Protein AF-0000000083955077 (afdb_homodimer)

Structure (mmCIF, N/CA/C/O backbone):
data_AF-0000000083955077-model_v1
#
loop_
_entity.id
_entity.type
_entity.pdbx_description
1 polymer 'Homoserine O-acetyltransferase'
#
loop_
_atom_site.group_PDB
_atom_site.id
_atom_site.type_symbol
_atom_site.label_atom_id
_atom_site.label_alt_id
_atom_site.label_comp_id
_atom_site.label_asym_id
_atom_site.label_entity_id
_atom_site.label_seq_id
_atom_site.pdbx_PDB_ins_code
_atom_site.Cartn_x
_atom_site.Cartn_y
_atom_site.Cartn_z
_atom_site.occupancy
_atom_site.B_iso_or_equiv
_atom_site.auth_seq_id
_atom_site.auth_comp_id
_atom_site.auth_asym_id
_atom_site.auth_atom_id
_atom_site.pdbx_PDB_model_num
ATOM 1 N N . MET A 1 1 ? 9.289 -41.688 -19.969 1 57.28 1 MET A N 1
ATOM 2 C CA . MET A 1 1 ? 10.328 -42.062 -19 1 57.28 1 MET A CA 1
ATOM 3 C C . MET A 1 1 ? 10.32 -41.094 -17.828 1 57.28 1 MET A C 1
ATOM 5 O O . MET A 1 1 ? 10.148 -39.875 -18 1 57.28 1 MET A O 1
ATOM 9 N N . PRO A 1 2 ? 10.297 -41.688 -16.609 1 83.75 2 PRO A N 1
ATOM 10 C CA . PRO A 1 2 ? 10.297 -40.844 -15.406 1 83.75 2 PRO A CA 1
ATOM 11 C C . PRO A 1 2 ? 11.516 -39.938 -15.328 1 83.75 2 PRO A C 1
ATOM 13 O O . PRO A 1 2 ? 12.602 -40.281 -15.797 1 83.75 2 PRO A O 1
ATOM 16 N N . TYR A 1 3 ? 11.305 -38.719 -15.133 1 94.75 3 TYR A N 1
ATOM 17 C CA . TYR A 1 3 ? 12.375 -37.75 -14.984 1 94.75 3 TYR A CA 1
ATOM 18 C C . TYR A 1 3 ? 13.266 -38.094 -13.797 1 94.75 3 TYR A C 1
ATOM 20 O O . TYR A 1 3 ? 12.828 -38.781 -12.859 1 94.75 3 TYR A O 1
ATOM 28 N N . LYS A 1 4 ? 14.477 -37.688 -13.922 1 97.12 4 LYS A N 1
ATOM 29 C CA . LYS A 1 4 ? 15.461 -37.938 -12.867 1 97.12 4 LYS A CA 1
ATOM 30 C C . LYS A 1 4 ? 15.062 -37.219 -11.578 1 97.12 4 LYS A C 1
ATOM 32 O O . LYS A 1 4 ? 14.695 -36.031 -11.602 1 97.12 4 LYS A O 1
ATOM 37 N N . ASP A 1 5 ? 15.086 -38 -10.477 1 97.75 5 ASP A N 1
ATOM 38 C CA . ASP A 1 5 ? 14.859 -37.406 -9.164 1 97.75 5 ASP A CA 1
ATOM 39 C C . ASP A 1 5 ? 16.109 -36.688 -8.664 1 97.75 5 ASP A C 1
ATOM 41 O O . ASP A 1 5 ? 17.156 -37.281 -8.484 1 97.75 5 ASP A O 1
ATOM 45 N N . VAL A 1 6 ? 15.984 -35.406 -8.398 1 98 6 VAL A N 1
ATOM 46 C CA . VAL A 1 6 ? 17.141 -34.625 -7.969 1 98 6 VAL A CA 1
ATOM 47 C C . VAL A 1 6 ? 16.828 -33.938 -6.629 1 98 6 VAL A C 1
ATOM 49 O O . VAL A 1 6 ? 17.344 -32.875 -6.336 1 98 6 VAL A O 1
ATOM 52 N N . THR A 1 7 ? 15.984 -34.438 -5.82 1 98.06 7 THR A N 1
ATOM 53 C CA . THR A 1 7 ? 15.523 -33.875 -4.555 1 98.06 7 THR A CA 1
ATOM 54 C C . THR A 1 7 ? 16.703 -33.625 -3.613 1 98.06 7 THR A C 1
ATOM 56 O O . THR A 1 7 ? 16.859 -32.531 -3.09 1 98.06 7 THR A O 1
ATOM 59 N N . GLU A 1 8 ? 17.5 -34.594 -3.4 1 97.06 8 GLU A N 1
ATOM 60 C CA . GLU A 1 8 ? 18.625 -34.5 -2.475 1 97.06 8 GLU A CA 1
ATOM 61 C C . GLU A 1 8 ? 19.625 -33.438 -2.945 1 97.06 8 GLU A C 1
ATOM 63 O O . GLU A 1 8 ? 20.141 -32.688 -2.141 1 97.06 8 GLU A O 1
ATOM 68 N N . GLU A 1 9 ? 19.844 -33.5 -4.215 1 96.12 9 GLU A N 1
ATOM 69 C CA . GLU A 1 9 ? 20.75 -32.531 -4.793 1 96.12 9 GLU A CA 1
ATOM 70 C C . GLU A 1 9 ? 20.266 -31.094 -4.535 1 96.12 9 GLU A C 1
ATOM 72 O O . GLU A 1 9 ? 21.031 -30.234 -4.129 1 96.12 9 GLU A O 1
ATOM 77 N N . GLN A 1 10 ? 18.984 -30.859 -4.777 1 96.81 10 GLN A N 1
ATOM 78 C CA . GLN A 1 10 ? 18.406 -29.531 -4.629 1 96.81 10 GLN A CA 1
ATOM 79 C C . GLN A 1 10 ? 18.344 -29.109 -3.162 1 96.81 10 GLN A C 1
ATOM 81 O O . GLN A 1 10 ? 18.5 -27.938 -2.84 1 96.81 10 GLN A O 1
ATOM 86 N N . PHE A 1 11 ? 18.125 -30.016 -2.246 1 96.69 11 PHE A N 1
ATOM 87 C CA . PHE A 1 11 ? 18.109 -29.703 -0.824 1 96.69 11 PHE A CA 1
ATOM 88 C C . PHE A 1 11 ? 19.469 -29.219 -0.351 1 96.69 11 PHE A C 1
ATOM 90 O O . PHE A 1 11 ? 19.562 -28.438 0.589 1 96.69 11 PHE A O 1
ATOM 97 N N . LYS A 1 12 ? 20.531 -29.625 -0.945 1 95.25 12 LYS A N 1
ATOM 98 C CA . LYS A 1 12 ? 21.891 -29.25 -0.563 1 95.25 12 LYS A CA 1
ATOM 99 C C . LYS A 1 12 ? 22.266 -27.875 -1.101 1 95.25 12 LYS A C 1
ATOM 101 O O . LYS A 1 12 ? 23.016 -27.141 -0.464 1 95.25 12 LYS A O 1
ATOM 106 N N . THR A 1 13 ? 21.688 -27.547 -2.244 1 94.69 13 THR A N 1
ATOM 107 C CA . THR A 1 13 ? 22.172 -26.344 -2.924 1 94.69 13 THR A CA 1
ATOM 108 C C . THR A 1 13 ? 21.188 -25.188 -2.754 1 94.69 13 THR A C 1
ATOM 110 O O . THR A 1 13 ? 21.562 -24.031 -2.908 1 94.69 13 THR A O 1
ATOM 113 N N . ASN A 1 14 ? 19.938 -25.469 -2.5 1 96 14 ASN A N 1
ATOM 114 C CA . ASN A 1 14 ? 18.875 -24.484 -2.314 1 96 14 ASN A CA 1
ATOM 115 C C . ASN A 1 14 ? 18.266 -24.578 -0.917 1 96 14 ASN A C 1
ATOM 117 O O . ASN A 1 14 ? 17.422 -25.438 -0.656 1 96 14 ASN A O 1
ATOM 121 N N . PRO A 1 15 ? 18.641 -23.688 -0.071 1 92.94 15 PRO A N 1
ATOM 122 C CA . PRO A 1 15 ? 18.188 -23.781 1.317 1 92.94 15 PRO A CA 1
ATOM 123 C C . PRO A 1 15 ? 16.672 -23.656 1.45 1 92.94 15 PRO A C 1
ATOM 125 O O . PRO A 1 15 ? 16.094 -24.109 2.443 1 92.94 15 PRO A O 1
ATOM 128 N N . TYR A 1 16 ? 15.984 -23.062 0.482 1 97.19 16 TYR A N 1
ATOM 129 C CA . TYR A 1 16 ? 14.539 -22.875 0.567 1 97.19 16 TYR A CA 1
ATOM 130 C C . TYR A 1 16 ? 13.797 -24.141 0.174 1 97.19 16 TYR A C 1
ATOM 132 O O . TYR A 1 16 ? 12.664 -24.359 0.608 1 97.19 16 TYR A O 1
ATOM 140 N N . ALA A 1 17 ? 14.391 -24.953 -0.702 1 97.12 17 ALA A N 1
ATOM 141 C CA . ALA A 1 17 ? 13.758 -26.188 -1.141 1 97.12 17 ALA A CA 1
ATOM 142 C C . ALA A 1 17 ? 13.539 -27.141 0.034 1 97.12 17 ALA A C 1
ATOM 144 O O . ALA A 1 17 ? 12.531 -27.844 0.093 1 97.12 17 ALA A O 1
ATOM 145 N N . ALA A 1 18 ? 14.438 -27.078 0.994 1 94.75 18 ALA A N 1
ATOM 146 C CA . ALA A 1 18 ? 14.398 -28 2.137 1 94.75 18 ALA A CA 1
ATOM 147 C C . ALA A 1 18 ? 13.305 -27.578 3.125 1 94.75 18 ALA A C 1
ATOM 149 O O . ALA A 1 18 ? 12.922 -28.375 3.998 1 94.75 18 ALA A O 1
ATOM 150 N N . LEU A 1 19 ? 12.828 -26.359 2.977 1 96.31 19 LEU A N 1
ATOM 151 C CA . LEU A 1 19 ? 11.773 -25.875 3.859 1 96.31 19 LEU A CA 1
ATOM 152 C C . LEU A 1 19 ? 10.453 -26.594 3.559 1 96.31 19 LEU A C 1
ATOM 154 O O . LEU A 1 19 ? 9.539 -26.594 4.387 1 96.31 19 LEU A O 1
ATOM 158 N N . VAL A 1 20 ? 10.273 -27.125 2.322 1 97.06 20 VAL A N 1
ATOM 159 C CA . VAL A 1 20 ? 9.055 -27.828 1.933 1 97.06 20 VAL A CA 1
ATOM 160 C C . VAL A 1 20 ? 9.242 -29.344 2.137 1 97.06 20 VAL A C 1
ATOM 162 O O . VAL A 1 20 ? 9.719 -30.031 1.236 1 97.06 20 VAL A O 1
ATOM 165 N N . GLU A 1 21 ? 8.758 -29.766 3.189 1 93.31 21 GLU A N 1
ATOM 166 C CA . GLU A 1 21 ? 8.969 -31.156 3.572 1 93.31 21 GLU A CA 1
ATOM 167 C C . GLU A 1 21 ? 8.148 -32.094 2.697 1 93.31 21 GLU A C 1
ATOM 169 O O . GLU A 1 21 ? 6.988 -31.812 2.391 1 93.31 21 GLU A O 1
ATOM 174 N N . GLY A 1 22 ? 8.781 -33.219 2.338 1 95.62 22 GLY A N 1
ATOM 175 C CA . GLY A 1 22 ? 8.055 -34.281 1.655 1 95.62 22 GLY A CA 1
ATOM 176 C C . GLY A 1 22 ? 7.875 -34 0.172 1 95.62 22 GLY A C 1
ATOM 177 O O . GLY A 1 22 ? 7.176 -34.75 -0.513 1 95.62 22 GLY A O 1
ATOM 178 N N . GLN A 1 23 ? 8.484 -32.969 -0.374 1 98.12 23 GLN A N 1
ATOM 179 C CA . GLN A 1 23 ? 8.336 -32.688 -1.802 1 98.12 23 GLN A CA 1
ATOM 180 C C . GLN A 1 23 ? 9.297 -33.531 -2.621 1 98.12 23 GLN A C 1
ATOM 182 O O . GLN A 1 23 ? 10.297 -34.031 -2.096 1 98.12 23 GLN A O 1
ATOM 187 N N . THR A 1 24 ? 8.953 -33.781 -3.822 1 98.44 24 THR A N 1
ATOM 188 C CA . THR A 1 24 ? 9.797 -34.438 -4.836 1 98.44 24 THR A CA 1
ATOM 189 C C . THR A 1 24 ? 10.227 -33.406 -5.891 1 98.44 24 THR A C 1
ATOM 191 O O . THR A 1 24 ? 9.43 -32.562 -6.316 1 98.44 24 THR A O 1
ATOM 194 N N . ILE A 1 25 ? 11.477 -33.469 -6.211 1 98.62 25 ILE A N 1
ATOM 195 C CA . ILE A 1 25 ? 12 -32.562 -7.234 1 98.62 25 ILE A CA 1
ATOM 196 C C . ILE A 1 25 ? 12.586 -33.375 -8.391 1 98.62 25 ILE A C 1
ATOM 198 O O . ILE A 1 25 ? 13.445 -34.25 -8.18 1 98.62 25 ILE A O 1
ATOM 202 N N . ILE A 1 26 ? 12.141 -33.094 -9.594 1 98.69 26 ILE A N 1
ATOM 203 C CA . ILE A 1 26 ? 12.625 -33.812 -10.766 1 98.69 26 ILE A CA 1
ATOM 204 C C . ILE A 1 26 ? 13.383 -32.844 -11.68 1 98.69 26 ILE A C 1
ATOM 206 O O . ILE A 1 26 ? 13.32 -31.641 -11.492 1 98.69 26 ILE A O 1
ATOM 210 N N . GLU A 1 27 ? 14.102 -33.375 -12.562 1 98.5 27 GLU A N 1
ATOM 211 C CA . GLU A 1 27 ? 14.867 -32.562 -13.523 1 98.5 27 GLU A CA 1
ATOM 212 C C . GLU A 1 27 ? 14.312 -32.719 -14.938 1 98.5 27 GLU A C 1
ATOM 214 O O . GLU A 1 27 ? 14.258 -33.844 -15.461 1 98.5 27 GLU A O 1
ATOM 219 N N . ILE A 1 28 ? 13.859 -31.688 -15.492 1 98.31 28 ILE A N 1
ATOM 220 C CA . ILE A 1 28 ? 13.414 -31.672 -16.891 1 98.31 28 ILE A CA 1
ATOM 221 C C . ILE A 1 28 ? 14.578 -31.266 -17.797 1 98.31 28 ILE A C 1
ATOM 223 O O . ILE A 1 28 ? 15.25 -30.266 -17.562 1 98.31 28 ILE A O 1
ATOM 227 N N . PRO A 1 29 ? 14.812 -31.984 -18.844 1 97.62 29 PRO A N 1
ATOM 228 C CA . PRO A 1 29 ? 16.016 -31.781 -19.656 1 97.62 29 PRO A CA 1
ATOM 229 C C . PRO A 1 29 ? 16 -30.453 -20.422 1 97.62 29 PRO A C 1
ATOM 231 O O . PRO A 1 29 ? 17.031 -29.812 -20.562 1 97.62 29 PRO A O 1
ATOM 234 N N . GLU A 1 30 ? 14.852 -30.156 -20.953 1 97.5 30 GLU A N 1
ATOM 235 C CA . GLU A 1 30 ? 14.812 -28.969 -21.812 1 97.5 30 GLU A CA 1
ATOM 236 C C . GLU A 1 30 ? 13.398 -28.422 -21.922 1 97.5 30 GLU A C 1
ATOM 238 O O . GLU A 1 30 ? 12.43 -29.188 -21.984 1 97.5 30 GLU A O 1
ATOM 243 N N . TYR A 1 31 ? 13.297 -27.094 -22 1 98.25 31 TYR A N 1
ATOM 244 C CA . TYR A 1 31 ? 12.031 -26.406 -22.281 1 98.25 31 TYR A CA 1
ATOM 245 C C . TYR A 1 31 ? 12.273 -25.031 -22.875 1 98.25 31 TYR A C 1
ATOM 247 O O . TYR A 1 31 ? 13.102 -24.266 -22.375 1 98.25 31 TYR A O 1
ATOM 255 N N . HIS A 1 32 ? 11.539 -24.719 -23.953 1 98.44 32 HIS A N 1
ATOM 256 C CA . HIS A 1 32 ? 11.641 -23.422 -24.609 1 98.44 32 HIS A CA 1
ATOM 257 C C . HIS A 1 32 ? 10.602 -22.438 -24.078 1 98.44 32 HIS A C 1
ATOM 259 O O . HIS A 1 32 ? 9.398 -22.625 -24.266 1 98.44 32 HIS A O 1
ATOM 265 N N . LEU A 1 33 ? 11.07 -21.375 -23.453 1 98 33 LEU A N 1
ATOM 266 C CA . LEU A 1 33 ? 10.211 -20.406 -22.797 1 98 33 LEU A CA 1
ATOM 267 C C . LEU A 1 33 ? 9.594 -19.438 -23.797 1 98 33 LEU A C 1
ATOM 269 O O . LEU A 1 33 ? 10.133 -19.266 -24.906 1 98 33 LEU A O 1
ATOM 273 N N . GLU A 1 34 ? 8.516 -18.734 -23.375 1 95.5 34 GLU A N 1
ATOM 274 C CA . GLU A 1 34 ? 7.855 -17.75 -24.219 1 95.5 34 GLU A CA 1
ATOM 275 C C . GLU A 1 34 ? 8.789 -16.578 -24.547 1 95.5 34 GLU A C 1
ATOM 277 O O . GLU A 1 34 ? 8.695 -15.984 -25.609 1 95.5 34 GLU A O 1
ATOM 282 N N . CYS A 1 35 ? 9.703 -16.312 -23.656 1 94.94 35 CYS A N 1
ATOM 283 C CA . CYS A 1 35 ? 10.578 -15.164 -23.844 1 94.94 35 CYS A CA 1
ATOM 284 C C . CYS A 1 35 ? 11.664 -15.461 -24.875 1 94.94 35 CYS A C 1
ATOM 286 O O . CYS A 1 35 ? 12.453 -14.586 -25.234 1 94.94 35 CYS A O 1
ATOM 288 N N . GLY A 1 36 ? 11.805 -16.656 -25.312 1 96.38 36 GLY A N 1
ATOM 289 C CA . GLY A 1 36 ? 12.758 -17.031 -26.328 1 96.38 36 GLY A CA 1
ATOM 290 C C . GLY A 1 36 ? 13.953 -17.797 -25.797 1 96.38 36 GLY A C 1
ATOM 291 O O . GLY A 1 36 ? 14.68 -18.438 -26.547 1 96.38 36 GLY A O 1
ATOM 292 N N . GLU A 1 37 ? 14.086 -17.844 -24.5 1 96.44 37 GLU A N 1
ATOM 293 C CA . GLU A 1 37 ? 15.195 -18.562 -23.891 1 96.44 37 GLU A CA 1
ATOM 294 C C . GLU A 1 37 ? 14.828 -20.031 -23.641 1 96.44 37 GLU A C 1
ATOM 296 O O . GLU A 1 37 ? 13.656 -20.391 -23.641 1 96.44 37 GLU A O 1
ATOM 301 N N . THR A 1 38 ? 15.891 -20.797 -23.5 1 97.5 38 THR A N 1
ATOM 302 C CA . THR A 1 38 ? 15.703 -22.234 -23.25 1 97.5 38 THR A CA 1
ATOM 303 C C . THR A 1 38 ? 16.297 -22.625 -21.906 1 97.5 38 THR A C 1
ATOM 305 O O . THR A 1 38 ? 17.422 -22.234 -21.578 1 97.5 38 THR A O 1
ATOM 308 N N . LEU A 1 39 ? 15.547 -23.297 -21.094 1 97.81 39 LEU A N 1
ATOM 309 C CA . LEU A 1 39 ? 16.047 -23.906 -19.859 1 97.81 39 LEU A CA 1
ATOM 310 C C . LEU A 1 39 ? 16.547 -25.312 -20.125 1 97.81 39 LEU A C 1
ATOM 312 O O . LEU A 1 39 ? 15.938 -26.062 -20.891 1 97.81 39 LEU A O 1
ATOM 316 N N . TYR A 1 40 ? 17.688 -25.609 -19.531 1 97.38 40 TYR A N 1
ATOM 317 C CA . TYR A 1 40 ? 18.25 -26.953 -19.656 1 97.38 40 TYR A CA 1
ATOM 318 C C . TYR A 1 40 ? 18.422 -27.609 -18.281 1 97.38 40 TYR A C 1
ATOM 320 O O . TYR A 1 40 ? 18.844 -26.953 -17.328 1 97.38 40 TYR A O 1
ATOM 328 N N . ASN A 1 41 ? 18.062 -28.891 -18.172 1 97.5 41 ASN A N 1
ATOM 329 C CA . ASN A 1 41 ? 18.266 -29.688 -16.969 1 97.5 41 ASN A CA 1
ATOM 330 C C . ASN A 1 41 ? 17.891 -28.906 -15.711 1 97.5 41 ASN A C 1
ATOM 332 O O . ASN A 1 41 ? 18.703 -28.766 -14.797 1 97.5 41 ASN A O 1
ATOM 336 N N . PHE A 1 42 ? 16.719 -28.5 -15.695 1 98.12 42 PHE A N 1
ATOM 337 C CA . PHE A 1 42 ? 16.266 -27.641 -14.617 1 98.12 42 PHE A CA 1
ATOM 338 C C . PHE A 1 42 ? 15.273 -28.359 -13.711 1 98.12 42 PHE A C 1
ATOM 340 O O . PHE A 1 42 ? 14.57 -29.266 -14.156 1 98.12 42 PHE A O 1
ATOM 347 N N . PRO A 1 43 ? 15.211 -28.016 -12.445 1 98.69 43 PRO A N 1
ATOM 348 C CA . PRO A 1 43 ? 14.383 -28.719 -11.469 1 98.69 43 PRO A CA 1
ATOM 349 C C . PRO A 1 43 ? 12.93 -28.266 -11.484 1 98.69 43 PRO A C 1
ATOM 351 O O . PRO A 1 43 ? 12.656 -27.078 -11.711 1 98.69 43 PRO A O 1
ATOM 354 N N . VAL A 1 44 ? 12 -29.141 -11.219 1 98.81 44 VAL A N 1
ATOM 355 C CA . VAL A 1 44 ? 10.578 -28.891 -10.969 1 98.81 44 VAL A CA 1
ATOM 356 C C . VAL A 1 44 ? 10.141 -29.656 -9.719 1 98.81 44 VAL A C 1
ATOM 358 O O . VAL A 1 44 ? 10.32 -30.875 -9.625 1 98.81 44 VAL A O 1
ATOM 361 N N . ALA A 1 45 ? 9.586 -28.906 -8.742 1 98.88 45 ALA A N 1
ATOM 362 C CA . ALA A 1 45 ? 9.25 -29.469 -7.434 1 98.88 45 ALA A CA 1
ATOM 363 C C . ALA A 1 45 ? 7.742 -29.609 -7.266 1 98.88 45 ALA A C 1
ATOM 365 O O . ALA A 1 45 ? 6.977 -28.734 -7.688 1 98.88 45 ALA A O 1
ATOM 366 N N . TYR A 1 46 ? 7.332 -30.734 -6.66 1 98.75 46 TYR A N 1
ATOM 367 C CA . TYR A 1 46 ? 5.906 -30.969 -6.457 1 98.75 46 TYR A CA 1
ATOM 368 C C . TYR A 1 46 ? 5.668 -31.875 -5.25 1 98.75 46 TYR A C 1
ATOM 370 O O . TYR A 1 46 ? 6.605 -32.5 -4.73 1 98.75 46 TYR A O 1
ATOM 378 N N . LYS A 1 47 ? 4.473 -31.828 -4.789 1 98.56 47 LYS A N 1
ATOM 379 C CA . LYS A 1 47 ? 3.986 -32.719 -3.754 1 98.56 47 LYS A CA 1
ATOM 380 C C . LYS A 1 47 ? 2.648 -33.344 -4.148 1 98.56 47 LYS A C 1
ATOM 382 O O . LYS A 1 47 ? 1.852 -32.719 -4.852 1 98.56 47 LYS A O 1
ATOM 387 N N . THR A 1 48 ? 2.436 -34.594 -3.684 1 98.5 48 THR A N 1
ATOM 388 C CA . THR A 1 48 ? 1.214 -35.281 -4.074 1 98.5 48 THR A CA 1
ATOM 389 C C . THR A 1 48 ? 0.528 -35.906 -2.859 1 98.5 48 THR A C 1
ATOM 391 O O . THR A 1 48 ? 1.164 -36.125 -1.825 1 98.5 48 THR A O 1
ATOM 394 N N . TRP A 1 49 ? -0.737 -36.062 -2.949 1 98.44 49 TRP A N 1
ATOM 395 C CA . TRP A 1 49 ? -1.592 -36.812 -2.033 1 98.44 49 TRP A CA 1
ATOM 396 C C . TRP A 1 49 ? -2.564 -37.688 -2.801 1 98.44 49 TRP A C 1
ATOM 398 O O . TRP A 1 49 ? -2.982 -37.375 -3.91 1 98.44 49 TRP A O 1
ATOM 408 N N . GLY A 1 50 ? -2.902 -38.844 -2.26 1 98.5 50 GLY A N 1
ATOM 409 C CA . GLY A 1 50 ? -3.803 -39.75 -2.941 1 98.5 50 GLY A CA 1
ATOM 410 C C . GLY A 1 50 ? -3.125 -40.531 -4.047 1 98.5 50 GLY A C 1
ATOM 411 O O . GLY A 1 50 ? -1.895 -40.594 -4.109 1 98.5 50 GLY A O 1
ATOM 412 N N . LYS A 1 51 ? -3.982 -41.25 -4.863 1 98.31 51 LYS A N 1
ATOM 413 C CA . LYS A 1 51 ? -3.461 -42.125 -5.906 1 98.31 51 LYS A CA 1
ATOM 414 C C . LYS A 1 51 ? -4.156 -41.875 -7.238 1 98.31 51 LYS A C 1
ATOM 416 O O . LYS A 1 51 ? -5.375 -41.688 -7.281 1 98.31 51 LYS A O 1
ATOM 421 N N . LEU A 1 52 ? -3.293 -41.875 -8.211 1 98.56 52 LEU A N 1
ATOM 422 C CA . LEU A 1 52 ? -3.84 -41.781 -9.562 1 98.56 52 LEU A CA 1
ATOM 423 C C . LEU A 1 52 ? -4.602 -43.062 -9.93 1 98.56 52 LEU A C 1
ATOM 425 O O . LEU A 1 52 ? -4.117 -44.156 -9.695 1 98.56 52 LEU A O 1
ATOM 429 N N . ASN A 1 53 ? -5.773 -42.906 -10.438 1 98.38 53 ASN A N 1
ATOM 430 C CA . ASN A 1 53 ? -6.52 -44.094 -10.859 1 98.38 53 ASN A CA 1
ATOM 431 C C . ASN A 1 53 ? -5.957 -44.688 -12.148 1 98.38 53 ASN A C 1
ATOM 433 O O . ASN A 1 53 ? -5.113 -44.062 -12.805 1 98.38 53 ASN A O 1
ATOM 437 N N . GLU A 1 54 ? -6.383 -45.812 -12.5 1 97.94 54 GLU A N 1
ATOM 438 C CA . GLU A 1 54 ? -5.852 -46.531 -13.648 1 97.94 54 GLU A CA 1
ATOM 439 C C . GLU A 1 54 ? -6.09 -45.781 -14.945 1 97.94 54 GLU A C 1
ATOM 441 O O . GLU A 1 54 ? -5.25 -45.781 -15.844 1 97.94 54 GLU A O 1
ATOM 446 N N . GLU A 1 55 ? -7.176 -45.094 -15.008 1 97.94 55 GLU A N 1
ATOM 447 C CA . GLU A 1 55 ? -7.551 -44.375 -16.219 1 97.94 55 GLU A CA 1
ATOM 448 C C . GLU A 1 55 ? -6.785 -43.062 -16.312 1 97.94 55 GLU A C 1
ATOM 450 O O . GLU A 1 55 ? -6.754 -42.438 -17.375 1 97.94 55 GLU A O 1
ATOM 455 N N . GLY A 1 56 ? -6.156 -42.594 -15.227 1 98.44 56 GLY A N 1
ATOM 456 C CA . GLY A 1 56 ? -5.418 -41.312 -15.219 1 98.44 56 GLY A CA 1
ATOM 457 C C . GLY A 1 56 ? -6.316 -40.094 -15.305 1 98.44 56 GLY A C 1
ATOM 458 O O . GLY A 1 56 ? -5.945 -39.094 -15.906 1 98.44 56 GLY A O 1
ATOM 459 N N . THR A 1 57 ? -7.574 -40.156 -14.633 1 98.44 57 THR A N 1
ATOM 460 C CA . THR A 1 57 ? -8.562 -39.125 -14.914 1 98.44 57 THR A CA 1
ATOM 461 C C . THR A 1 57 ? -9.016 -38.438 -13.625 1 98.44 57 THR A C 1
ATOM 463 O O . THR A 1 57 ? -9.922 -37.594 -13.633 1 98.44 57 THR A O 1
ATOM 466 N N . ASN A 1 58 ? -8.406 -38.75 -12.508 1 98.62 58 ASN A N 1
ATOM 467 C CA . ASN A 1 58 ? -8.922 -38.25 -11.234 1 98.62 58 ASN A CA 1
ATOM 468 C C . ASN A 1 58 ? -7.984 -37.25 -10.594 1 98.62 58 ASN A C 1
ATOM 470 O O . ASN A 1 58 ? -7.91 -37.125 -9.367 1 98.62 58 ASN A O 1
ATOM 474 N N . THR A 1 59 ? -7.223 -36.5 -11.367 1 98.88 59 THR A N 1
ATOM 475 C CA . THR A 1 59 ? -6.211 -35.594 -10.836 1 98.88 59 THR A CA 1
ATOM 476 C C . THR A 1 59 ? -6.836 -34.25 -10.469 1 98.88 59 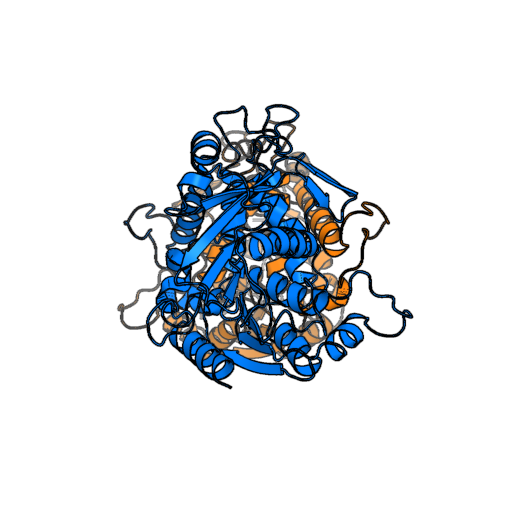THR A C 1
ATOM 478 O O . THR A 1 59 ? -7.586 -33.688 -11.258 1 98.88 59 THR A O 1
ATOM 481 N N . LEU A 1 60 ? -6.609 -33.781 -9.25 1 98.88 60 LEU A N 1
ATOM 482 C CA . LEU A 1 60 ? -6.805 -32.375 -8.852 1 98.88 60 LEU A CA 1
ATOM 483 C C . LEU A 1 60 ? -5.477 -31.625 -8.828 1 98.88 60 LEU A C 1
ATOM 485 O O . LEU A 1 60 ? -4.586 -31.953 -8.039 1 98.88 60 LEU A O 1
ATOM 489 N N . LEU A 1 61 ? -5.324 -30.672 -9.672 1 98.94 61 LEU A N 1
ATOM 490 C CA . LEU A 1 61 ? -4.156 -29.812 -9.648 1 98.94 61 LEU A CA 1
ATOM 491 C C . LEU A 1 61 ? -4.43 -28.547 -8.828 1 98.94 61 LEU A C 1
ATOM 493 O O . LEU A 1 61 ? -5.25 -27.719 -9.211 1 98.94 61 LEU A O 1
ATOM 497 N N . ILE A 1 62 ? -3.785 -28.453 -7.676 1 98.81 62 ILE A N 1
ATOM 498 C CA . ILE A 1 62 ? -3.928 -27.297 -6.797 1 98.81 62 ILE A CA 1
ATOM 499 C C . ILE A 1 62 ? -2.775 -26.312 -7.039 1 98.81 62 ILE A C 1
ATOM 501 O O . ILE A 1 62 ? -1.607 -26.719 -7.035 1 98.81 62 ILE A O 1
ATOM 505 N N . THR A 1 63 ? -3.084 -25.062 -7.254 1 98.5 63 THR A N 1
ATOM 506 C CA . THR A 1 63 ? -2.057 -24.078 -7.547 1 98.5 63 THR A CA 1
ATOM 507 C C . THR A 1 63 ? -1.95 -23.062 -6.418 1 98.5 63 THR A C 1
ATOM 509 O O . THR A 1 63 ? -2.961 -22.516 -5.965 1 98.5 63 THR A O 1
ATOM 512 N N . HIS A 1 64 ? -0.781 -22.844 -5.961 1 98.06 64 HIS A N 1
ATOM 513 C CA . HIS A 1 64 ? -0.578 -22 -4.793 1 98.06 64 HIS A CA 1
ATOM 514 C C . HIS A 1 64 ? -0.487 -20.531 -5.191 1 98.06 64 HIS A C 1
ATOM 516 O O . HIS A 1 64 ? -0.354 -20.203 -6.375 1 98.06 64 HIS A O 1
ATOM 522 N N . ALA A 1 65 ? -0.621 -19.672 -4.211 1 97.12 65 ALA A N 1
ATOM 523 C CA . ALA A 1 65 ? -0.494 -18.234 -4.406 1 97.12 65 ALA A CA 1
ATOM 524 C C . ALA A 1 65 ? 0.968 -17.797 -4.352 1 97.12 65 ALA A C 1
ATOM 526 O O . ALA A 1 65 ? 1.872 -18.641 -4.367 1 97.12 65 ALA A O 1
ATOM 527 N N . LEU A 1 66 ? 1.248 -16.516 -4.402 1 95.88 66 LEU A N 1
ATOM 528 C CA . LEU A 1 66 ? 2.555 -15.906 -4.613 1 95.88 66 LEU A CA 1
ATOM 529 C C . LEU A 1 66 ? 3.584 -16.469 -3.643 1 95.88 66 LEU A C 1
ATOM 531 O O . LEU A 1 66 ? 4.668 -16.891 -4.055 1 95.88 66 LEU A O 1
ATOM 535 N N . SER A 1 67 ? 3.262 -16.5 -2.348 1 94.12 67 SER A N 1
ATOM 536 C CA . SER A 1 67 ? 4.254 -16.891 -1.347 1 94.12 67 SER A CA 1
ATOM 537 C C . SER A 1 67 ? 4.031 -18.312 -0.866 1 94.12 67 SER A C 1
ATOM 539 O O . SER A 1 67 ? 4.609 -18.734 0.139 1 94.12 67 SER A O 1
ATOM 541 N N . GLY A 1 68 ? 3.123 -19.047 -1.542 1 96.38 68 GLY A N 1
ATOM 542 C CA . GLY A 1 68 ? 2.854 -20.422 -1.162 1 96.38 68 GLY A CA 1
ATOM 543 C C . GLY A 1 68 ? 3.859 -21.406 -1.733 1 96.38 68 GLY A C 1
ATOM 544 O O . GLY A 1 68 ? 4.844 -21.016 -2.359 1 96.38 68 GLY A O 1
ATOM 545 N N . SER A 1 69 ? 3.648 -22.641 -1.404 1 98 69 SER A N 1
ATOM 546 C CA . SER A 1 69 ? 4.48 -23.75 -1.873 1 98 69 SER A CA 1
ATOM 547 C C . SER A 1 69 ? 3.639 -24.969 -2.203 1 98 69 SER A C 1
ATOM 549 O O . SER A 1 69 ? 2.412 -24.938 -2.076 1 98 69 SER A O 1
ATOM 551 N N . ALA A 1 70 ? 4.32 -25.984 -2.648 1 98.5 70 ALA A N 1
ATOM 552 C CA . ALA A 1 70 ? 3.643 -27.219 -2.99 1 98.5 70 ALA A CA 1
ATOM 553 C C . ALA A 1 70 ? 3.018 -27.875 -1.755 1 98.5 70 ALA A C 1
ATOM 555 O O . ALA A 1 70 ? 2.207 -28.797 -1.87 1 98.5 70 ALA A O 1
ATOM 556 N N . ALA A 1 71 ? 3.322 -27.328 -0.586 1 98 71 ALA A N 1
ATOM 557 C CA . ALA A 1 71 ? 2.812 -27.891 0.659 1 98 71 ALA A CA 1
ATOM 558 C C . ALA A 1 71 ? 1.409 -27.375 0.965 1 98 71 ALA A C 1
ATOM 560 O O . ALA A 1 71 ? 1.217 -26.609 1.91 1 98 71 ALA A O 1
ATOM 561 N N . ILE A 1 72 ? 0.454 -27.984 0.336 1 97.19 72 ILE A N 1
ATOM 562 C CA . ILE A 1 72 ? -0.943 -27.594 0.494 1 97.19 72 ILE A CA 1
ATOM 563 C C . ILE A 1 72 ? -1.337 -27.688 1.968 1 97.19 72 ILE A C 1
ATOM 565 O O . ILE A 1 72 ? -2.096 -26.844 2.459 1 97.19 72 ILE A O 1
ATOM 569 N N . ASP A 1 73 ? -0.817 -28.609 2.662 1 96.19 73 ASP A N 1
ATOM 570 C CA . ASP A 1 73 ? -1.158 -28.875 4.055 1 96.19 73 ASP A CA 1
ATOM 571 C C . ASP A 1 73 ? -0.746 -27.719 4.957 1 96.19 73 ASP A C 1
ATOM 573 O O . ASP A 1 73 ? -1.25 -27.578 6.07 1 96.19 73 ASP A O 1
ATOM 577 N N . SER A 1 74 ? 0.1 -26.891 4.465 1 94.81 74 SER A N 1
ATOM 578 C CA . SER A 1 74 ? 0.602 -25.781 5.277 1 94.81 74 SER A CA 1
ATOM 579 C C . SER A 1 74 ? -0.262 -24.547 5.109 1 94.81 74 SER A C 1
ATOM 581 O O . SER A 1 74 ? -0.305 -23.688 5.996 1 94.81 74 SER A O 1
ATOM 583 N N . TRP A 1 75 ? -0.963 -24.422 4.004 1 94.75 75 TRP A N 1
ATOM 584 C CA . TRP A 1 75 ? -1.649 -23.156 3.779 1 94.75 75 TRP A CA 1
ATOM 585 C C . TRP A 1 75 ? -3.107 -23.391 3.4 1 94.75 75 TRP A C 1
ATOM 587 O O . TRP A 1 75 ? -3.928 -22.469 3.477 1 94.75 75 TRP A O 1
ATOM 597 N N . TRP A 1 76 ? -3.51 -24.531 2.965 1 96.38 76 TRP A N 1
ATOM 598 C CA . TRP A 1 76 ? -4.887 -24.906 2.684 1 96.38 76 TRP A CA 1
ATOM 599 C C . TRP A 1 76 ? -5.203 -26.281 3.279 1 96.38 76 TRP A C 1
ATOM 601 O O . TRP A 1 76 ? -6.008 -27.031 2.727 1 96.38 76 TRP A O 1
ATOM 611 N N . GLY A 1 77 ? -4.594 -26.562 4.375 1 96.31 77 GLY A N 1
ATOM 612 C CA . GLY A 1 77 ? -4.746 -27.844 5.031 1 96.31 77 GLY A CA 1
ATOM 613 C C . GLY A 1 77 ? -6.18 -28.156 5.422 1 96.31 77 GLY A C 1
ATOM 614 O O . GLY A 1 77 ? -6.582 -29.312 5.461 1 96.31 77 GLY A O 1
ATOM 615 N N . GLU A 1 78 ? -6.957 -27.203 5.641 1 96.69 78 GLU A N 1
ATOM 616 C CA . GLU A 1 78 ? -8.344 -27.359 6.078 1 96.69 78 GLU A CA 1
ATOM 617 C C . GLU A 1 78 ? -9.211 -27.922 4.961 1 96.69 78 GLU A C 1
ATOM 619 O O . GLU A 1 78 ? -10.312 -28.422 5.219 1 96.69 78 GLU A O 1
ATOM 624 N N . LEU A 1 79 ? -8.727 -27.859 3.723 1 98 79 LEU A N 1
ATOM 625 C CA . LEU A 1 79 ? -9.484 -28.375 2.586 1 98 79 LEU A CA 1
ATOM 626 C C . LEU A 1 79 ? -9.008 -29.781 2.215 1 98 79 LEU A C 1
ATOM 628 O O . LEU A 1 79 ? -9.586 -30.422 1.33 1 98 79 LEU A O 1
ATOM 632 N N . LEU A 1 80 ? -7.961 -30.25 2.838 1 98.06 80 LEU A N 1
ATOM 633 C CA . LEU A 1 80 ? -7.359 -31.547 2.555 1 98.06 80 LEU A CA 1
ATOM 634 C C . LEU A 1 80 ? -7.844 -32.594 3.547 1 98.06 80 LEU A C 1
ATOM 636 O O . LEU A 1 80 ? -7.66 -32.438 4.758 1 98.06 80 LEU A O 1
ATOM 640 N N . GLY A 1 81 ? -8.547 -33.594 3.105 1 97.56 81 GLY A N 1
ATOM 641 C CA . GLY A 1 81 ? -9.039 -34.656 3.963 1 97.56 81 GLY A CA 1
ATOM 642 C C . GLY A 1 81 ? -10.25 -35.344 3.4 1 97.56 81 GLY A C 1
ATOM 643 O O . GLY A 1 81 ? -10.789 -34.938 2.367 1 97.56 81 GLY A O 1
ATOM 644 N N . LYS A 1 82 ? -10.672 -36.375 4.098 1 96.62 82 LYS A N 1
ATOM 645 C CA . LYS A 1 82 ? -11.844 -37.156 3.682 1 96.62 82 LYS A CA 1
ATOM 646 C C . LYS A 1 82 ? -13.094 -36.281 3.664 1 96.62 82 LYS A C 1
ATOM 648 O O . LYS A 1 82 ? -13.328 -35.5 4.594 1 96.62 82 LYS A O 1
ATOM 653 N N . ASP A 1 83 ? -13.805 -36.344 2.586 1 95.31 83 ASP A N 1
ATOM 654 C CA . ASP A 1 83 ? -15.078 -35.656 2.375 1 95.31 83 ASP A CA 1
ATOM 655 C C . ASP A 1 83 ? -14.867 -34.156 2.27 1 95.31 83 ASP A C 1
ATOM 657 O O . ASP A 1 83 ? -15.812 -33.375 2.447 1 95.31 83 ASP A O 1
ATOM 661 N N . LYS A 1 84 ? -13.625 -33.781 2.07 1 98.12 84 LYS A N 1
ATOM 662 C CA . LYS A 1 84 ? -13.305 -32.375 1.829 1 98.12 84 LYS A CA 1
ATOM 663 C C . LYS A 1 84 ? -13.039 -32.094 0.349 1 98.12 84 LYS A C 1
ATOM 665 O O . LYS A 1 84 ? -13.109 -33.031 -0.469 1 98.12 84 LYS A O 1
ATOM 670 N N . ALA A 1 85 ? -12.828 -30.844 0.017 1 98.25 85 ALA A N 1
ATOM 671 C CA . ALA A 1 85 ? -12.609 -30.469 -1.375 1 98.25 85 ALA A CA 1
ATOM 672 C C . ALA A 1 85 ? -11.438 -31.234 -1.976 1 98.25 85 ALA A C 1
ATOM 674 O O . ALA A 1 85 ? -11.508 -31.688 -3.119 1 98.25 85 ALA A O 1
ATOM 675 N N . PHE A 1 86 ? -10.375 -31.359 -1.13 1 98.56 86 PHE A N 1
ATOM 676 C CA . PHE A 1 86 ? -9.203 -32.125 -1.539 1 98.56 86 PHE A CA 1
ATOM 677 C C . PHE A 1 86 ? -9.172 -33.469 -0.85 1 98.56 86 PHE A C 1
ATOM 679 O O . PHE A 1 86 ? -8.398 -33.688 0.086 1 98.56 86 PHE A O 1
ATOM 686 N N . ASP A 1 87 ? -9.914 -34.406 -1.315 1 98.56 87 ASP A N 1
ATOM 687 C CA . ASP A 1 87 ? -10.078 -35.75 -0.715 1 98.56 87 ASP A CA 1
ATOM 688 C C . ASP A 1 87 ? -9.133 -36.75 -1.354 1 98.56 87 ASP A C 1
ATOM 690 O O . ASP A 1 87 ? -9.383 -37.219 -2.465 1 98.56 87 ASP A O 1
ATOM 694 N N . PRO A 1 88 ? -8.109 -37.125 -0.662 1 98.31 88 PRO A N 1
ATOM 695 C CA . PRO A 1 88 ? -7.117 -38 -1.26 1 98.31 88 PRO A CA 1
ATOM 696 C C . PRO A 1 88 ? -7.66 -39.438 -1.478 1 98.31 88 PRO A C 1
ATOM 698 O O . PRO A 1 88 ? -7.023 -40.25 -2.148 1 98.31 88 PRO A O 1
ATOM 701 N N . SER A 1 89 ? -8.781 -39.75 -0.928 1 98.25 89 SER A N 1
ATOM 702 C CA . SER A 1 89 ? -9.391 -41.062 -1.176 1 98.25 89 SER A CA 1
ATOM 703 C C . SER A 1 89 ? -10.07 -41.094 -2.539 1 98.25 89 SER A C 1
ATOM 705 O O . SER A 1 89 ? -10.336 -42.188 -3.076 1 98.25 89 SER A O 1
ATOM 707 N N . LYS A 1 90 ? -10.328 -39.969 -3.076 1 97.88 90 LYS A N 1
ATOM 708 C CA . LYS A 1 90 ? -11.055 -39.844 -4.34 1 97.88 90 LYS A CA 1
ATOM 709 C C . LYS A 1 90 ? -10.141 -39.375 -5.461 1 97.88 90 LYS A C 1
ATOM 711 O O . LYS A 1 90 ? -10.328 -39.75 -6.625 1 97.88 90 LYS A O 1
ATOM 716 N N . TYR A 1 91 ? -9.227 -38.562 -5.098 1 98.69 91 TYR A N 1
ATOM 717 C CA . TYR A 1 91 ? -8.453 -37.844 -6.121 1 98.69 91 TYR A CA 1
ATOM 718 C C . TYR A 1 91 ? -6.961 -38.094 -5.926 1 98.69 91 TYR A C 1
ATOM 720 O O . TYR A 1 91 ? -6.508 -38.344 -4.809 1 98.69 91 TYR A O 1
ATOM 728 N N . PHE A 1 92 ? -6.254 -38.094 -7.031 1 98.81 92 PHE A N 1
ATOM 729 C CA . PHE A 1 92 ? -4.82 -37.812 -7.035 1 98.81 92 PHE A CA 1
ATOM 730 C C . PHE A 1 92 ? -4.562 -36.312 -6.992 1 98.81 92 PHE A C 1
ATOM 732 O O . PHE A 1 92 ? -4.812 -35.625 -7.969 1 98.81 92 PHE A O 1
ATOM 739 N N . ILE A 1 93 ? -4.098 -35.844 -5.863 1 98.88 93 ILE A N 1
ATOM 740 C CA . ILE A 1 93 ? -3.926 -34.406 -5.633 1 98.88 93 ILE A CA 1
ATOM 741 C C . ILE A 1 93 ? -2.459 -34.031 -5.824 1 98.88 93 ILE A C 1
ATOM 743 O O . ILE A 1 93 ? -1.565 -34.688 -5.273 1 98.88 93 ILE A O 1
ATOM 747 N N . ILE A 1 94 ? -2.234 -33 -6.609 1 98.88 94 ILE A N 1
ATOM 748 C CA . ILE A 1 94 ? -0.855 -32.594 -6.859 1 98.88 94 ILE A CA 1
ATOM 749 C C . ILE A 1 94 ? -0.749 -31.078 -6.828 1 98.88 94 ILE A C 1
ATOM 751 O O . ILE A 1 94 ? -1.646 -30.391 -7.301 1 98.88 94 ILE A O 1
ATOM 755 N N . CYS A 1 95 ? 0.236 -30.547 -6.184 1 98.88 95 CYS A N 1
ATOM 756 C CA . CYS A 1 95 ? 0.635 -29.141 -6.215 1 98.88 95 CYS A CA 1
ATOM 757 C C . CYS A 1 95 ? 2.082 -28.984 -6.668 1 98.88 95 CYS A C 1
ATOM 759 O O . CYS A 1 95 ? 2.967 -29.688 -6.172 1 98.88 95 CYS A O 1
ATOM 761 N N . ILE A 1 96 ? 2.33 -28.141 -7.613 1 98.88 96 ILE A N 1
ATOM 762 C CA . ILE A 1 96 ? 3.637 -27.953 -8.234 1 98.88 96 ILE A CA 1
ATOM 763 C C . ILE A 1 96 ? 4.129 -26.531 -7.984 1 98.88 96 ILE A C 1
ATOM 765 O O . ILE A 1 96 ? 3.396 -25.562 -8.211 1 98.88 96 ILE A O 1
ATOM 769 N N . ASN A 1 97 ? 5.305 -26.375 -7.504 1 98.81 97 ASN A N 1
ATOM 770 C CA . ASN A 1 97 ? 5.836 -25.047 -7.27 1 98.81 97 ASN A CA 1
ATOM 771 C C . ASN A 1 97 ? 6.047 -24.281 -8.578 1 98.81 97 ASN A C 1
ATOM 773 O O . ASN A 1 97 ? 6.516 -24.859 -9.562 1 98.81 97 ASN A O 1
ATOM 777 N N . PHE A 1 98 ? 5.73 -23.016 -8.578 1 97.88 98 PHE A N 1
ATOM 778 C CA . PHE A 1 98 ? 5.871 -22.156 -9.75 1 97.88 98 PHE A CA 1
ATOM 779 C C . PHE A 1 98 ? 7.34 -22 -10.141 1 97.88 98 PHE A C 1
ATOM 781 O O . PHE A 1 98 ? 8.219 -22.016 -9.273 1 97.88 98 PHE A O 1
ATOM 788 N N . LEU A 1 99 ? 7.566 -21.859 -11.477 1 98.25 99 LEU A N 1
ATOM 789 C CA . LEU A 1 99 ? 8.867 -21.297 -11.859 1 98.25 99 LEU A CA 1
ATOM 790 C C . LEU A 1 99 ? 9.094 -19.953 -11.188 1 98.25 99 LEU A C 1
ATOM 792 O O . LEU A 1 99 ? 8.172 -19.141 -11.102 1 98.25 99 LEU A O 1
ATOM 796 N N . GLY A 1 100 ? 10.227 -19.75 -10.695 1 98.19 100 GLY A N 1
ATOM 797 C CA . GLY A 1 100 ? 10.547 -18.5 -10.031 1 98.19 100 GLY A CA 1
ATOM 798 C C . GLY A 1 100 ? 10.414 -18.578 -8.516 1 98.19 100 GLY A C 1
ATOM 799 O O . GLY A 1 100 ? 10.945 -17.734 -7.801 1 98.19 100 GLY A O 1
ATOM 800 N N . SER A 1 101 ? 9.617 -19.578 -8.039 1 97.88 101 SER A N 1
ATOM 801 C CA . SER A 1 101 ? 9.477 -19.781 -6.605 1 97.88 101 SER A CA 1
ATOM 802 C C . SER A 1 101 ? 10.758 -20.328 -5.988 1 97.88 101 SER A C 1
ATOM 804 O O . SER A 1 101 ? 11.438 -21.156 -6.59 1 97.88 101 SER A O 1
ATOM 806 N N . PRO A 1 102 ? 11.117 -19.891 -4.805 1 98.44 102 PRO A N 1
ATOM 807 C CA . PRO A 1 102 ? 12.367 -20.375 -4.215 1 98.44 102 PRO A CA 1
ATOM 808 C C . PRO A 1 102 ? 12.266 -21.797 -3.701 1 98.44 102 PRO A C 1
ATOM 810 O O . PRO A 1 102 ? 13.273 -22.391 -3.285 1 98.44 102 PRO A O 1
ATOM 813 N N . TYR A 1 103 ? 11.164 -22.406 -3.822 1 98.5 103 TYR A N 1
ATOM 814 C CA . TYR A 1 103 ? 10.891 -23.609 -3.039 1 98.5 103 TYR A CA 1
ATOM 815 C C . TYR A 1 103 ? 11.203 -24.875 -3.842 1 98.5 103 TYR A C 1
ATOM 817 O O . TYR A 1 103 ? 10.648 -25.938 -3.574 1 98.5 103 TYR A O 1
ATOM 825 N N . GLY A 1 104 ? 12.055 -24.75 -4.871 1 98.31 104 GLY A N 1
ATOM 826 C CA . GLY A 1 104 ? 12.562 -25.984 -5.445 1 98.31 104 GLY A CA 1
ATOM 827 C C . GLY A 1 104 ? 12.453 -26.031 -6.957 1 98.31 104 GLY A C 1
ATOM 828 O O . GLY A 1 104 ? 13.305 -26.609 -7.633 1 98.31 104 GLY A O 1
ATOM 829 N N . SER A 1 105 ? 11.336 -25.484 -7.543 1 98.69 105 SER A N 1
ATOM 830 C CA . SER A 1 105 ? 11.305 -25.328 -8.992 1 98.69 105 SER A CA 1
ATOM 831 C C . SER A 1 105 ? 12.328 -24.297 -9.461 1 98.69 105 SER A C 1
ATOM 833 O O . SER A 1 105 ? 12.797 -23.469 -8.672 1 98.69 105 SER A O 1
ATOM 835 N N . CYS A 1 106 ? 12.68 -24.391 -10.75 1 98.69 106 CYS A N 1
ATOM 836 C CA . CYS A 1 106 ? 13.711 -23.531 -11.312 1 98.69 106 CYS A CA 1
ATOM 837 C C . CYS A 1 106 ? 13.422 -22.062 -11 1 98.69 106 CYS A C 1
ATOM 839 O O . CYS A 1 106 ? 12.305 -21.594 -11.203 1 98.69 106 CYS A O 1
ATOM 841 N N . SER A 1 107 ? 14.414 -21.328 -10.492 1 98.62 107 SER A N 1
ATOM 842 C CA . SER A 1 107 ? 14.273 -19.953 -9.984 1 98.62 107 SER A CA 1
ATOM 843 C C . SER A 1 107 ? 15.625 -19.266 -9.891 1 98.62 107 SER A C 1
ATOM 845 O O . SER A 1 107 ? 16.656 -19.844 -10.227 1 98.62 107 SER A O 1
ATOM 847 N N . PRO A 1 108 ? 15.617 -17.969 -9.422 1 98.31 108 PRO A N 1
ATOM 848 C CA . PRO A 1 108 ? 16.875 -17.25 -9.258 1 98.31 108 PRO A CA 1
ATOM 849 C C . PRO A 1 108 ? 17.844 -17.969 -8.312 1 98.31 108 PRO A C 1
ATOM 851 O O . PRO A 1 108 ? 19.062 -17.812 -8.445 1 98.31 108 PRO A O 1
ATOM 854 N N . VAL A 1 109 ? 17.359 -18.812 -7.414 1 98 109 VAL A N 1
ATOM 855 C CA . VAL A 1 109 ? 18.234 -19.438 -6.426 1 98 109 VAL A CA 1
ATOM 856 C C . VAL A 1 109 ? 18.719 -20.797 -6.941 1 98 109 VAL A C 1
ATOM 858 O O . VAL A 1 109 ? 19.484 -21.484 -6.266 1 98 109 VAL A O 1
ATOM 861 N N . THR A 1 110 ? 18.281 -21.219 -8.086 1 97.94 110 THR A N 1
ATOM 862 C CA . THR A 1 110 ? 18.719 -22.453 -8.711 1 97.94 110 THR A CA 1
ATOM 863 C C . THR A 1 110 ? 20.094 -22.281 -9.352 1 97.94 110 THR A C 1
ATOM 865 O O . THR A 1 110 ? 20.391 -21.234 -9.945 1 97.94 110 THR A O 1
ATOM 868 N N . ILE A 1 111 ? 20.953 -23.312 -9.25 1 97 111 ILE A N 1
ATOM 869 C CA . ILE A 1 111 ? 22.25 -23.297 -9.914 1 97 111 ILE A CA 1
ATOM 870 C C . ILE A 1 111 ? 22.062 -23.594 -11.406 1 97 111 ILE A C 1
ATOM 872 O O . ILE A 1 111 ? 21.516 -24.625 -11.781 1 97 111 ILE A O 1
ATOM 876 N N . ASP A 1 112 ? 22.469 -22.656 -12.188 1 95.12 112 ASP A N 1
ATOM 877 C CA . ASP A 1 112 ? 22.578 -22.891 -13.625 1 95.12 112 ASP A CA 1
ATOM 878 C C . ASP A 1 112 ? 23.734 -23.844 -13.93 1 95.12 112 ASP A C 1
ATOM 880 O O . ASP A 1 112 ? 24.906 -23.469 -13.789 1 95.12 112 ASP A O 1
ATOM 884 N N . LYS A 1 113 ? 23.375 -24.953 -14.375 1 92.81 113 LYS A N 1
ATOM 885 C CA . LYS A 1 113 ? 24.391 -25.984 -14.57 1 92.81 113 LYS A CA 1
ATOM 886 C C . LYS A 1 113 ? 25.406 -25.578 -15.633 1 92.81 113 LYS A C 1
ATOM 888 O O . LYS A 1 113 ? 26.547 -26.078 -15.625 1 92.81 113 LYS A O 1
ATOM 893 N N . SER A 1 114 ? 25.031 -24.75 -16.516 1 93.25 114 SER A N 1
ATOM 894 C CA . SER A 1 114 ? 25.953 -24.297 -17.562 1 93.25 114 SER A CA 1
ATOM 895 C C . SER A 1 114 ? 27.047 -23.391 -16.984 1 93.25 114 SER A C 1
ATOM 897 O O . SER A 1 114 ? 28.156 -23.359 -17.5 1 93.25 114 SER A O 1
ATOM 899 N N . THR A 1 115 ? 26.844 -22.688 -15.93 1 93.38 115 THR A N 1
ATOM 900 C CA . THR A 1 115 ? 27.781 -21.734 -15.375 1 93.38 115 THR A CA 1
ATOM 901 C C . THR A 1 115 ? 28.266 -22.188 -14 1 93.38 115 THR A C 1
ATOM 903 O O . THR A 1 115 ? 29.297 -21.703 -13.516 1 93.38 115 THR A O 1
ATOM 906 N N . GLY A 1 116 ? 27.469 -22.984 -13.359 1 94 116 GLY A N 1
ATOM 907 C CA . GLY A 1 116 ? 27.797 -23.406 -12.008 1 94 116 GLY A CA 1
ATOM 908 C C . GLY A 1 116 ? 27.438 -22.391 -10.953 1 94 116 GLY A C 1
ATOM 909 O O . GLY A 1 116 ? 27.75 -22.562 -9.773 1 94 116 GLY A O 1
ATOM 910 N N . LYS A 1 117 ? 26.797 -21.328 -11.398 1 94.94 117 LYS A N 1
ATOM 911 C CA . LYS A 1 117 ? 26.375 -20.266 -10.5 1 94.94 117 LYS A CA 1
ATOM 912 C C . LYS A 1 117 ? 24.844 -20.156 -10.445 1 94.94 117 LYS A C 1
ATOM 914 O O . LYS A 1 117 ? 24.156 -20.656 -11.328 1 94.94 117 LYS A O 1
ATOM 919 N N . ARG A 1 118 ? 24.406 -19.594 -9.383 1 96.56 118 ARG A N 1
ATOM 920 C CA . ARG A 1 118 ? 22.969 -19.328 -9.312 1 96.56 118 ARG A CA 1
ATOM 921 C C . ARG A 1 118 ? 22.531 -18.375 -10.43 1 96.56 118 ARG A C 1
ATOM 923 O O . ARG A 1 118 ? 23.281 -17.484 -10.82 1 96.56 118 ARG A O 1
ATOM 930 N N . TYR A 1 119 ? 21.328 -18.547 -10.906 1 97.31 119 TYR A N 1
ATOM 931 C CA . TYR A 1 119 ? 20.812 -17.656 -11.938 1 97.31 119 TYR A CA 1
ATOM 932 C C . TYR A 1 119 ? 20.828 -16.203 -11.469 1 97.31 119 TYR A C 1
ATOM 934 O O . TYR A 1 119 ? 21.344 -15.32 -12.156 1 97.31 119 TYR A O 1
ATOM 942 N N . GLY A 1 120 ? 20.25 -16.031 -10.195 1 97 120 GLY A N 1
ATOM 943 C CA . GLY A 1 120 ? 20.125 -14.672 -9.695 1 97 120 GLY A CA 1
ATOM 944 C C . GLY A 1 120 ? 19.328 -13.766 -10.617 1 97 120 GLY A C 1
ATOM 945 O O . GLY A 1 120 ? 18.234 -14.125 -11.047 1 97 120 GLY A O 1
ATOM 946 N N . PRO A 1 121 ? 19.828 -12.562 -10.859 1 96.31 121 PRO A N 1
ATOM 947 C CA . PRO A 1 121 ? 19.094 -11.609 -11.688 1 96.31 121 PRO A CA 1
ATOM 948 C C . PRO A 1 121 ? 19.078 -12 -13.164 1 96.31 121 PRO A C 1
ATOM 950 O O . PRO A 1 121 ? 18.344 -11.398 -13.953 1 96.31 121 PRO A O 1
ATOM 953 N N . THR A 1 122 ? 19.797 -12.992 -13.531 1 96 122 THR A N 1
ATOM 954 C CA . THR A 1 122 ? 19.844 -13.398 -14.93 1 96 122 THR A CA 1
ATOM 955 C C . THR A 1 122 ? 18.766 -14.438 -15.219 1 96 122 THR A C 1
ATOM 957 O O . THR A 1 122 ? 18.609 -14.883 -16.359 1 96 122 THR A O 1
ATOM 960 N N . PHE A 1 123 ? 18.062 -14.859 -14.195 1 97.88 123 PHE A N 1
ATOM 961 C CA . PHE A 1 123 ? 16.953 -15.766 -14.43 1 97.88 123 PHE A CA 1
ATOM 962 C C . PHE A 1 123 ? 15.984 -15.18 -15.453 1 97.88 123 PHE A C 1
ATOM 964 O O . PHE A 1 123 ? 15.641 -14 -15.383 1 97.88 123 PHE A O 1
ATOM 971 N N . PRO A 1 124 ? 15.531 -15.977 -16.359 1 96.94 124 PRO A N 1
ATOM 972 C CA . PRO A 1 124 ? 14.703 -15.422 -17.438 1 96.94 124 PRO A CA 1
ATOM 973 C C . PRO A 1 124 ? 13.312 -15.016 -16.953 1 96.94 124 PRO A C 1
ATOM 975 O O . PRO A 1 124 ? 12.859 -15.461 -15.898 1 96.94 124 PRO A O 1
ATOM 978 N N . LEU A 1 125 ? 12.727 -14.156 -17.766 1 95.62 125 LEU A N 1
ATOM 979 C CA . LEU A 1 125 ? 11.32 -13.859 -17.531 1 95.62 125 LEU A CA 1
ATOM 980 C C . LEU A 1 125 ? 10.453 -15.078 -17.812 1 95.62 125 LEU A C 1
ATOM 982 O O . LEU A 1 125 ? 10.531 -15.664 -18.906 1 95.62 125 LEU A O 1
ATOM 986 N N . VAL A 1 126 ? 9.688 -15.492 -16.906 1 97.5 126 VAL A N 1
ATOM 987 C CA . VAL A 1 126 ? 8.812 -16.641 -17.062 1 97.5 126 VAL A CA 1
ATOM 988 C C . VAL A 1 126 ? 7.355 -16.219 -16.922 1 97.5 126 VAL A C 1
ATOM 990 O O . VAL A 1 126 ? 7.047 -15.258 -16.203 1 97.5 126 VAL A O 1
ATOM 993 N N . THR A 1 127 ? 6.465 -16.875 -17.609 1 97.5 127 THR A N 1
ATOM 994 C CA . THR A 1 127 ? 5.039 -16.578 -17.609 1 97.5 127 THR A CA 1
ATOM 995 C C . THR A 1 127 ? 4.227 -17.75 -17.094 1 97.5 127 THR A C 1
ATOM 997 O O . THR A 1 127 ? 4.766 -18.844 -16.891 1 97.5 127 THR A O 1
ATOM 1000 N N . PHE A 1 128 ? 2.949 -17.531 -16.906 1 98.06 128 PHE A N 1
ATOM 1001 C CA . PHE A 1 128 ? 2.064 -18.625 -16.5 1 98.06 128 PHE A CA 1
ATOM 1002 C C . PHE A 1 128 ? 1.924 -19.641 -17.625 1 98.06 128 PHE A C 1
ATOM 1004 O O . PHE A 1 128 ? 1.761 -20.844 -17.375 1 98.06 128 PHE A O 1
ATOM 1011 N N . LYS A 1 129 ? 2.039 -19.219 -18.844 1 97.25 129 LYS A N 1
ATOM 1012 C CA . LYS A 1 129 ? 2.023 -20.156 -19.953 1 97.25 129 LYS A CA 1
ATOM 1013 C C . LYS A 1 129 ? 3.217 -21.109 -19.891 1 97.25 129 LYS A C 1
ATOM 1015 O O . LYS A 1 129 ? 3.094 -22.297 -20.219 1 97.25 129 LYS A O 1
ATOM 1020 N N . ASP A 1 130 ? 4.352 -20.531 -19.547 1 98.38 130 ASP A N 1
ATOM 1021 C CA . ASP A 1 130 ? 5.52 -21.391 -19.344 1 98.38 130 ASP A CA 1
ATOM 1022 C C . ASP A 1 130 ? 5.258 -22.406 -18.234 1 98.38 130 ASP A C 1
ATOM 1024 O O . ASP A 1 130 ? 5.605 -23.578 -18.391 1 98.38 130 ASP A O 1
ATOM 1028 N N . ASP A 1 131 ? 4.656 -21.984 -17.141 1 98.62 131 ASP A N 1
ATOM 1029 C CA . ASP A 1 131 ? 4.309 -22.906 -16.062 1 98.62 131 ASP A CA 1
ATOM 1030 C C . ASP A 1 131 ? 3.396 -24.016 -16.562 1 98.62 131 ASP A C 1
ATOM 1032 O O . ASP A 1 131 ? 3.602 -25.188 -16.25 1 98.62 131 ASP A O 1
ATOM 1036 N N . VAL A 1 132 ? 2.357 -23.625 -17.344 1 98.56 132 VAL A N 1
ATOM 1037 C CA . VAL A 1 132 ? 1.407 -24.609 -17.859 1 98.56 132 VAL A CA 1
ATOM 1038 C C . VAL A 1 132 ? 2.15 -25.672 -18.672 1 98.56 132 VAL A C 1
ATOM 1040 O O . VAL A 1 132 ? 1.938 -26.875 -18.469 1 98.56 132 VAL A O 1
ATOM 1043 N N . GLY A 1 133 ? 3.027 -25.219 -19.578 1 98.44 133 GLY A N 1
ATOM 1044 C CA . GLY A 1 133 ? 3.768 -26.141 -20.406 1 98.44 133 GLY A CA 1
ATOM 1045 C C . GLY A 1 133 ? 4.652 -27.094 -19.609 1 98.44 133 GLY A C 1
ATOM 1046 O O . GLY A 1 133 ? 4.656 -28.297 -19.859 1 98.44 133 GLY A O 1
ATOM 1047 N N . ILE A 1 134 ? 5.348 -26.578 -18.688 1 98.38 134 ILE A N 1
ATOM 1048 C CA . ILE A 1 134 ? 6.285 -27.359 -17.891 1 98.38 134 ILE A CA 1
ATOM 1049 C C . ILE A 1 134 ? 5.52 -28.312 -16.984 1 98.38 134 ILE A C 1
ATOM 1051 O O . ILE A 1 134 ? 5.898 -29.469 -16.828 1 98.38 134 ILE A O 1
ATOM 1055 N N . GLN A 1 135 ? 4.438 -27.828 -16.375 1 98.56 135 GLN A N 1
ATOM 1056 C CA . GLN A 1 135 ? 3.615 -28.688 -15.523 1 98.56 135 GLN A CA 1
ATOM 1057 C C . GLN A 1 135 ? 3.01 -29.844 -16.312 1 98.56 135 GLN A C 1
ATOM 1059 O O . GLN A 1 135 ? 2.885 -30.953 -15.812 1 98.56 135 GLN A O 1
ATOM 1064 N N . ARG A 1 136 ? 2.662 -29.562 -17.547 1 98.12 136 ARG A N 1
ATOM 1065 C CA . ARG A 1 136 ? 2.119 -30.594 -18.406 1 98.12 136 ARG A CA 1
ATOM 1066 C C . ARG A 1 136 ? 3.133 -31.719 -18.609 1 98.12 136 ARG A C 1
ATOM 1068 O O . ARG A 1 136 ? 2.775 -32.906 -18.594 1 98.12 136 ARG A O 1
ATOM 1075 N N . LEU A 1 137 ? 4.395 -31.344 -18.844 1 98.19 137 LEU A N 1
ATOM 1076 C CA . LEU A 1 137 ? 5.445 -32.344 -19 1 98.19 137 LEU A CA 1
ATOM 1077 C C . LEU A 1 137 ? 5.523 -33.25 -17.781 1 98.19 137 LEU A C 1
ATOM 1079 O O . LEU A 1 137 ? 5.598 -34.469 -17.922 1 98.19 137 LEU A O 1
ATOM 1083 N N . LEU A 1 138 ? 5.484 -32.625 -16.641 1 98.25 138 LEU A N 1
ATOM 1084 C CA . LEU A 1 138 ? 5.52 -33.406 -15.398 1 98.25 138 LEU A CA 1
ATOM 1085 C C . LEU A 1 138 ? 4.289 -34.281 -15.266 1 98.25 138 LEU A C 1
ATOM 1087 O O . LEU A 1 138 ? 4.41 -35.469 -14.961 1 98.25 138 LEU A O 1
ATOM 1091 N N . LEU A 1 139 ? 3.102 -33.75 -15.477 1 98.62 139 LEU A N 1
ATOM 1092 C CA . LEU A 1 139 ? 1.851 -34.469 -15.328 1 98.62 139 LEU A CA 1
ATOM 1093 C C . LEU A 1 139 ? 1.8 -35.656 -16.281 1 98.62 139 LEU A C 1
ATOM 1095 O O . LEU A 1 139 ? 1.379 -36.75 -15.906 1 98.62 139 LEU A O 1
ATOM 1099 N N . ASP A 1 140 ? 2.26 -35.438 -17.516 1 97.94 140 ASP A N 1
ATOM 1100 C CA . ASP A 1 140 ? 2.338 -36.531 -18.484 1 97.94 140 ASP A CA 1
ATOM 1101 C C . ASP A 1 140 ? 3.246 -37.625 -17.984 1 97.94 140 ASP A C 1
ATOM 1103 O O . ASP A 1 140 ? 2.914 -38.812 -18.109 1 97.94 140 ASP A O 1
ATOM 1107 N N . SER A 1 141 ? 4.34 -37.25 -17.453 1 97.44 141 SER A N 1
ATOM 1108 C CA . SER A 1 141 ? 5.312 -38.25 -16.984 1 97.44 141 SER A CA 1
ATOM 1109 C C . SER A 1 141 ? 4.75 -39.062 -15.82 1 97.44 141 SER A C 1
ATOM 1111 O O . SER A 1 141 ? 5.199 -40.188 -15.578 1 97.44 141 SER A O 1
ATOM 1113 N N . LEU A 1 142 ? 3.752 -38.531 -15.109 1 97.81 142 LEU A N 1
ATOM 1114 C CA . LEU A 1 142 ? 3.146 -39.219 -13.969 1 97.81 142 LEU A CA 1
ATOM 1115 C C . LEU A 1 142 ? 1.949 -40.062 -14.406 1 97.81 142 LEU A C 1
ATOM 1117 O O . LEU A 1 142 ? 1.355 -40.781 -13.602 1 97.81 142 LEU A O 1
ATOM 1121 N N . GLY A 1 143 ? 1.561 -39.906 -15.664 1 97.81 143 GLY A N 1
ATOM 1122 C CA . GLY A 1 143 ? 0.48 -40.719 -16.203 1 97.81 143 GLY A CA 1
ATOM 1123 C C . GLY A 1 143 ? -0.868 -40.031 -16.156 1 97.81 143 GLY A C 1
ATOM 1124 O O . GLY A 1 143 ? -1.906 -40.656 -16.359 1 97.81 143 GLY A O 1
ATOM 1125 N N . VAL A 1 144 ? -0.897 -38.781 -15.898 1 98.5 144 VAL A N 1
ATOM 1126 C CA . VAL A 1 144 ? -2.145 -38.031 -15.852 1 98.5 144 VAL A CA 1
ATOM 1127 C C . VAL A 1 144 ? -2.674 -37.812 -17.266 1 98.5 144 VAL A C 1
ATOM 1129 O O . VAL A 1 144 ? -1.963 -37.312 -18.125 1 98.5 144 VAL A O 1
ATOM 1132 N N . LYS A 1 145 ? -3.914 -38.156 -17.484 1 98.44 145 LYS A N 1
ATOM 1133 C CA . LYS A 1 145 ? -4.496 -38.031 -18.812 1 98.44 145 LYS A CA 1
ATOM 1134 C C . LYS A 1 145 ? -5.414 -36.812 -18.906 1 98.44 145 LYS A C 1
ATOM 1136 O O . LYS A 1 145 ? -5.559 -36.219 -19.969 1 98.44 145 LYS A O 1
ATOM 1141 N N . LEU A 1 146 ? -6.043 -36.594 -17.875 1 97.81 146 LEU A N 1
ATOM 1142 C CA . LEU A 1 146 ? -6.84 -35.375 -17.797 1 97.81 146 LEU A CA 1
ATOM 1143 C C . LEU A 1 146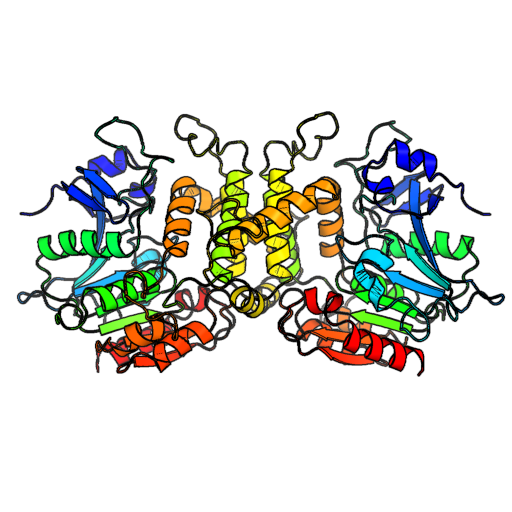 ? -6.945 -34.875 -16.359 1 97.81 146 LEU A C 1
ATOM 1145 O O . LEU A 1 146 ? -6.719 -35.625 -15.422 1 97.81 146 LEU A O 1
ATOM 1149 N N . LEU A 1 147 ? -7.215 -33.625 -16.188 1 98.75 147 LEU A N 1
ATOM 1150 C CA . LEU A 1 147 ? -7.457 -33.031 -14.883 1 98.75 147 LEU A CA 1
ATOM 1151 C C . LEU A 1 147 ? -8.945 -33.031 -14.547 1 98.75 147 LEU A C 1
ATOM 1153 O O . LEU A 1 147 ? -9.75 -32.438 -15.273 1 98.75 147 LEU A O 1
ATOM 1157 N N . ALA A 1 148 ? -9.234 -33.719 -13.43 1 98.69 148 ALA A N 1
ATOM 1158 C CA . ALA A 1 148 ? -10.609 -33.594 -12.953 1 98.69 148 ALA A CA 1
ATOM 1159 C C . ALA A 1 148 ? -10.953 -32.156 -12.656 1 98.69 148 ALA A C 1
ATOM 1161 O O . ALA A 1 148 ? -12.062 -31.688 -12.938 1 98.69 148 ALA A O 1
ATOM 1162 N N . ALA A 1 149 ? -10.016 -31.5 -12.047 1 98.81 149 ALA A N 1
ATOM 1163 C CA . ALA A 1 149 ? -10.156 -30.062 -11.82 1 98.81 149 ALA A CA 1
ATOM 1164 C C . ALA A 1 149 ? -8.797 -29.406 -11.562 1 98.81 149 ALA A C 1
ATOM 1166 O O . ALA A 1 149 ? -7.855 -30.078 -11.133 1 98.81 149 ALA A O 1
ATOM 1167 N N . ILE A 1 150 ? -8.695 -28.172 -11.883 1 98.88 150 ILE A N 1
ATOM 1168 C CA . ILE A 1 150 ? -7.609 -27.312 -11.422 1 98.88 150 ILE A CA 1
ATOM 1169 C C . ILE A 1 150 ? -8.172 -26.219 -10.539 1 98.88 150 ILE A C 1
ATOM 1171 O O . ILE A 1 150 ? -9.188 -25.594 -10.867 1 98.88 150 ILE A O 1
ATOM 1175 N N . ILE A 1 151 ? -7.543 -25.984 -9.352 1 98.75 151 ILE A N 1
ATOM 1176 C CA . ILE A 1 151 ? -8.078 -25.109 -8.32 1 98.75 151 ILE A CA 1
ATOM 1177 C C . ILE A 1 151 ? -6.988 -24.156 -7.84 1 98.75 151 ILE A C 1
ATOM 1179 O O . ILE A 1 151 ? -5.91 -24.594 -7.434 1 98.75 151 ILE A O 1
ATOM 1183 N N . GLY A 1 152 ? -7.219 -22.906 -7.879 1 98.06 152 GLY A N 1
ATOM 1184 C CA . GLY A 1 152 ? -6.234 -21.938 -7.418 1 98.06 152 GLY A CA 1
ATOM 1185 C C . GLY A 1 152 ? -6.852 -20.609 -7.004 1 98.06 152 GLY A C 1
ATOM 1186 O O . GLY A 1 152 ? -7.914 -20.234 -7.504 1 98.06 152 GLY A O 1
ATOM 1187 N N . GLY A 1 153 ? -6.273 -19.969 -6.078 1 97.75 153 GLY A N 1
ATOM 1188 C CA . GLY A 1 153 ? -6.648 -18.625 -5.648 1 97.75 153 GLY A CA 1
ATOM 1189 C C . GLY A 1 153 ? -5.555 -17.609 -5.875 1 97.75 153 GLY A C 1
ATOM 1190 O O . GLY A 1 153 ? -4.375 -17.953 -5.953 1 97.75 153 GLY A O 1
ATOM 1191 N N . SER A 1 154 ? -5.977 -16.297 -6.031 1 97.94 154 SER A N 1
ATOM 1192 C CA . SER A 1 154 ? -5.012 -15.211 -6.223 1 97.94 154 SER A CA 1
ATOM 1193 C C . SER A 1 154 ? -4.109 -15.492 -7.422 1 97.94 154 SER A C 1
ATOM 1195 O O . SER A 1 154 ? -4.594 -15.727 -8.531 1 97.94 154 SER A O 1
ATOM 1197 N N . MET A 1 155 ? -2.836 -15.586 -7.23 1 97.94 155 MET A N 1
ATOM 1198 C CA . MET A 1 155 ? -1.893 -15.898 -8.297 1 97.94 155 MET A CA 1
ATOM 1199 C C . MET A 1 155 ? -2.131 -17.297 -8.852 1 97.94 155 MET A C 1
ATOM 1201 O O . MET A 1 155 ? -2.014 -17.531 -10.055 1 97.94 155 MET A O 1
ATOM 1205 N N . GLY A 1 156 ? -2.434 -18.219 -7.973 1 98.38 156 GLY A N 1
ATOM 1206 C CA . GLY A 1 156 ? -2.762 -19.562 -8.414 1 98.38 156 GLY A CA 1
ATOM 1207 C C . GLY A 1 156 ? -3.988 -19.625 -9.305 1 98.38 156 GLY A C 1
ATOM 1208 O O . GLY A 1 156 ? -4.086 -20.484 -10.188 1 98.38 156 GLY A O 1
ATOM 1209 N N . GLY A 1 157 ? -4.922 -18.719 -9.023 1 98.56 157 GLY A N 1
ATOM 1210 C CA . GLY A 1 157 ? -6.086 -18.625 -9.891 1 98.56 157 GLY A CA 1
ATOM 1211 C C . GLY A 1 157 ? -5.742 -18.172 -11.297 1 98.56 157 GLY A C 1
ATOM 1212 O O . GLY A 1 157 ? -6.402 -18.562 -12.258 1 98.56 157 GLY A O 1
ATOM 1213 N N . MET A 1 158 ? -4.727 -17.359 -11.43 1 98.44 158 MET A N 1
ATOM 1214 C CA . MET A 1 158 ? -4.254 -16.906 -12.734 1 98.44 158 MET A CA 1
ATOM 1215 C C . MET A 1 158 ? -3.736 -18.094 -13.555 1 98.44 158 MET A C 1
ATOM 1217 O O . MET A 1 158 ? -4.039 -18.219 -14.742 1 98.44 158 MET A O 1
ATOM 1221 N N . LEU A 1 159 ? -3.002 -18.906 -12.875 1 98.56 159 LEU A N 1
ATOM 1222 C CA . LEU A 1 159 ? -2.504 -20.109 -13.539 1 98.56 159 LEU A CA 1
ATOM 1223 C C . LEU A 1 159 ? -3.654 -21.031 -13.938 1 98.56 159 LEU A C 1
ATOM 1225 O O . LEU A 1 159 ? -3.664 -21.578 -15.047 1 98.56 159 LEU A O 1
ATOM 1229 N N . ALA A 1 160 ? -4.598 -21.203 -13.055 1 98.69 160 ALA A N 1
ATOM 1230 C CA . ALA A 1 160 ? -5.762 -22.031 -13.352 1 98.69 160 ALA A CA 1
ATOM 1231 C C . ALA A 1 160 ? -6.488 -21.531 -14.602 1 98.69 160 ALA A C 1
ATOM 1233 O O . ALA A 1 160 ? -6.871 -22.312 -15.461 1 98.69 160 ALA A O 1
ATOM 1234 N N . LEU A 1 161 ? -6.605 -20.266 -14.695 1 98.56 161 LEU A N 1
ATOM 1235 C CA . LEU A 1 161 ? -7.281 -19.672 -15.844 1 98.56 161 LEU A CA 1
ATOM 1236 C C . LEU A 1 161 ? -6.445 -19.828 -17.109 1 98.56 161 LEU A C 1
ATOM 1238 O O . LEU A 1 161 ? -6.992 -19.984 -18.203 1 98.56 161 LEU A O 1
ATOM 1242 N N . GLU A 1 162 ? -5.184 -19.797 -16.969 1 98 162 GLU A N 1
ATOM 1243 C CA . GLU A 1 162 ? -4.316 -20.031 -18.125 1 98 162 GLU A CA 1
ATOM 1244 C C . GLU A 1 162 ? -4.48 -21.438 -18.656 1 98 162 GLU A C 1
ATOM 1246 O O . GLU A 1 162 ? -4.402 -21.672 -19.875 1 98 162 GLU A O 1
ATOM 1251 N N . TYR A 1 163 ? -4.637 -22.406 -17.766 1 98.25 163 TYR A N 1
ATOM 1252 C CA . TYR A 1 163 ? -4.941 -23.766 -18.188 1 98.25 163 TYR A CA 1
ATOM 1253 C C . TYR A 1 163 ? -6.215 -23.812 -19.016 1 98.25 163 TYR A C 1
ATOM 1255 O O . TYR A 1 163 ? -6.281 -24.531 -20.016 1 98.25 163 TYR A O 1
ATOM 1263 N N . LEU A 1 164 ? -7.188 -23.078 -18.531 1 96.69 164 LEU A N 1
ATOM 1264 C CA . LEU A 1 164 ? -8.477 -23 -19.203 1 96.69 164 LEU A CA 1
ATOM 1265 C C . LEU A 1 164 ? -8.305 -22.547 -20.656 1 96.69 164 LEU A C 1
ATOM 1267 O O . LEU A 1 164 ? -8.883 -23.141 -21.562 1 96.69 164 LEU A O 1
ATOM 1271 N N . VAL A 1 165 ? -7.492 -21.562 -20.859 1 96.38 165 VAL A N 1
ATOM 1272 C CA . VAL A 1 165 ? -7.277 -21 -22.188 1 96.38 165 VAL A CA 1
ATOM 1273 C C . VAL A 1 165 ? -6.422 -21.953 -23.016 1 96.38 165 VAL A C 1
ATOM 1275 O O . VAL A 1 165 ? -6.746 -22.234 -24.172 1 96.38 165 VAL A O 1
ATOM 1278 N N . THR A 1 166 ? -5.402 -22.469 -22.469 1 96.31 166 THR A N 1
ATOM 1279 C CA . THR A 1 166 ? -4.418 -23.281 -23.172 1 96.31 166 THR A CA 1
ATOM 1280 C C . THR A 1 166 ? -5.039 -24.594 -23.656 1 96.31 166 THR A C 1
ATOM 1282 O O . THR A 1 166 ? -4.727 -25.062 -24.75 1 96.31 166 THR A O 1
ATOM 1285 N N . TYR A 1 167 ? -5.941 -25.109 -22.891 1 97.19 167 TYR A N 1
ATOM 1286 C CA . TYR A 1 167 ? -6.457 -26.438 -23.219 1 97.19 167 TYR A CA 1
ATOM 1287 C C . TYR A 1 167 ? -7.934 -26.375 -23.578 1 97.19 167 TYR A C 1
ATOM 1289 O O . TYR A 1 167 ? -8.656 -27.359 -23.438 1 97.19 167 TYR A O 1
ATOM 1297 N N . ASN A 1 168 ? -8.281 -25.219 -23.953 1 94.75 168 ASN A N 1
ATOM 1298 C CA . ASN A 1 168 ? -9.664 -25.047 -24.391 1 94.75 168 ASN A CA 1
ATOM 1299 C C . ASN A 1 168 ? -10.047 -26.078 -25.453 1 94.75 168 ASN A C 1
ATOM 1301 O O . ASN A 1 168 ? -9.289 -26.312 -26.391 1 94.75 168 ASN A O 1
ATOM 1305 N N . ASN A 1 169 ? -11.203 -26.781 -25.281 1 93.69 169 ASN A N 1
ATOM 1306 C CA . ASN A 1 169 ? -11.82 -27.703 -26.219 1 93.69 169 ASN A CA 1
ATOM 1307 C C . ASN A 1 169 ? -10.961 -28.953 -26.438 1 93.69 169 ASN A C 1
ATOM 1309 O O . ASN A 1 169 ? -11.086 -29.625 -27.453 1 93.69 169 ASN A O 1
ATOM 1313 N N . THR A 1 170 ? -10.039 -29.266 -25.562 1 96.19 170 THR A N 1
ATOM 1314 C CA . THR A 1 170 ? -9.219 -30.469 -25.688 1 96.19 170 THR A CA 1
ATOM 1315 C C . THR A 1 170 ? -9.75 -31.578 -24.797 1 96.19 170 THR A C 1
ATOM 1317 O O . THR A 1 170 ? -9.375 -32.75 -24.953 1 96.19 170 THR A O 1
ATOM 1320 N N . GLY A 1 171 ? -10.508 -31.172 -23.812 1 96.12 171 GLY A N 1
ATOM 1321 C CA . GLY A 1 171 ? -11.023 -32.156 -22.859 1 96.12 171 GLY A CA 1
ATOM 1322 C C . GLY A 1 171 ? -10.039 -32.469 -21.75 1 96.12 171 GLY A C 1
ATOM 1323 O O . GLY A 1 171 ? -10.352 -33.219 -20.844 1 96.12 171 GLY A O 1
ATOM 1324 N N . TYR A 1 172 ? -8.93 -31.844 -21.781 1 98.06 172 TYR A N 1
ATOM 1325 C CA . TYR A 1 172 ? -7.879 -32.156 -20.812 1 98.06 172 TYR A CA 1
ATOM 1326 C C . TYR A 1 172 ? -8.25 -31.625 -19.422 1 98.06 172 TYR A C 1
ATOM 1328 O O . TYR A 1 172 ? -7.891 -32.219 -18.406 1 98.06 172 TYR A O 1
ATOM 1336 N N . VAL A 1 173 ? -8.906 -30.516 -19.344 1 98.5 173 VAL A N 1
ATOM 1337 C CA . VAL A 1 173 ? -9.352 -29.922 -18.078 1 98.5 173 VAL A CA 1
ATOM 1338 C C . VAL A 1 173 ? -10.875 -30.016 -17.969 1 98.5 173 VAL A C 1
ATOM 1340 O O . VAL A 1 173 ? -11.594 -29.422 -18.797 1 98.5 173 VAL A O 1
ATOM 1343 N N . LYS A 1 174 ? -11.328 -30.641 -16.938 1 98.31 174 LYS A N 1
ATOM 1344 C CA . LYS A 1 174 ? -12.773 -30.859 -16.844 1 98.31 174 LYS A CA 1
ATOM 1345 C C . LYS A 1 174 ? -13.453 -29.719 -16.094 1 98.31 174 LYS A C 1
ATOM 1347 O O . LYS A 1 174 ? -14.562 -29.328 -16.438 1 98.31 174 LYS A O 1
ATOM 1352 N N . LYS A 1 175 ? -12.82 -29.25 -15.031 1 98.62 175 LYS A N 1
ATOM 1353 C CA . LYS A 1 175 ? -13.375 -28.172 -14.227 1 98.62 175 LYS A CA 1
ATOM 1354 C C . LYS A 1 175 ? -12.281 -27.219 -13.766 1 98.62 175 LYS A C 1
ATOM 1356 O O . LYS A 1 175 ? -11.133 -27.625 -13.578 1 98.62 175 LYS A O 1
ATOM 1361 N N . VAL A 1 176 ? -12.641 -25.953 -13.594 1 98.69 176 VAL A N 1
ATOM 1362 C CA . VAL A 1 176 ? -11.719 -24.938 -13.109 1 98.69 176 VAL A CA 1
ATOM 1363 C C . VAL A 1 176 ? -12.344 -24.203 -11.93 1 98.69 176 VAL A C 1
ATOM 1365 O O . VAL A 1 176 ? -13.531 -23.875 -11.945 1 98.69 176 VAL A O 1
ATOM 1368 N N . VAL A 1 177 ? -11.594 -24.031 -10.883 1 98.81 177 VAL A N 1
ATOM 1369 C CA . VAL A 1 177 ? -11.977 -23.188 -9.758 1 98.81 177 VAL A CA 1
ATOM 1370 C C . VAL A 1 177 ? -10.992 -22.031 -9.609 1 98.81 177 VAL A C 1
ATOM 1372 O O . VAL A 1 177 ? -9.797 -22.25 -9.391 1 98.81 177 VAL A O 1
ATOM 1375 N N . ALA A 1 178 ? -11.453 -20.859 -9.773 1 98.62 178 ALA A N 1
ATOM 1376 C CA . ALA A 1 178 ? -10.648 -19.641 -9.672 1 98.62 178 ALA A CA 1
ATOM 1377 C C . ALA A 1 178 ? -11.172 -18.734 -8.562 1 98.62 178 ALA A C 1
ATOM 1379 O O . ALA A 1 178 ? -12.281 -18.219 -8.656 1 98.62 178 ALA A O 1
ATOM 1380 N N . LEU A 1 179 ? -10.336 -18.531 -7.535 1 98.12 179 LEU A N 1
ATOM 1381 C CA . LEU A 1 179 ? -10.75 -17.766 -6.367 1 98.12 179 LEU A CA 1
ATOM 1382 C C . LEU A 1 179 ? -9.938 -16.469 -6.258 1 98.12 179 LEU A C 1
ATOM 1384 O O . LEU A 1 179 ? -8.711 -16.5 -6.352 1 98.12 179 LEU A O 1
ATOM 1388 N N . ALA A 1 180 ? -10.656 -15.32 -6.016 1 98 180 ALA A N 1
ATOM 1389 C CA . ALA A 1 180 ? -9.992 -14.055 -5.707 1 98 180 ALA A CA 1
ATOM 1390 C C . ALA A 1 180 ? -8.867 -13.773 -6.703 1 98 180 ALA A C 1
ATOM 1392 O O . ALA A 1 180 ? -7.727 -13.523 -6.305 1 98 180 ALA A O 1
ATOM 1393 N N . THR A 1 181 ? -9.148 -13.82 -7.949 1 98.44 181 THR A N 1
ATOM 1394 C CA . THR A 1 181 ? -8.164 -13.703 -9.023 1 98.44 181 THR A CA 1
ATOM 1395 C C . THR A 1 181 ? -8.719 -12.875 -10.18 1 98.44 181 THR A C 1
ATOM 1397 O O . THR A 1 181 ? -9.711 -12.156 -10.016 1 98.44 181 THR A O 1
ATOM 1400 N N . ALA A 1 182 ? -7.977 -12.844 -11.328 1 97.88 182 ALA A N 1
ATOM 1401 C CA . ALA A 1 182 ? -8.375 -12.008 -12.461 1 97.88 182 ALA A CA 1
ATOM 1402 C C . ALA A 1 182 ? -7.906 -12.609 -13.781 1 97.88 182 ALA A C 1
ATOM 1404 O O . ALA A 1 182 ? -6.934 -13.367 -13.812 1 97.88 182 ALA A O 1
ATOM 1405 N N . ALA A 1 183 ? -8.633 -12.227 -14.828 1 98 183 ALA A N 1
ATOM 1406 C CA . ALA A 1 183 ? -8.297 -12.688 -16.172 1 98 183 ALA A CA 1
ATOM 1407 C C . ALA A 1 183 ? -7.035 -12 -16.688 1 98 183 ALA A C 1
ATOM 1409 O O . ALA A 1 183 ? -6.355 -12.516 -17.562 1 98 183 ALA A O 1
ATOM 1410 N N . ARG A 1 184 ? -6.824 -10.898 -16.219 1 97.06 184 ARG A N 1
ATOM 1411 C CA . ARG A 1 184 ? -5.625 -10.117 -16.516 1 97.06 184 ARG A CA 1
ATOM 1412 C C . ARG A 1 184 ? -5.254 -9.219 -15.328 1 97.06 184 ARG A C 1
ATOM 1414 O O . ARG A 1 184 ? -6.125 -8.758 -14.594 1 97.06 184 ARG A O 1
ATOM 1421 N N . THR A 1 185 ? -3.947 -9.031 -15.156 1 96.5 185 THR A N 1
ATOM 1422 C CA . THR A 1 185 ? -3.498 -8.195 -14.047 1 96.5 185 THR A CA 1
ATOM 1423 C C . THR A 1 185 ? -3.842 -6.73 -14.297 1 96.5 185 THR A C 1
ATOM 1425 O O . THR A 1 185 ? -3.539 -6.195 -15.367 1 96.5 185 THR A O 1
ATOM 1428 N N . SER A 1 186 ? -4.484 -6.102 -13.359 1 95.88 186 SER A N 1
ATOM 1429 C CA . SER A 1 186 ? -4.93 -4.715 -13.484 1 95.88 186 SER A CA 1
ATOM 1430 C C . SER A 1 186 ? -3.77 -3.744 -13.289 1 95.88 186 SER A C 1
ATOM 1432 O O . SER A 1 186 ? -2.707 -4.129 -12.797 1 95.88 186 SER A O 1
ATOM 1434 N N . ALA A 1 187 ? -3.98 -2.523 -13.719 1 95.25 187 ALA A N 1
ATOM 1435 C CA . ALA A 1 187 ? -3.012 -1.466 -13.445 1 95.25 187 ALA A CA 1
ATOM 1436 C C . ALA A 1 187 ? -2.785 -1.302 -11.945 1 95.25 187 ALA A C 1
ATOM 1438 O O . ALA A 1 187 ? -1.675 -0.992 -11.508 1 95.25 187 ALA A O 1
ATOM 1439 N N . TRP A 1 188 ? -3.812 -1.492 -11.203 1 95.06 188 TRP A N 1
ATOM 1440 C CA . TRP A 1 188 ? -3.77 -1.386 -9.75 1 95.06 188 TRP A CA 1
ATOM 1441 C C . TRP A 1 188 ? -2.801 -2.404 -9.156 1 95.06 188 TRP A C 1
ATOM 1443 O O . TRP A 1 188 ? -1.905 -2.047 -8.391 1 95.06 188 TRP A O 1
ATOM 1453 N N . CYS A 1 189 ? -2.945 -3.611 -9.539 1 96.25 189 CYS A N 1
ATOM 1454 C CA . CYS A 1 189 ? -2.072 -4.68 -9.062 1 96.25 189 CYS A CA 1
ATOM 1455 C C . CYS A 1 189 ? -0.643 -4.469 -9.547 1 96.25 189 CYS A C 1
ATOM 1457 O O . CYS A 1 189 ? 0.308 -4.652 -8.781 1 96.25 189 CYS A O 1
ATOM 1459 N N . ILE A 1 190 ? -0.497 -4.086 -10.797 1 97 190 ILE A N 1
ATOM 1460 C CA . ILE A 1 190 ? 0.819 -3.809 -11.359 1 97 190 ILE A CA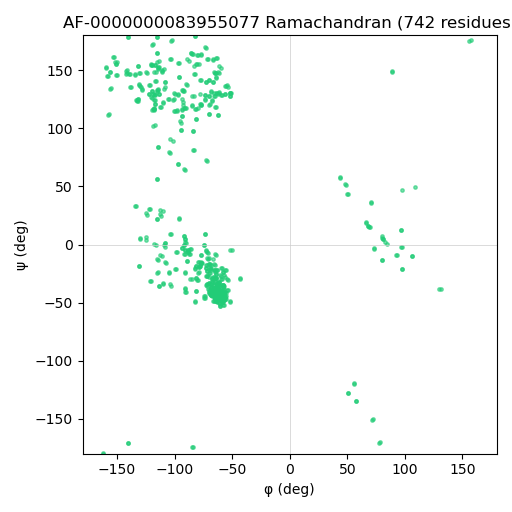 1
ATOM 1461 C C . ILE A 1 190 ? 1.504 -2.707 -10.555 1 97 190 ILE A C 1
ATOM 1463 O O . ILE A 1 190 ? 2.701 -2.789 -10.273 1 97 190 ILE A O 1
ATOM 1467 N N . SER A 1 191 ? 0.744 -1.727 -10.188 1 96.75 191 SER A N 1
ATOM 1468 C CA . SER A 1 191 ? 1.279 -0.598 -9.43 1 96.75 191 SER A CA 1
ATOM 1469 C C . SER A 1 191 ? 1.762 -1.033 -8.055 1 96.75 191 SER A C 1
ATOM 1471 O O . SER A 1 191 ? 2.838 -0.625 -7.609 1 96.75 191 SER A O 1
ATOM 1473 N N . TRP A 1 192 ? 0.979 -1.823 -7.402 1 97.44 192 TRP A N 1
ATOM 1474 C CA . TRP A 1 192 ? 1.387 -2.312 -6.09 1 97.44 192 TRP A CA 1
ATOM 1475 C C . TRP A 1 192 ? 2.631 -3.188 -6.195 1 97.44 192 TRP A C 1
ATOM 1477 O O . TRP A 1 192 ? 3.531 -3.102 -5.355 1 97.44 192 TRP A O 1
ATOM 1487 N N . ASN A 1 193 ? 2.654 -4.027 -7.203 1 97.62 193 ASN A N 1
ATOM 1488 C CA . ASN A 1 193 ? 3.852 -4.828 -7.426 1 97.62 193 ASN A CA 1
ATOM 1489 C C . ASN A 1 193 ? 5.082 -3.953 -7.633 1 97.62 193 ASN A C 1
ATOM 1491 O O . ASN A 1 193 ? 6.152 -4.234 -7.09 1 97.62 193 ASN A O 1
ATOM 1495 N N . GLU A 1 194 ? 4.891 -2.936 -8.414 1 96.88 194 GLU A N 1
ATOM 1496 C CA . GLU A 1 194 ? 5.992 -2.018 -8.68 1 96.88 194 GLU A CA 1
ATOM 1497 C C . GLU A 1 194 ? 6.469 -1.341 -7.398 1 96.88 194 GLU A C 1
ATOM 1499 O O . GLU A 1 194 ? 7.676 -1.239 -7.156 1 96.88 194 GLU A O 1
ATOM 1504 N N . ALA A 1 195 ? 5.543 -0.864 -6.641 1 97.12 195 ALA A N 1
ATOM 1505 C CA . ALA A 1 195 ? 5.91 -0.226 -5.379 1 97.12 195 ALA A CA 1
ATOM 1506 C C . ALA A 1 195 ? 6.711 -1.178 -4.496 1 97.12 195 ALA A C 1
ATOM 1508 O O . ALA A 1 195 ? 7.699 -0.776 -3.879 1 97.12 195 ALA A O 1
ATOM 1509 N N . GLN A 1 196 ? 6.301 -2.387 -4.402 1 97.88 196 GLN A N 1
ATOM 1510 C CA . GLN A 1 196 ? 7.004 -3.395 -3.613 1 97.88 196 GLN A CA 1
ATOM 1511 C C . GLN A 1 196 ? 8.406 -3.637 -4.156 1 97.88 196 GLN A C 1
ATOM 1513 O O . GLN A 1 196 ? 9.375 -3.701 -3.391 1 97.88 196 GLN A O 1
ATOM 1518 N N . ARG A 1 197 ? 8.539 -3.74 -5.469 1 97.75 197 ARG A N 1
ATOM 1519 C CA . ARG A 1 197 ? 9.859 -3.947 -6.062 1 97.75 197 ARG A CA 1
ATOM 1520 C C . ARG A 1 197 ? 10.781 -2.768 -5.777 1 97.75 197 ARG A C 1
ATOM 1522 O O . ARG A 1 197 ? 11.977 -2.947 -5.559 1 97.75 197 ARG A O 1
ATOM 1529 N N . GLN A 1 198 ? 10.211 -1.597 -5.742 1 96.62 198 GLN A N 1
ATOM 1530 C CA . GLN A 1 198 ? 11.023 -0.418 -5.465 1 96.62 198 GLN A CA 1
ATOM 1531 C C . GLN A 1 198 ? 11.547 -0.435 -4.035 1 96.62 198 GLN A C 1
ATOM 1533 O O . GLN A 1 198 ? 12.648 0.052 -3.764 1 96.62 198 GLN A O 1
ATOM 1538 N N . CYS A 1 199 ? 10.805 -1.004 -3.096 1 96.75 199 CYS A N 1
ATOM 1539 C CA . CYS A 1 199 ? 11.336 -1.223 -1.754 1 96.75 199 CYS A CA 1
ATOM 1540 C C . CYS A 1 199 ? 12.586 -2.088 -1.797 1 96.75 199 CYS A C 1
ATOM 1542 O O . CYS A 1 199 ? 13.594 -1.763 -1.163 1 96.75 199 CYS A O 1
ATOM 1544 N N . ILE A 1 200 ? 12.492 -3.117 -2.553 1 97.56 200 ILE A N 1
ATOM 1545 C CA . ILE A 1 200 ? 13.586 -4.07 -2.672 1 97.56 200 ILE A CA 1
ATOM 1546 C C . ILE A 1 200 ? 14.789 -3.387 -3.318 1 97.56 200 ILE A C 1
ATOM 1548 O O . ILE A 1 200 ? 15.914 -3.496 -2.82 1 97.56 200 ILE A O 1
ATOM 1552 N N . PHE A 1 201 ? 14.547 -2.666 -4.383 1 96.19 201 PHE A N 1
ATOM 1553 C CA . PHE A 1 201 ? 15.625 -2.059 -5.16 1 96.19 201 PHE A CA 1
ATOM 1554 C C . PHE A 1 201 ? 16.297 -0.945 -4.371 1 96.19 201 PHE A C 1
ATOM 1556 O O . PHE A 1 201 ? 17.438 -0.576 -4.656 1 96.19 201 PHE A O 1
ATOM 1563 N N . SER A 1 202 ? 15.602 -0.424 -3.379 1 93.94 202 SER A N 1
ATOM 1564 C CA . SER A 1 202 ? 16.156 0.659 -2.572 1 93.94 202 SER A CA 1
ATOM 1565 C C . SER A 1 202 ? 17.141 0.126 -1.533 1 93.94 202 SER A C 1
ATOM 1567 O O . SER A 1 202 ? 17.906 0.893 -0.94 1 93.94 202 SER A O 1
ATOM 1569 N N . ASP A 1 203 ? 17.062 -1.16 -1.244 1 95.25 203 ASP A N 1
ATOM 1570 C CA . ASP A 1 203 ? 18 -1.796 -0.326 1 95.25 203 ASP A CA 1
ATOM 1571 C C . ASP A 1 203 ? 19.422 -1.769 -0.887 1 95.25 203 ASP A C 1
ATOM 1573 O O . ASP A 1 203 ? 19.688 -2.348 -1.942 1 95.25 203 ASP A O 1
ATOM 1577 N N . GLY A 1 204 ? 20.297 -1.111 -0.178 1 91.06 204 GLY A N 1
ATOM 1578 C CA . GLY A 1 204 ? 21.656 -0.976 -0.646 1 91.06 204 GLY A CA 1
ATOM 1579 C C . GLY A 1 204 ? 22.359 -2.309 -0.848 1 91.06 204 GLY A C 1
ATOM 1580 O O . GLY A 1 204 ? 23.297 -2.412 -1.643 1 91.06 204 GLY A O 1
ATOM 1581 N N . LYS A 1 205 ? 21.891 -3.328 -0.254 1 94.94 205 LYS A N 1
ATOM 1582 C CA . LYS A 1 205 ? 22.5 -4.652 -0.339 1 94.94 205 LYS A CA 1
ATOM 1583 C C . LYS A 1 205 ? 21.953 -5.43 -1.537 1 94.94 205 LYS A C 1
ATOM 1585 O O . LYS A 1 205 ? 22.453 -6.512 -1.856 1 94.94 205 LYS A O 1
ATOM 1590 N N . TYR A 1 206 ? 20.984 -4.957 -2.252 1 96.19 206 TYR A N 1
ATOM 1591 C CA . TYR A 1 206 ? 20.391 -5.652 -3.389 1 96.19 206 TYR A CA 1
ATOM 1592 C C . TYR A 1 206 ? 21.391 -5.797 -4.527 1 96.19 206 TYR A C 1
ATOM 1594 O O . TYR A 1 206 ? 21.406 -6.805 -5.234 1 96.19 206 TYR A O 1
ATOM 1602 N N . ASN A 1 207 ? 22.219 -4.762 -4.738 1 93.81 207 ASN A N 1
ATOM 1603 C CA . ASN A 1 207 ? 23.328 -4.781 -5.688 1 93.81 207 ASN A CA 1
ATOM 1604 C C . ASN A 1 207 ? 22.875 -5.285 -7.059 1 93.81 207 ASN A C 1
ATOM 1606 O O . ASN A 1 207 ? 23.484 -6.199 -7.613 1 93.81 207 ASN A O 1
ATOM 1610 N N . GLY A 1 208 ? 21.75 -4.832 -7.523 1 94.31 208 GLY A N 1
ATOM 1611 C CA . GLY A 1 208 ? 21.25 -5.238 -8.828 1 94.31 208 GLY A CA 1
ATOM 1612 C C . GLY A 1 208 ? 20.844 -6.695 -8.883 1 94.31 208 GLY A C 1
ATOM 1613 O O . GLY A 1 208 ? 20.75 -7.281 -9.961 1 94.31 208 GLY A O 1
ATOM 1614 N N . GLY A 1 209 ? 20.672 -7.332 -7.797 1 96.62 209 GLY A N 1
ATOM 1615 C CA . GLY A 1 209 ? 20.281 -8.734 -7.723 1 96.62 209 GLY A CA 1
ATOM 1616 C C . GLY A 1 209 ? 21.469 -9.664 -7.527 1 96.62 209 GLY A C 1
ATOM 1617 O O . GLY A 1 209 ? 21.281 -10.883 -7.426 1 96.62 209 GLY A O 1
ATOM 1618 N N . TYR A 1 210 ? 22.703 -9.102 -7.496 1 95.69 210 TYR A N 1
ATOM 1619 C CA . TYR A 1 210 ? 23.906 -9.898 -7.336 1 95.69 210 TYR A CA 1
ATOM 1620 C C . TYR A 1 210 ? 24.359 -9.914 -5.879 1 95.69 210 TYR A C 1
ATOM 1622 O O . TYR A 1 210 ? 25.453 -9.445 -5.555 1 95.69 210 TYR A O 1
ATOM 1630 N N . TYR A 1 211 ? 23.578 -10.578 -5.012 1 96 211 TYR A N 1
ATOM 1631 C CA . TYR A 1 211 ? 23.875 -10.539 -3.584 1 96 211 TYR A CA 1
ATOM 1632 C C . TYR A 1 211 ? 24.234 -11.93 -3.064 1 96 211 TYR A C 1
ATOM 1634 O O . TYR A 1 211 ? 24.578 -12.086 -1.893 1 96 211 TYR A O 1
ATOM 1642 N N . TYR A 1 212 ? 24.25 -12.977 -3.861 1 92.88 212 TYR A N 1
ATOM 1643 C CA . TYR A 1 212 ? 24.328 -14.352 -3.373 1 92.88 212 TYR A CA 1
ATOM 1644 C C . TYR A 1 212 ? 25.734 -14.656 -2.85 1 92.88 212 TYR A C 1
ATOM 1646 O O . TYR A 1 212 ? 25.922 -15.609 -2.09 1 92.88 212 TYR A O 1
ATOM 1654 N N . ASP A 1 213 ? 26.688 -13.891 -3.197 1 88.62 213 ASP A N 1
ATOM 1655 C CA . ASP A 1 213 ? 28.062 -14.141 -2.789 1 88.62 213 ASP A CA 1
ATOM 1656 C C . ASP A 1 213 ? 28.391 -13.43 -1.477 1 88.62 213 ASP A C 1
ATOM 1658 O O . ASP A 1 213 ? 29.484 -13.57 -0.947 1 88.62 213 ASP A O 1
ATOM 1662 N N . PHE A 1 214 ? 27.406 -12.797 -0.979 1 85.19 214 PHE A N 1
ATOM 1663 C CA . PHE A 1 214 ? 27.641 -12.031 0.241 1 85.19 214 PHE A CA 1
ATOM 1664 C C . PHE A 1 214 ? 26.875 -12.625 1.411 1 85.19 214 PHE A C 1
ATOM 1666 O O . PHE A 1 214 ? 25.797 -13.219 1.222 1 85.19 214 PHE A O 1
ATOM 1673 N N . ASP A 1 215 ? 27.359 -12.438 2.619 1 85.38 215 ASP A N 1
ATOM 1674 C CA . ASP A 1 215 ? 26.703 -12.93 3.828 1 85.38 215 ASP A CA 1
ATOM 1675 C C . ASP A 1 215 ? 25.547 -12.023 4.238 1 85.38 215 ASP A C 1
ATOM 1677 O O . ASP A 1 215 ? 24.625 -12.453 4.93 1 85.38 215 ASP A O 1
ATOM 1681 N N . ASP A 1 216 ? 25.656 -10.836 3.803 1 88.38 216 ASP A N 1
ATOM 1682 C CA . ASP A 1 216 ? 24.672 -9.836 4.199 1 88.38 216 ASP A CA 1
ATOM 1683 C C . ASP A 1 216 ? 23.688 -9.547 3.062 1 88.38 216 ASP A C 1
ATOM 1685 O O . ASP A 1 216 ? 23.891 -8.617 2.281 1 88.38 216 ASP A O 1
ATOM 1689 N N . LYS A 1 217 ? 22.5 -10.297 2.973 1 92.38 217 LYS A N 1
ATOM 1690 C CA . LYS A 1 217 ? 21.5 -10.25 1.909 1 92.38 217 LYS A CA 1
ATOM 1691 C C . LYS A 1 217 ? 20.562 -9.055 2.08 1 92.38 217 LYS A C 1
ATOM 1693 O O . LYS A 1 217 ? 20.5 -8.461 3.158 1 92.38 217 LYS A O 1
ATOM 1698 N N . PRO A 1 218 ? 19.969 -8.602 0.985 1 94.38 218 PRO A N 1
ATOM 1699 C CA . PRO A 1 218 ? 19.047 -7.461 1.048 1 94.38 218 PRO A CA 1
ATOM 1700 C C . PRO A 1 218 ? 17.719 -7.809 1.706 1 94.38 218 PRO A C 1
ATOM 1702 O O . PRO A 1 218 ? 16.672 -7.777 1.051 1 94.38 218 PRO A O 1
ATOM 1705 N N . LEU A 1 219 ? 17.703 -8.023 3.031 1 95.88 219 LEU A N 1
ATOM 1706 C CA . LEU A 1 219 ? 16.531 -8.523 3.75 1 95.88 219 LEU A CA 1
ATOM 1707 C C . LEU A 1 219 ? 15.602 -7.383 4.125 1 95.88 219 LEU A C 1
ATOM 1709 O O . LEU A 1 219 ? 14.383 -7.57 4.195 1 95.88 219 LEU A O 1
ATOM 1713 N N . ALA A 1 220 ? 16.156 -6.176 4.336 1 96.06 220 ALA A N 1
ATOM 1714 C CA . ALA A 1 220 ? 15.336 -5.047 4.773 1 96.06 220 ALA A CA 1
ATOM 1715 C C . ALA A 1 220 ? 14.359 -4.621 3.68 1 96.06 220 ALA A C 1
ATOM 1717 O O . ALA A 1 220 ? 13.195 -4.344 3.957 1 96.06 220 ALA A O 1
ATOM 1718 N N . GLY A 1 221 ? 14.867 -4.551 2.426 1 97.31 221 GLY A N 1
ATOM 1719 C CA . GLY A 1 221 ? 14 -4.207 1.311 1 97.31 221 GLY A CA 1
ATOM 1720 C C . GLY A 1 221 ? 12.875 -5.203 1.106 1 97.31 221 GLY A C 1
ATOM 1721 O O . GLY A 1 221 ? 11.727 -4.816 0.866 1 97.31 221 GLY A O 1
ATOM 1722 N N . LEU A 1 222 ? 13.195 -6.484 1.215 1 98.19 222 LEU A N 1
ATOM 1723 C CA . LEU A 1 222 ? 12.18 -7.52 1.062 1 98.19 222 LEU A CA 1
ATOM 1724 C C . LEU A 1 222 ? 11.164 -7.457 2.197 1 98.19 222 LEU A C 1
ATOM 1726 O O . LEU A 1 222 ? 9.969 -7.645 1.975 1 98.19 222 LEU A O 1
ATOM 1730 N N . ALA A 1 223 ? 11.68 -7.219 3.383 1 98 223 ALA A N 1
ATOM 1731 C CA . ALA A 1 223 ? 10.781 -7.086 4.527 1 98 223 ALA A CA 1
ATOM 1732 C C . ALA A 1 223 ? 9.797 -5.938 4.316 1 98 223 ALA A C 1
ATOM 1734 O O . ALA A 1 223 ? 8.594 -6.09 4.562 1 98 223 ALA A O 1
ATOM 1735 N N . ALA A 1 224 ? 10.289 -4.809 3.869 1 97.56 224 ALA A N 1
ATOM 1736 C CA . ALA A 1 224 ? 9.438 -3.658 3.598 1 97.56 224 ALA A CA 1
ATOM 1737 C C . ALA A 1 224 ? 8.414 -3.979 2.51 1 97.56 224 ALA A C 1
ATOM 1739 O O . ALA A 1 224 ? 7.242 -3.623 2.627 1 97.56 224 ALA A O 1
ATOM 1740 N N . ALA A 1 225 ? 8.883 -4.641 1.457 1 98.12 225 ALA A N 1
ATOM 1741 C CA . ALA A 1 225 ? 7.984 -5.066 0.387 1 98.12 225 ALA A CA 1
ATOM 1742 C C . ALA A 1 225 ? 6.871 -5.961 0.929 1 98.12 225 ALA A C 1
ATOM 1744 O O . ALA A 1 225 ? 5.703 -5.785 0.579 1 98.12 225 ALA A O 1
ATOM 1745 N N . ARG A 1 226 ? 7.234 -6.844 1.803 1 97.94 226 ARG A N 1
ATOM 1746 C CA . ARG A 1 226 ? 6.27 -7.773 2.379 1 97.94 226 ARG A CA 1
ATOM 1747 C C . ARG A 1 226 ? 5.254 -7.043 3.252 1 97.94 226 ARG A C 1
ATOM 1749 O O . ARG A 1 226 ? 4.07 -7.383 3.26 1 97.94 226 ARG A O 1
ATOM 1756 N N . MET A 1 227 ? 5.707 -6.074 4.027 1 97.19 227 MET A N 1
ATOM 1757 C CA . MET A 1 227 ? 4.793 -5.281 4.844 1 97.19 227 MET A CA 1
ATOM 1758 C C . MET A 1 227 ? 3.754 -4.582 3.973 1 97.19 227 MET A C 1
ATOM 1760 O O . MET A 1 227 ? 2.561 -4.617 4.277 1 97.19 227 MET A O 1
ATOM 1764 N N . ALA A 1 228 ? 4.227 -3.992 2.904 1 96.62 228 ALA A N 1
ATOM 1765 C CA . ALA A 1 228 ? 3.309 -3.338 1.976 1 96.62 228 ALA A CA 1
ATOM 1766 C C . ALA A 1 228 ? 2.342 -4.344 1.358 1 96.62 228 ALA A C 1
ATOM 1768 O O . ALA A 1 228 ? 1.14 -4.086 1.272 1 96.62 228 ALA A O 1
ATOM 1769 N N . ALA A 1 229 ? 2.865 -5.445 0.957 1 97.25 229 ALA A N 1
ATOM 1770 C CA . ALA A 1 229 ? 2.035 -6.484 0.356 1 97.25 229 ALA A CA 1
ATOM 1771 C C . ALA A 1 229 ? 0.94 -6.938 1.317 1 97.25 229 ALA A C 1
ATOM 1773 O O . ALA A 1 229 ? -0.221 -7.074 0.926 1 97.25 229 ALA A O 1
ATOM 1774 N N . LEU A 1 230 ? 1.348 -7.207 2.518 1 95.94 230 LEU A N 1
ATOM 1775 C CA . LEU A 1 230 ? 0.412 -7.676 3.533 1 95.94 230 LEU A CA 1
ATOM 1776 C C . LEU A 1 230 ? -0.768 -6.719 3.67 1 95.94 230 LEU A C 1
ATOM 1778 O O . LEU A 1 230 ? -1.91 -7.156 3.826 1 95.94 230 LEU A O 1
ATOM 1782 N N . LEU A 1 231 ? -0.518 -5.488 3.598 1 95.88 231 LEU A N 1
ATOM 1783 C CA . LEU A 1 231 ? -1.565 -4.488 3.773 1 95.88 231 LEU A CA 1
ATOM 1784 C C . LEU A 1 231 ? -2.488 -4.449 2.561 1 95.88 231 LEU A C 1
ATOM 1786 O O . LEU A 1 231 ? -3.611 -3.947 2.646 1 95.88 231 LEU A O 1
ATOM 1790 N N . THR A 1 232 ? -2.027 -4.957 1.407 1 95.19 232 THR A N 1
ATOM 1791 C CA . THR A 1 232 ? -2.922 -5.074 0.26 1 95.19 232 THR A CA 1
ATOM 1792 C C . THR A 1 232 ? -3.787 -6.324 0.374 1 95.19 232 THR A C 1
ATOM 1794 O O . THR A 1 232 ? -4.805 -6.445 -0.311 1 95.19 232 THR A O 1
ATOM 1797 N N . TYR A 1 233 ? -3.371 -7.27 1.208 1 94.69 233 TYR A N 1
ATOM 1798 C CA . TYR A 1 233 ? -4.078 -8.539 1.331 1 94.69 233 TYR A CA 1
ATOM 1799 C C . TYR A 1 233 ? -5.164 -8.461 2.395 1 94.69 233 TYR A C 1
ATOM 1801 O O . TYR A 1 233 ? -6.043 -9.32 2.459 1 94.69 233 TYR A O 1
ATOM 1809 N N . ARG A 1 234 ? -5.062 -7.445 3.137 1 91.56 234 ARG A N 1
ATOM 1810 C CA . ARG A 1 234 ? -5.98 -7.289 4.258 1 91.56 234 ARG A CA 1
ATOM 1811 C C . ARG A 1 234 ? -6.879 -6.07 4.066 1 91.56 234 ARG A C 1
ATOM 1813 O O . ARG A 1 234 ? -6.855 -5.434 3.01 1 91.56 234 ARG A O 1
ATOM 1820 N N . SER A 1 235 ? -7.762 -5.879 5.047 1 87.88 235 SER A N 1
ATOM 1821 C CA . SER A 1 235 ? -8.648 -4.723 5.008 1 87.88 235 SER A CA 1
ATOM 1822 C C . SER A 1 235 ? -8.461 -3.84 6.238 1 87.88 235 SER A C 1
ATOM 1824 O O . SER A 1 235 ? -8.031 -4.316 7.289 1 87.88 235 SER A O 1
ATOM 1826 N N . GLY A 1 236 ? -8.797 -2.582 6.059 1 87.44 236 GLY A N 1
ATOM 1827 C CA . GLY A 1 236 ? -8.727 -1.651 7.172 1 87.44 236 GLY A CA 1
ATOM 1828 C C . GLY A 1 236 ? -9.602 -2.051 8.344 1 87.44 236 GLY A C 1
ATOM 1829 O O . GLY A 1 236 ? -9.172 -1.984 9.5 1 87.44 236 GLY A O 1
ATOM 1830 N N . SER A 1 237 ? -10.766 -2.486 8.016 1 86.44 237 SER A N 1
ATOM 1831 C CA . SER A 1 237 ? -11.703 -2.885 9.062 1 86.44 237 SER A CA 1
ATOM 1832 C C . SER A 1 237 ? -11.148 -4.027 9.898 1 86.44 237 SER A C 1
ATOM 1834 O O . SER A 1 237 ? -11.281 -4.027 11.125 1 86.44 237 SER A O 1
ATOM 1836 N N . SER A 1 238 ? -10.5 -4.961 9.266 1 86.62 238 SER A N 1
ATOM 1837 C CA . SER A 1 238 ? -9.914 -6.09 9.977 1 86.62 238 SER A CA 1
ATOM 1838 C C . SER A 1 238 ? -8.773 -5.637 10.891 1 86.62 238 SER A C 1
ATOM 1840 O O . SER A 1 238 ? -8.688 -6.066 12.039 1 86.62 238 SER A O 1
ATOM 1842 N N . PHE A 1 239 ? -7.949 -4.73 10.5 1 88.5 239 PHE A N 1
ATOM 1843 C CA . PHE A 1 239 ? -6.832 -4.219 11.281 1 88.5 239 PHE A CA 1
ATOM 1844 C C . PHE A 1 239 ? -7.332 -3.418 12.477 1 88.5 239 PHE A C 1
ATOM 1846 O O . PHE A 1 239 ? -6.812 -3.557 13.586 1 88.5 239 PHE A O 1
ATOM 1853 N N . ASP A 1 240 ? -8.297 -2.629 12.211 1 89.81 240 ASP A N 1
ATOM 1854 C CA . ASP A 1 240 ? -8.812 -1.784 13.281 1 89.81 240 ASP A CA 1
ATOM 1855 C C . ASP A 1 240 ? -9.484 -2.623 14.367 1 89.81 240 ASP A C 1
ATOM 1857 O O . ASP A 1 240 ? -9.32 -2.348 15.555 1 89.81 240 ASP A O 1
ATOM 1861 N N . THR A 1 241 ? -10.188 -3.629 13.914 1 87.75 241 THR A N 1
ATOM 1862 C CA . THR A 1 241 ? -10.836 -4.523 14.867 1 87.75 241 THR A CA 1
ATOM 1863 C C . THR A 1 241 ? -9.797 -5.297 15.672 1 87.75 241 THR A C 1
ATOM 1865 O O . THR A 1 241 ? -9.93 -5.441 16.891 1 87.75 241 THR A O 1
ATOM 1868 N N . ARG A 1 242 ? -8.766 -5.691 15.086 1 87.62 242 ARG A N 1
ATOM 1869 C CA . ARG A 1 242 ? -7.77 -6.559 15.711 1 87.62 242 ARG A CA 1
ATOM 1870 C C . ARG A 1 242 ? -6.812 -5.754 16.594 1 87.62 242 ARG A C 1
ATOM 1872 O O . ARG A 1 242 ? -6.426 -6.199 17.672 1 87.62 242 ARG A O 1
ATOM 1879 N N . PHE A 1 243 ? -6.406 -4.57 16.141 1 89.88 243 PHE A N 1
ATOM 1880 C CA . PHE A 1 243 ? -5.289 -3.902 16.797 1 89.88 243 PHE A CA 1
ATOM 1881 C C . PHE A 1 243 ? -5.75 -2.625 17.484 1 89.88 243 PHE A C 1
ATOM 1883 O O . PHE A 1 243 ? -5.23 -2.266 18.547 1 89.88 243 PHE A O 1
ATOM 1890 N N . GLY A 1 244 ? -6.723 -1.949 16.828 1 87 244 GLY A N 1
ATOM 1891 C CA . GLY A 1 244 ? -7.02 -0.623 17.344 1 87 244 GLY A CA 1
ATOM 1892 C C . GLY A 1 244 ? -5.781 0.241 17.516 1 87 244 GLY A C 1
ATOM 1893 O O . GLY A 1 244 ? -4.984 0.383 16.578 1 87 244 GLY A O 1
ATOM 1894 N N . ARG A 1 245 ? -5.586 0.829 18.75 1 86.88 245 ARG A N 1
ATOM 1895 C CA . ARG A 1 245 ? -4.41 1.639 19.031 1 86.88 245 ARG A CA 1
ATOM 1896 C C . ARG A 1 245 ? -3.637 1.071 20.219 1 86.88 245 ARG A C 1
ATOM 1898 O O . ARG A 1 245 ? -3.023 1.819 20.984 1 86.88 245 ARG A O 1
ATOM 1905 N N . LYS A 1 246 ? -3.732 -0.17 20.328 1 85.75 246 LYS A N 1
ATOM 1906 C CA . LYS A 1 246 ? -3.002 -0.859 21.391 1 85.75 246 LYS A CA 1
ATOM 1907 C C . LYS A 1 246 ? -1.494 -0.72 21.203 1 85.75 246 LYS A C 1
ATOM 1909 O O . LYS A 1 246 ? -1.01 -0.66 20.062 1 85.75 246 LYS A O 1
ATOM 1914 N N . MET A 1 247 ? -0.814 -0.583 22.391 1 85.12 247 MET A N 1
ATOM 1915 C CA . MET A 1 247 ? 0.643 -0.495 22.375 1 85.12 247 MET A CA 1
ATOM 1916 C C . MET A 1 247 ? 1.276 -1.854 22.641 1 85.12 247 MET A C 1
ATOM 1918 O O . MET A 1 247 ? 0.662 -2.711 23.281 1 85.12 247 MET A O 1
ATOM 1922 N N . GLY A 1 248 ? 2.484 -2.057 22.203 1 76.69 248 GLY A N 1
ATOM 1923 C CA . GLY A 1 248 ? 3.277 -3.234 22.516 1 76.69 248 GLY A CA 1
ATOM 1924 C C . GLY A 1 248 ? 3.07 -4.371 21.531 1 76.69 248 GLY A C 1
ATOM 1925 O O . GLY A 1 248 ? 2.082 -4.391 20.797 1 76.69 248 GLY A O 1
ATOM 1926 N N . GLY A 1 249 ? 4.129 -5.219 21.312 1 63.25 249 GLY A N 1
ATOM 1927 C CA . GLY A 1 249 ? 4.074 -6.391 20.453 1 63.25 249 GLY A CA 1
ATOM 1928 C C . GLY A 1 249 ? 3.527 -7.621 21.156 1 63.25 249 GLY A C 1
ATOM 1929 O O . GLY A 1 249 ? 3.227 -7.582 22.344 1 63.25 249 GLY A O 1
ATOM 1930 N N . PRO A 1 250 ? 3.107 -8.68 20.406 1 54.44 250 PRO A N 1
ATOM 1931 C CA . PRO A 1 250 ? 2.561 -9.883 21.031 1 54.44 250 PRO A CA 1
ATOM 1932 C C . PRO A 1 250 ? 3.367 -10.336 22.25 1 54.44 250 PRO A C 1
ATOM 1934 O O . PRO A 1 250 ? 2.797 -10.852 23.219 1 54.44 250 PRO A O 1
ATOM 1937 N N . ASN A 1 251 ? 4.602 -10.078 22.312 1 52.66 251 ASN A N 1
ATOM 1938 C CA . ASN A 1 251 ? 5.379 -10.594 23.438 1 52.66 251 ASN A CA 1
ATOM 1939 C C . ASN A 1 251 ? 5.859 -9.469 24.344 1 52.66 251 ASN A C 1
ATOM 1941 O O . ASN A 1 251 ? 6.836 -9.633 25.078 1 52.66 251 ASN A O 1
ATOM 1945 N N . GLY A 1 252 ? 5.16 -8.43 24.328 1 54.34 252 GLY A N 1
ATOM 1946 C CA . GLY A 1 252 ? 5.512 -7.332 25.234 1 54.34 252 GLY A CA 1
ATOM 1947 C C . GLY A 1 252 ? 6.766 -6.594 24.797 1 54.34 252 GLY A C 1
ATOM 1948 O O . GLY A 1 252 ? 7.246 -5.707 25.5 1 54.34 252 GLY A O 1
ATOM 1949 N N . LYS A 1 253 ? 7.371 -7.109 23.734 1 53.56 253 LYS A N 1
ATOM 1950 C CA . LYS A 1 253 ? 8.555 -6.422 23.219 1 53.56 253 LYS A CA 1
ATOM 1951 C C . LYS A 1 253 ? 8.164 -5.195 22.406 1 53.56 253 LYS A C 1
ATOM 1953 O O . LYS A 1 253 ? 7.051 -5.117 21.891 1 53.56 253 LYS A O 1
ATOM 1958 N N . ASP A 1 254 ? 8.781 -3.867 22.656 1 67.38 254 ASP A N 1
ATOM 1959 C CA . ASP A 1 254 ? 8.719 -2.631 21.875 1 67.38 254 ASP A CA 1
ATOM 1960 C C . ASP A 1 254 ? 7.648 -1.691 22.438 1 67.38 254 ASP A C 1
ATOM 1962 O O . ASP A 1 254 ? 6.758 -1.255 21.703 1 67.38 254 ASP A O 1
ATOM 1966 N N . GLU A 1 255 ? 7.664 -1.539 23.641 1 65.88 255 GLU A N 1
ATOM 1967 C CA . GLU A 1 255 ? 6.652 -0.798 24.391 1 65.88 255 GLU A CA 1
ATOM 1968 C C . GLU A 1 255 ? 6.402 0.574 23.766 1 65.88 255 GLU A C 1
ATOM 1970 O O . GLU A 1 255 ? 5.348 1.177 23.984 1 65.88 255 GLU A O 1
ATOM 1975 N N . GLU A 1 256 ? 7.137 0.891 22.797 1 78.62 256 GLU A N 1
ATOM 1976 C CA . GLU A 1 256 ? 7.008 2.244 22.266 1 78.62 256 GLU A CA 1
ATOM 1977 C C . GLU A 1 256 ? 6.332 2.234 20.891 1 78.62 256 GLU A C 1
ATOM 1979 O O . GLU A 1 256 ? 6.09 3.293 20.297 1 78.62 256 GLU A O 1
ATOM 1984 N N . LEU A 1 257 ? 5.988 0.96 20.5 1 86 257 LEU A N 1
ATOM 1985 C CA . LEU A 1 257 ? 5.359 0.84 19.203 1 86 257 LEU A CA 1
ATOM 1986 C C . LEU A 1 257 ? 3.891 0.445 19.328 1 86 257 LEU A C 1
ATOM 1988 O O . LEU A 1 257 ? 3.521 -0.27 20.266 1 86 257 LEU A O 1
ATOM 1992 N N . PHE A 1 258 ? 3.137 0.904 18.422 1 91.06 258 PHE A N 1
ATOM 1993 C CA . PHE A 1 258 ? 1.783 0.375 18.297 1 91.06 258 PHE A CA 1
ATOM 1994 C C . PHE A 1 258 ? 1.811 -1.101 17.922 1 91.06 258 PHE A C 1
ATOM 1996 O O . PHE A 1 258 ? 2.695 -1.542 17.188 1 91.06 258 PHE A O 1
ATOM 2003 N N . SER A 1 259 ? 0.823 -1.868 18.391 1 90.38 259 SER A N 1
ATOM 2004 C CA . SER A 1 259 ? 0.734 -3.295 18.094 1 90.38 259 SER A CA 1
ATOM 2005 C C . SER A 1 259 ? 0.691 -3.549 16.594 1 90.38 259 SER A C 1
ATOM 2007 O O . SER A 1 259 ? 1.258 -4.531 16.109 1 90.38 259 SER A O 1
ATOM 2009 N N . ALA A 1 260 ? 0.008 -2.717 15.859 1 91.12 260 ALA A N 1
ATOM 2010 C CA . ALA A 1 260 ? -0.062 -2.844 14.406 1 91.12 260 ALA A CA 1
ATOM 2011 C C . ALA A 1 260 ? 1.325 -2.748 13.781 1 91.12 260 ALA A C 1
ATOM 2013 O O . ALA A 1 260 ? 1.643 -3.484 12.844 1 91.12 260 ALA A O 1
ATOM 2014 N N . GLN A 1 261 ? 2.137 -1.871 14.273 1 92.75 261 GLN A N 1
ATOM 2015 C CA . GLN A 1 261 ? 3.504 -1.725 13.781 1 92.75 261 GLN A CA 1
ATOM 2016 C C . GLN A 1 261 ? 4.324 -2.979 14.062 1 92.75 261 GLN A C 1
ATOM 2018 O O . GLN A 1 261 ? 5.023 -3.482 13.18 1 92.75 261 GLN A O 1
ATOM 2023 N N . SER A 1 262 ? 4.23 -3.426 15.305 1 91.25 262 SER A N 1
ATOM 2024 C CA . SER A 1 262 ? 4.945 -4.629 15.719 1 91.25 262 SER A CA 1
ATOM 2025 C C . SER A 1 262 ? 4.551 -5.828 14.867 1 91.25 262 SER A C 1
ATOM 2027 O O . SER A 1 262 ? 5.406 -6.625 14.477 1 91.25 262 SER A O 1
ATOM 2029 N N . TYR A 1 263 ? 3.307 -5.93 14.656 1 91.94 263 TYR A N 1
ATOM 2030 C CA . TYR A 1 263 ? 2.783 -7.016 13.836 1 91.94 263 TYR A CA 1
ATOM 2031 C C . TYR A 1 263 ? 3.387 -6.98 12.438 1 91.94 263 TYR A C 1
ATOM 2033 O O . TYR A 1 263 ? 3.801 -8.016 11.906 1 91.94 263 TYR A O 1
ATOM 2041 N N . LEU A 1 264 ? 3.453 -5.832 11.805 1 93.38 264 LEU A N 1
ATOM 2042 C CA . LEU A 1 264 ? 4.016 -5.691 10.469 1 93.38 264 LEU A CA 1
ATOM 2043 C C . LEU A 1 264 ? 5.5 -6.043 10.461 1 93.38 264 LEU A C 1
ATOM 2045 O O . LEU A 1 264 ? 5.969 -6.762 9.57 1 93.38 264 LEU A O 1
ATOM 2049 N N . ARG A 1 265 ? 6.195 -5.516 11.414 1 91.94 265 ARG A N 1
ATOM 2050 C CA . ARG A 1 265 ? 7.625 -5.805 11.508 1 91.94 265 ARG A CA 1
ATOM 2051 C C . ARG A 1 265 ? 7.871 -7.301 11.68 1 91.94 265 ARG A C 1
ATOM 2053 O O . ARG A 1 265 ? 8.773 -7.863 11.055 1 91.94 265 ARG A O 1
ATOM 2060 N N . TYR A 1 266 ? 7.051 -7.867 12.5 1 92.12 266 TYR A N 1
ATOM 2061 C CA . TYR A 1 266 ? 7.152 -9.305 12.734 1 92.12 266 TYR A CA 1
ATOM 2062 C C . TYR A 1 266 ? 6.922 -10.086 11.453 1 92.12 266 TYR A C 1
ATOM 2064 O O . TYR A 1 266 ? 7.684 -11 11.125 1 92.12 266 TYR A O 1
ATOM 2072 N N . ASN A 1 267 ? 5.949 -9.734 10.766 1 92.19 267 ASN A N 1
ATOM 2073 C CA . ASN A 1 267 ? 5.633 -10.43 9.516 1 92.19 267 ASN A CA 1
ATOM 2074 C C . ASN A 1 267 ? 6.73 -10.234 8.477 1 92.19 267 ASN A C 1
ATOM 2076 O O . ASN A 1 267 ? 7.074 -11.172 7.75 1 92.19 267 ASN A O 1
ATOM 2080 N N . GLY A 1 268 ? 7.234 -9.039 8.406 1 92.88 268 GLY A N 1
ATOM 2081 C CA . GLY A 1 268 ? 8.367 -8.82 7.527 1 92.88 268 GLY A CA 1
ATOM 2082 C C . GLY A 1 268 ? 9.562 -9.688 7.867 1 92.88 268 GLY A C 1
ATOM 2083 O O . GLY A 1 268 ? 10.164 -10.305 6.98 1 92.88 268 GLY A O 1
ATOM 2084 N N . SER A 1 269 ? 9.852 -9.789 9.133 1 92.62 269 SER A N 1
ATOM 2085 C CA . SER A 1 269 ? 11.016 -10.539 9.602 1 92.62 269 SER A CA 1
ATOM 2086 C C . SER A 1 269 ? 10.844 -12.031 9.375 1 92.62 269 SER A C 1
ATOM 2088 O O . SER A 1 269 ? 11.797 -12.727 9.016 1 92.62 269 SER A O 1
ATOM 2090 N N . LYS A 1 270 ? 9.695 -12.492 9.523 1 93.88 270 LYS A N 1
ATOM 2091 C CA . LYS A 1 270 ? 9.43 -13.906 9.32 1 93.88 270 LYS A CA 1
ATOM 2092 C C . LYS A 1 270 ? 9.484 -14.266 7.832 1 93.88 270 LYS A C 1
ATOM 2094 O O . LYS A 1 270 ? 9.961 -15.344 7.465 1 93.88 270 LYS A O 1
ATOM 2099 N N . PHE A 1 271 ? 9.094 -13.422 7.078 1 96.5 271 PHE A N 1
ATOM 2100 C CA . PHE A 1 271 ? 9.008 -13.688 5.648 1 96.5 271 PHE A CA 1
ATOM 2101 C C . PHE A 1 271 ? 10.398 -13.828 5.039 1 96.5 271 PHE A C 1
ATOM 2103 O O . PHE A 1 271 ? 10.633 -14.711 4.207 1 96.5 271 PHE A O 1
ATOM 2110 N N . VAL A 1 272 ? 11.305 -12.992 5.465 1 95.31 272 VAL A N 1
ATOM 2111 C CA . VAL A 1 272 ? 12.625 -12.961 4.844 1 95.31 272 VAL A CA 1
ATOM 2112 C C . VAL A 1 272 ? 13.383 -14.242 5.18 1 95.31 272 VAL A C 1
ATOM 2114 O O . VAL A 1 272 ? 14.344 -14.602 4.488 1 95.31 272 VAL A O 1
ATOM 2117 N N . ASP A 1 273 ? 12.93 -14.938 6.176 1 94.5 273 ASP A N 1
ATOM 2118 C CA . ASP A 1 273 ? 13.578 -16.188 6.559 1 94.5 273 ASP A CA 1
ATOM 2119 C C . ASP A 1 273 ? 13.188 -17.312 5.605 1 94.5 273 ASP A C 1
ATOM 2121 O O . ASP A 1 273 ? 13.891 -18.328 5.512 1 94.5 273 ASP A O 1
ATOM 2125 N N . ARG A 1 274 ? 12.133 -17.094 4.84 1 96.56 274 ARG A N 1
ATOM 2126 C CA . ARG A 1 274 ? 11.656 -18.234 4.086 1 96.56 274 ARG A CA 1
ATOM 2127 C C . ARG A 1 274 ? 11.469 -17.891 2.611 1 96.56 274 ARG A C 1
ATOM 2129 O O . ARG A 1 274 ? 10.93 -18.688 1.841 1 96.56 274 ARG A O 1
ATOM 2136 N N . PHE A 1 275 ? 11.82 -16.766 2.186 1 97.94 275 PHE A N 1
ATOM 2137 C CA . PHE A 1 275 ? 11.609 -16.375 0.793 1 97.94 275 PHE A CA 1
ATOM 2138 C C . PHE A 1 275 ? 12.812 -15.609 0.258 1 97.94 275 PHE A C 1
ATOM 2140 O O . PHE A 1 275 ? 13.453 -14.859 0.997 1 97.94 275 PHE A O 1
ATOM 2147 N N . ASP A 1 276 ? 13.094 -15.773 -0.986 1 98.12 276 ASP A N 1
ATOM 2148 C CA . ASP A 1 276 ? 14.242 -15.117 -1.6 1 98.12 276 ASP A CA 1
ATOM 2149 C C . ASP A 1 276 ? 13.828 -13.828 -2.303 1 98.12 276 ASP A C 1
ATOM 2151 O O . ASP A 1 276 ? 12.773 -13.773 -2.938 1 98.12 276 ASP A O 1
ATOM 2155 N N . THR A 1 277 ? 14.727 -12.805 -2.242 1 98.12 277 THR A N 1
ATOM 2156 C CA . THR A 1 277 ? 14.438 -11.469 -2.742 1 98.12 277 THR A CA 1
ATOM 2157 C C . THR A 1 277 ? 14.281 -11.477 -4.262 1 98.12 277 THR A C 1
ATOM 2159 O O . THR A 1 277 ? 13.289 -10.977 -4.793 1 98.12 277 THR A O 1
ATOM 2162 N N . ASN A 1 278 ? 15.211 -12.086 -4.988 1 98.5 278 ASN A N 1
ATOM 2163 C CA . ASN A 1 278 ? 15.109 -12.148 -6.441 1 98.5 278 ASN A CA 1
ATOM 2164 C C . ASN A 1 278 ? 13.883 -12.953 -6.883 1 98.5 278 ASN A C 1
ATOM 2166 O O . ASN A 1 278 ? 13.266 -12.641 -7.902 1 98.5 278 ASN A O 1
ATOM 2170 N N . CYS A 1 279 ? 13.578 -14 -6.156 1 98.62 279 CYS A N 1
ATOM 2171 C CA . CYS A 1 279 ? 12.398 -14.789 -6.48 1 98.62 279 CYS A CA 1
ATOM 2172 C C . CYS A 1 279 ? 11.133 -13.938 -6.371 1 98.62 279 CYS A C 1
ATOM 2174 O O . CYS A 1 279 ? 10.234 -14.047 -7.207 1 98.62 279 CYS A O 1
ATOM 2176 N N . TYR A 1 280 ? 11.07 -13.133 -5.32 1 98.62 280 TYR A N 1
ATOM 2177 C CA . TYR A 1 280 ? 9.938 -12.227 -5.164 1 98.62 280 TYR A CA 1
ATOM 2178 C C . TYR A 1 280 ? 9.805 -11.305 -6.375 1 98.62 280 TYR A C 1
ATOM 2180 O O . TYR A 1 280 ? 8.695 -11.102 -6.887 1 98.62 280 TYR A O 1
ATOM 2188 N N . VAL A 1 281 ? 10.906 -10.805 -6.863 1 98.25 281 VAL A N 1
ATOM 2189 C CA . VAL A 1 281 ? 10.922 -9.898 -8.008 1 98.25 281 VAL A CA 1
ATOM 2190 C C . VAL A 1 281 ? 10.43 -10.633 -9.25 1 98.25 281 VAL A C 1
ATOM 2192 O O . VAL A 1 281 ? 9.547 -10.141 -9.961 1 98.25 281 VAL A O 1
ATOM 2195 N N . VAL A 1 282 ? 10.875 -11.82 -9.461 1 98.06 282 VAL A N 1
ATOM 2196 C CA . VAL A 1 282 ? 10.57 -12.594 -10.664 1 98.06 282 VAL A CA 1
ATOM 2197 C C . VAL A 1 282 ? 9.086 -12.969 -10.664 1 98.06 282 VAL A C 1
ATOM 2199 O O . VAL A 1 282 ? 8.414 -12.852 -11.695 1 98.06 282 VAL A O 1
ATOM 2202 N N . ILE A 1 283 ? 8.586 -13.375 -9.578 1 98 283 ILE A N 1
ATOM 2203 C CA . ILE A 1 283 ? 7.199 -13.812 -9.484 1 98 283 ILE A CA 1
ATOM 2204 C C . ILE A 1 283 ? 6.27 -12.617 -9.656 1 98 283 ILE A C 1
ATOM 2206 O O . ILE A 1 283 ? 5.223 -12.719 -10.289 1 98 283 ILE A O 1
ATOM 2210 N N . SER A 1 284 ? 6.652 -11.477 -9.062 1 97.69 284 SER A N 1
ATOM 2211 C CA . SER A 1 284 ? 5.828 -10.289 -9.219 1 97.69 284 SER A CA 1
ATOM 2212 C C . SER A 1 284 ? 5.785 -9.836 -10.68 1 97.69 284 SER A C 1
ATOM 2214 O O . SER A 1 284 ? 4.75 -9.367 -11.156 1 97.69 284 SER A O 1
ATOM 2216 N N . ARG A 1 285 ? 6.906 -9.984 -11.391 1 96.94 285 ARG A N 1
ATOM 2217 C CA . ARG A 1 285 ? 6.938 -9.648 -12.805 1 96.94 285 ARG A CA 1
ATOM 2218 C C . ARG A 1 285 ? 6.09 -10.625 -13.617 1 96.94 285 ARG A C 1
ATOM 2220 O O . ARG A 1 285 ? 5.438 -10.234 -14.586 1 96.94 285 ARG A O 1
ATOM 2227 N N . LYS A 1 286 ? 6.133 -11.836 -13.234 1 97.38 286 LYS A N 1
ATOM 2228 C CA . LYS A 1 286 ? 5.277 -12.836 -13.867 1 97.38 286 LYS A CA 1
ATOM 2229 C C . LYS A 1 286 ? 3.803 -12.461 -13.734 1 97.38 286 LYS A C 1
ATOM 2231 O O . LYS A 1 286 ? 3.047 -12.555 -14.703 1 97.38 286 LYS A O 1
ATOM 2236 N N . MET A 1 287 ? 3.4 -12.047 -12.586 1 97.5 287 MET A N 1
ATOM 2237 C CA . MET A 1 287 ? 2.025 -11.617 -12.359 1 97.5 287 MET A CA 1
ATOM 2238 C C . MET A 1 287 ? 1.671 -10.43 -13.242 1 97.5 287 MET A C 1
ATOM 2240 O O . MET A 1 287 ? 0.581 -10.383 -13.82 1 97.5 287 MET A O 1
ATOM 2244 N N . ASP A 1 288 ? 2.613 -9.508 -13.391 1 96.12 288 ASP A N 1
ATOM 2245 C CA . ASP A 1 288 ? 2.369 -8.32 -14.203 1 96.12 288 ASP A CA 1
ATOM 2246 C C . ASP A 1 288 ? 2.043 -8.695 -15.641 1 96.12 288 ASP A C 1
ATOM 2248 O O . ASP A 1 288 ? 1.265 -8.016 -16.312 1 96.12 288 ASP A O 1
ATOM 2252 N N . CYS A 1 289 ? 2.574 -9.789 -16.078 1 94.06 289 CYS A N 1
ATOM 2253 C CA . CYS A 1 289 ? 2.4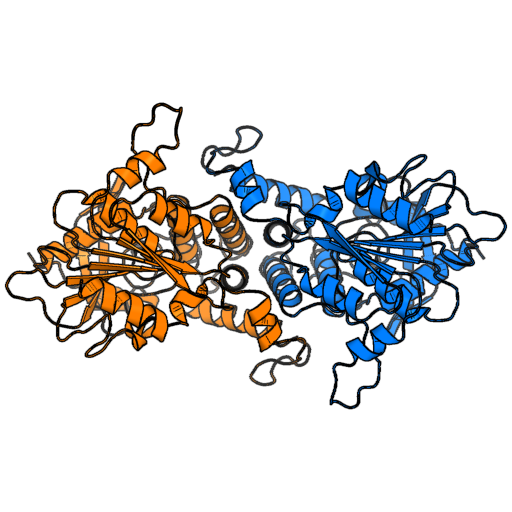86 -10.164 -17.484 1 94.06 289 CYS A CA 1
ATOM 2254 C C . CYS A 1 289 ? 1.202 -10.938 -17.766 1 94.06 289 CYS A C 1
ATOM 2256 O O . CYS A 1 289 ? 0.851 -11.172 -18.922 1 94.06 289 CYS A O 1
ATOM 2258 N N . HIS A 1 290 ? 0.491 -11.281 -16.781 1 96.94 290 HIS A N 1
ATOM 2259 C CA . HIS A 1 290 ? -0.668 -12.148 -16.969 1 96.94 290 HIS A CA 1
ATOM 2260 C C . HIS A 1 290 ? -1.786 -11.422 -17.703 1 96.94 290 HIS A C 1
ATOM 2262 O O . HIS A 1 290 ? -2.258 -10.375 -17.266 1 96.94 290 HIS A O 1
ATOM 2268 N N . ASP A 1 291 ? -2.18 -11.852 -18.75 1 96.5 291 ASP A N 1
ATOM 2269 C CA . ASP A 1 291 ? -3.285 -11.43 -19.609 1 96.5 291 ASP A CA 1
ATOM 2270 C C . ASP A 1 291 ? -3.748 -12.57 -20.5 1 96.5 291 ASP A C 1
ATOM 2272 O O . ASP A 1 291 ? -3.049 -12.945 -21.453 1 96.5 291 ASP A O 1
ATOM 2276 N N . LEU A 1 292 ? -4.949 -13.07 -20.266 1 96.94 292 LEU A N 1
ATOM 2277 C CA . LEU A 1 292 ? -5.438 -14.25 -20.969 1 96.94 292 LEU A CA 1
ATOM 2278 C C . LEU A 1 292 ? -5.602 -13.961 -22.453 1 96.94 292 LEU A C 1
ATOM 2280 O O . LEU A 1 292 ? -5.684 -14.891 -23.266 1 96.94 292 LEU A O 1
ATOM 2284 N N . SER A 1 293 ? -5.73 -12.711 -22.781 1 94.12 293 SER A N 1
ATOM 2285 C CA . SER A 1 293 ? -5.965 -12.367 -24.172 1 94.12 293 SER A CA 1
ATOM 2286 C C . SER A 1 293 ? -4.648 -12.195 -24.938 1 94.12 293 SER A C 1
ATOM 2288 O O . SER A 1 293 ? -4.648 -11.961 -26.141 1 94.12 293 SER A O 1
ATOM 2290 N N . ARG A 1 294 ? -3.58 -12.281 -24.203 1 89.06 294 ARG A N 1
ATOM 2291 C CA . ARG A 1 294 ? -2.283 -12.125 -24.844 1 89.06 294 ARG A CA 1
ATOM 2292 C C . ARG A 1 294 ? -2.111 -13.133 -25.984 1 89.06 294 ARG A C 1
ATOM 2294 O O . ARG A 1 294 ? -2.354 -14.32 -25.797 1 89.06 294 ARG A O 1
ATOM 2301 N N . GLY A 1 295 ? -1.724 -12.625 -27.156 1 83.25 295 GLY A N 1
ATOM 2302 C CA . GLY A 1 295 ? -1.486 -13.492 -28.297 1 83.25 295 GLY A CA 1
ATOM 2303 C C . GLY A 1 295 ? -2.705 -13.656 -29.188 1 83.25 295 GLY A C 1
ATOM 2304 O O . GLY A 1 295 ? -2.623 -14.266 -30.266 1 83.25 295 GLY A O 1
ATOM 2305 N N . PHE A 1 296 ? -3.781 -13.156 -28.672 1 85.5 296 PHE A N 1
ATOM 2306 C CA . PHE A 1 296 ? -4.984 -13.258 -29.5 1 85.5 296 PHE A CA 1
ATOM 2307 C C . PHE A 1 296 ? -5.176 -11.992 -30.328 1 85.5 296 PHE A C 1
ATOM 2309 O O . PHE A 1 296 ? -4.895 -10.891 -29.875 1 85.5 296 PHE A O 1
ATOM 2316 N N . GLU A 1 297 ? -5.453 -12.203 -31.594 1 75.12 297 GLU A N 1
ATOM 2317 C CA . GLU A 1 297 ? -5.637 -11.109 -32.531 1 75.12 297 GLU A CA 1
ATOM 2318 C C . GLU A 1 297 ? -6.871 -10.273 -32.188 1 75.12 297 GLU A C 1
ATOM 2320 O O . GLU A 1 297 ? -7.855 -10.805 -31.672 1 75.12 297 GLU A O 1
ATOM 2325 N N . HIS A 1 298 ? -6.66 -9 -32.094 1 73 298 HIS A N 1
ATOM 2326 C CA . HIS A 1 298 ? -7.844 -8.18 -31.844 1 73 298 HIS A CA 1
ATOM 2327 C C . HIS A 1 298 ? -7.93 -7.031 -32.844 1 73 298 HIS A C 1
ATOM 2329 O O . HIS A 1 298 ? -6.906 -6.574 -33.375 1 73 298 HIS A O 1
ATOM 2335 N N . ASP A 1 299 ? -9.141 -6.809 -33.375 1 67.06 299 ASP A N 1
ATOM 2336 C CA . ASP A 1 299 ? -9.43 -5.82 -34.406 1 67.06 299 ASP A CA 1
ATOM 2337 C C . ASP A 1 299 ? -9.398 -4.402 -33.844 1 67.06 299 ASP A C 1
ATOM 2339 O O . ASP A 1 299 ? -9.602 -3.43 -34.562 1 67.06 299 ASP A O 1
ATOM 2343 N N . GLY A 1 300 ? -8.969 -4.23 -32.656 1 67 300 GLY A N 1
ATOM 2344 C CA . GLY A 1 300 ? -8.789 -2.91 -32.062 1 67 300 GLY A CA 1
ATOM 2345 C C . GLY A 1 300 ? -10.086 -2.314 -31.547 1 67 300 GLY A C 1
ATOM 2346 O O . GLY A 1 300 ? -10.07 -1.3 -30.859 1 67 300 GLY A O 1
ATOM 2347 N N . THR A 1 301 ? -11.25 -2.803 -31.844 1 66.94 301 THR A N 1
ATOM 2348 C CA . THR A 1 301 ? -12.523 -2.166 -31.516 1 66.94 301 THR A CA 1
ATOM 2349 C C . THR A 1 301 ? -13.031 -2.645 -30.156 1 66.94 301 THR A C 1
ATOM 2351 O O . THR A 1 301 ? -13.617 -1.87 -29.391 1 66.94 301 THR A O 1
ATOM 2354 N N . ASN A 1 302 ? -12.852 -3.895 -29.828 1 79.75 302 ASN A N 1
ATOM 2355 C CA . ASN A 1 302 ? -13.328 -4.469 -28.578 1 79.75 302 ASN A CA 1
ATOM 2356 C C . ASN A 1 302 ? -12.18 -5.043 -27.75 1 79.75 302 ASN A C 1
ATOM 2358 O O . ASN A 1 302 ? -11.094 -5.297 -28.266 1 79.75 302 ASN A O 1
ATOM 2362 N N . ASP A 1 303 ? -12.375 -5.109 -26.484 1 86.12 303 ASP A N 1
ATOM 2363 C CA . ASP A 1 303 ? -11.406 -5.785 -25.609 1 86.12 303 ASP A CA 1
ATOM 2364 C C . ASP A 1 303 ? -11.289 -7.262 -25.969 1 86.12 303 ASP A C 1
ATOM 2366 O O . ASP A 1 303 ? -12.258 -8.016 -25.859 1 86.12 303 ASP A O 1
ATOM 2370 N N . PRO A 1 304 ? -10.195 -7.625 -26.484 1 91.94 304 PRO A N 1
ATOM 2371 C CA . PRO A 1 304 ? -10.023 -9.016 -26.891 1 91.94 304 PRO A CA 1
ATOM 2372 C C . PRO A 1 304 ? -10.281 -10.008 -25.75 1 91.94 304 PRO A C 1
ATOM 2374 O O . PRO A 1 304 ? -10.602 -11.172 -26 1 91.94 304 PRO A O 1
ATOM 2377 N N . LEU A 1 305 ? -10.172 -9.562 -24.547 1 94.31 305 LEU A N 1
ATOM 2378 C CA . LEU A 1 305 ? -10.367 -10.445 -23.406 1 94.31 305 LEU A CA 1
ATOM 2379 C C . LEU A 1 305 ? -11.781 -11.016 -23.391 1 94.31 305 LEU A C 1
ATOM 2381 O O . LEU A 1 305 ? -11.977 -12.195 -23.078 1 94.31 305 LEU A O 1
ATOM 2385 N N . VAL A 1 306 ? -12.695 -10.219 -23.75 1 94.19 306 VAL A N 1
ATOM 2386 C CA . VAL A 1 306 ? -14.094 -10.641 -23.734 1 94.19 306 VAL A CA 1
ATOM 2387 C C . VAL A 1 306 ? -14.305 -11.766 -24.75 1 94.19 306 VAL A C 1
ATOM 2389 O O . VAL A 1 306 ? -14.938 -12.773 -24.438 1 94.19 306 VAL A O 1
ATOM 2392 N N . THR A 1 307 ? -13.758 -11.57 -25.922 1 93.56 307 THR A N 1
ATOM 2393 C CA . THR A 1 307 ? -13.875 -12.586 -26.969 1 93.56 307 THR A CA 1
ATOM 2394 C C . THR A 1 307 ? -13.219 -13.891 -26.531 1 93.56 307 THR A C 1
ATOM 2396 O O . THR A 1 307 ? -13.781 -14.969 -26.75 1 93.56 307 THR A O 1
ATOM 2399 N N . VAL A 1 308 ? -12.109 -13.742 -25.938 1 95.88 308 VAL A N 1
ATOM 2400 C CA . VAL A 1 308 ? -11.383 -14.93 -25.484 1 95.88 308 VAL A CA 1
ATOM 2401 C C . VAL A 1 308 ? -12.211 -15.664 -24.438 1 95.88 308 VAL A C 1
ATOM 2403 O O . VAL A 1 308 ? -12.414 -16.875 -24.531 1 95.88 308 VAL A O 1
ATOM 2406 N N . LEU A 1 309 ? -12.727 -15.008 -23.484 1 97.25 309 LEU A N 1
ATOM 2407 C CA . LEU A 1 309 ? -13.484 -15.609 -22.391 1 97.25 309 LEU A CA 1
ATOM 2408 C C . LEU A 1 309 ? -14.75 -16.281 -22.906 1 97.25 309 LEU A C 1
ATOM 2410 O O . LEU A 1 309 ? -15.094 -17.391 -22.484 1 97.25 309 LEU A O 1
ATOM 2414 N N . GLN A 1 310 ? -15.367 -15.703 -23.812 1 96.25 310 GLN A N 1
ATOM 2415 C CA . GLN A 1 310 ? -16.641 -16.219 -24.344 1 96.25 310 GLN A CA 1
ATOM 2416 C C . GLN A 1 310 ? -16.422 -17.516 -25.109 1 96.25 310 GLN A C 1
ATOM 2418 O O . GLN A 1 310 ? -17.359 -18.297 -25.281 1 96.25 310 GLN A O 1
ATOM 2423 N N . GLY A 1 311 ? -15.219 -17.688 -25.531 1 95.44 311 GLY A N 1
ATOM 2424 C CA . GLY A 1 311 ? -14.906 -18.906 -26.266 1 95.44 311 GLY A CA 1
ATOM 2425 C C . GLY A 1 311 ? -14.555 -20.078 -25.375 1 95.44 311 GLY A C 1
ATOM 2426 O O . GLY A 1 311 ? -14.398 -21.203 -25.859 1 95.44 311 GLY A O 1
ATOM 2427 N N . LEU A 1 312 ? -14.492 -19.875 -24.094 1 96.44 312 LEU A N 1
ATOM 2428 C CA . LEU A 1 312 ? -14.086 -20.906 -23.156 1 96.44 312 LEU A CA 1
ATOM 2429 C C . LEU A 1 312 ? -15.297 -21.656 -22.609 1 96.44 312 LEU A C 1
ATOM 2431 O O . LEU A 1 312 ? -16.188 -21.047 -22 1 96.44 312 LEU A O 1
ATOM 2435 N N . THR A 1 313 ? -15.328 -22.984 -22.734 1 93.25 313 THR A N 1
ATOM 2436 C CA . THR A 1 313 ? -16.562 -23.703 -22.469 1 93.25 313 THR A CA 1
ATOM 2437 C C . THR A 1 313 ? -16.422 -24.578 -21.219 1 93.25 313 THR A C 1
ATOM 2439 O O . THR A 1 313 ? -17.406 -25.109 -20.719 1 93.25 313 THR A O 1
ATOM 2442 N N . THR A 1 314 ? -15.242 -24.719 -20.672 1 97 314 THR A N 1
ATOM 2443 C CA . THR A 1 314 ? -15.031 -25.562 -19.5 1 97 314 THR A CA 1
ATOM 2444 C C . THR A 1 314 ? -15.789 -25.016 -18.297 1 97 314 THR A C 1
ATOM 2446 O O . THR A 1 314 ? -15.727 -23.812 -18.016 1 97 314 THR A O 1
ATOM 2449 N N . PRO A 1 315 ? -16.594 -25.906 -17.578 1 98.12 315 PRO A N 1
ATOM 2450 C CA . PRO A 1 315 ? -17.25 -25.438 -16.344 1 98.12 315 PRO A CA 1
ATOM 2451 C C . PRO A 1 315 ? -16.281 -24.797 -15.367 1 98.12 315 PRO A C 1
ATOM 2453 O O . PRO A 1 315 ? -15.242 -25.375 -15.055 1 98.12 315 PRO A O 1
ATOM 2456 N N . THR A 1 316 ? -16.625 -23.562 -14.914 1 98.69 316 THR A N 1
ATOM 2457 C CA . THR A 1 316 ? -15.711 -22.781 -14.086 1 98.69 316 THR A CA 1
ATOM 2458 C C . THR A 1 316 ? -16.438 -22.203 -12.883 1 98.69 316 THR A C 1
ATOM 2460 O O . THR A 1 316 ? -17.469 -21.547 -13.031 1 98.69 316 THR A O 1
ATOM 2463 N N . LEU A 1 317 ? -15.953 -22.484 -11.688 1 98.88 317 LEU A N 1
ATOM 2464 C CA . LEU A 1 317 ? -16.391 -21.812 -10.477 1 98.88 317 LEU A CA 1
ATOM 2465 C C . LEU A 1 317 ? -15.539 -20.578 -10.195 1 98.88 317 LEU A C 1
ATOM 2467 O O . LEU A 1 317 ? -14.32 -20.703 -10.031 1 98.88 317 LEU A O 1
ATOM 2471 N N . VAL A 1 318 ? -16.156 -19.438 -10.203 1 98.81 318 VAL A N 1
ATOM 2472 C CA . VAL A 1 318 ? -15.5 -18.188 -9.859 1 98.81 318 VAL A CA 1
ATOM 2473 C C . VAL A 1 318 ? -15.945 -17.734 -8.477 1 98.81 318 VAL A C 1
ATOM 2475 O O . VAL A 1 318 ? -17.141 -17.641 -8.203 1 98.81 318 VAL A O 1
ATOM 2478 N N . VAL A 1 319 ? -14.977 -17.5 -7.586 1 98.69 319 VAL A N 1
ATOM 2479 C CA . VAL A 1 319 ? -15.312 -17.016 -6.25 1 98.69 319 VAL A CA 1
ATOM 2480 C C . VAL A 1 319 ? -14.695 -15.641 -6.023 1 98.69 319 VAL A C 1
ATOM 2482 O O . VAL A 1 319 ? -13.469 -15.484 -6.086 1 98.69 319 VAL A O 1
ATOM 2485 N N . GLY A 1 320 ? -15.477 -14.641 -5.816 1 98.25 320 GLY A N 1
ATOM 2486 C CA . GLY A 1 320 ? -15.023 -13.297 -5.484 1 98.25 320 GLY A CA 1
ATOM 2487 C C . GLY A 1 320 ? -15.203 -12.953 -4.016 1 98.25 320 GLY A C 1
ATOM 2488 O O . GLY A 1 320 ? -15.914 -13.648 -3.293 1 98.25 320 GLY A O 1
ATOM 2489 N N . ILE A 1 321 ? -14.477 -11.977 -3.555 1 97.44 321 ILE A N 1
ATOM 2490 C CA . ILE A 1 321 ? -14.555 -11.508 -2.176 1 97.44 321 ILE A CA 1
ATOM 2491 C C . ILE A 1 321 ? -14.961 -10.039 -2.152 1 97.44 321 ILE A C 1
ATOM 2493 O O . ILE A 1 321 ? -14.312 -9.195 -2.787 1 97.44 321 ILE A O 1
ATOM 2497 N N . GLU A 1 322 ? -15.867 -9.727 -1.376 1 94.44 322 GLU A N 1
ATOM 2498 C CA . GLU A 1 322 ? -16.438 -8.391 -1.379 1 94.44 322 GLU A CA 1
ATOM 2499 C C . GLU A 1 322 ? -15.43 -7.352 -0.9 1 94.44 322 GLU A C 1
ATOM 2501 O O . GLU A 1 322 ? -15.359 -6.254 -1.453 1 94.44 322 GLU A O 1
ATOM 2506 N N . SER A 1 323 ? -14.68 -7.656 0.075 1 92.69 323 SER A N 1
ATOM 2507 C CA . SER A 1 323 ? -13.789 -6.688 0.708 1 92.69 323 SER A CA 1
ATOM 2508 C C . SER A 1 323 ? -12.406 -6.703 0.063 1 92.69 323 SER A C 1
ATOM 2510 O O . SER A 1 323 ? -11.492 -6.016 0.524 1 92.69 323 SER A O 1
ATOM 2512 N N . ASP A 1 324 ? -12.242 -7.504 -1.017 1 95.38 324 ASP A N 1
ATOM 2513 C CA . ASP A 1 324 ? -10.945 -7.609 -1.688 1 95.38 324 ASP A CA 1
ATOM 2514 C C . ASP A 1 324 ? -10.648 -6.348 -2.496 1 95.38 324 ASP A C 1
ATOM 2516 O O . ASP A 1 324 ? -11.391 -6.004 -3.42 1 95.38 324 ASP A O 1
ATOM 2520 N N . GLN A 1 325 ? -9.516 -5.766 -2.203 1 91.62 325 GLN A N 1
ATOM 2521 C CA . GLN A 1 325 ? -9.172 -4.531 -2.906 1 91.62 325 GLN A CA 1
ATOM 2522 C C . GLN A 1 325 ? -8.055 -4.77 -3.912 1 91.62 325 GLN A C 1
ATOM 2524 O O . GLN A 1 325 ? -7.785 -3.916 -4.762 1 91.62 325 GLN A O 1
ATOM 2529 N N . LEU A 1 326 ? -7.379 -5.855 -3.801 1 94.88 326 LEU A N 1
ATOM 2530 C CA . LEU A 1 326 ? -6.316 -6.191 -4.742 1 94.88 326 LEU A CA 1
ATOM 2531 C C . LEU A 1 326 ? -6.891 -6.812 -6.012 1 94.88 326 LEU A C 1
ATOM 2533 O O . LEU A 1 326 ? -6.5 -6.445 -7.121 1 94.88 326 LEU A O 1
ATOM 2537 N N . PHE A 1 327 ? -7.727 -7.746 -5.816 1 96.62 327 PHE A N 1
ATOM 2538 C CA . PHE A 1 327 ? -8.578 -8.328 -6.844 1 96.62 327 PHE A CA 1
ATOM 2539 C C . PHE A 1 327 ? -10.047 -8.039 -6.555 1 96.62 327 PHE A C 1
ATOM 2541 O O . PHE A 1 327 ? -10.773 -8.906 -6.059 1 96.62 327 PHE A O 1
ATOM 2548 N N . PRO A 1 328 ? -10.469 -6.883 -6.969 1 94.88 328 PRO A N 1
ATOM 2549 C CA . PRO A 1 328 ? -11.82 -6.477 -6.594 1 94.88 328 PRO A CA 1
ATOM 2550 C C . PRO A 1 328 ? -12.898 -7.391 -7.184 1 94.88 328 PRO A C 1
ATOM 2552 O O . PRO A 1 328 ? -12.648 -8.078 -8.18 1 94.88 328 PRO A O 1
ATOM 2555 N N . LEU A 1 329 ? -14.078 -7.348 -6.586 1 96.12 329 LEU A N 1
ATOM 2556 C CA . LEU A 1 329 ? -15.203 -8.172 -7.004 1 96.12 329 LEU A CA 1
ATOM 2557 C C . LEU A 1 329 ? -15.5 -7.977 -8.484 1 96.12 329 LEU A C 1
ATOM 2559 O O . LEU A 1 329 ? -15.922 -8.914 -9.172 1 96.12 329 LEU A O 1
ATOM 2563 N N . ALA A 1 330 ? -15.227 -6.836 -8.992 1 95.38 330 ALA A N 1
ATOM 2564 C CA . ALA A 1 330 ? -15.445 -6.531 -10.398 1 95.38 330 ALA A CA 1
ATOM 2565 C C . ALA A 1 330 ? -14.672 -7.484 -11.297 1 95.38 330 ALA A C 1
ATOM 2567 O O . ALA A 1 330 ? -15.133 -7.84 -12.391 1 95.38 330 ALA A O 1
ATOM 2568 N N . ASP A 1 331 ? -13.5 -7.902 -10.906 1 96.69 331 ASP A N 1
ATOM 2569 C CA . ASP A 1 331 ? -12.703 -8.852 -11.68 1 96.69 331 ASP A CA 1
ATOM 2570 C C . ASP A 1 331 ? -13.398 -10.211 -11.773 1 96.69 331 ASP A C 1
ATOM 2572 O O . ASP A 1 331 ? -13.445 -10.82 -12.844 1 96.69 331 ASP A O 1
ATOM 2576 N N . SER A 1 332 ? -13.898 -10.68 -10.609 1 98.12 332 SER A N 1
ATOM 2577 C CA . SER A 1 332 ? -14.641 -11.938 -10.586 1 98.12 332 SER A CA 1
ATOM 2578 C C . SER A 1 332 ? -15.906 -11.844 -11.438 1 98.12 332 SER A C 1
ATOM 2580 O O . SER A 1 332 ? -16.25 -12.789 -12.141 1 98.12 332 SER A O 1
ATOM 2582 N N . LYS A 1 333 ? -16.578 -10.719 -11.375 1 98.12 333 LYS A N 1
ATOM 2583 C CA . LYS A 1 333 ? -17.781 -10.516 -12.164 1 98.12 333 LYS A CA 1
ATOM 2584 C C . LYS A 1 333 ? -17.469 -10.5 -13.656 1 98.12 333 LYS A C 1
ATOM 2586 O O . LYS A 1 333 ? -18.25 -11.023 -14.469 1 98.12 333 LYS A O 1
ATOM 2591 N N . LEU A 1 334 ? -16.391 -9.867 -14.008 1 97.06 334 LEU A N 1
ATOM 2592 C CA . LEU A 1 334 ? -15.977 -9.867 -15.406 1 97.06 334 LEU A CA 1
ATOM 2593 C C . LEU A 1 334 ? -15.805 -11.289 -15.922 1 97.06 334 LEU A C 1
ATOM 2595 O O . LEU A 1 334 ? -16.25 -11.609 -17.031 1 97.06 334 LEU A O 1
ATOM 2599 N N . LEU A 1 335 ? -15.164 -12.133 -15.148 1 98.12 335 LEU A N 1
ATOM 2600 C CA . LEU A 1 335 ? -15.008 -13.539 -15.516 1 98.12 335 LEU A CA 1
ATOM 2601 C C . LEU A 1 335 ? -16.359 -14.219 -15.664 1 98.12 335 LEU A C 1
ATOM 2603 O O . LEU A 1 335 ? -16.672 -14.781 -16.719 1 98.12 335 LEU A O 1
ATOM 2607 N N . ALA A 1 336 ? -17.172 -14.094 -14.648 1 98 336 ALA A N 1
ATOM 2608 C CA . ALA A 1 336 ? -18.453 -14.805 -14.586 1 98 336 ALA A CA 1
ATOM 2609 C C . ALA A 1 336 ? -19.375 -14.344 -15.703 1 98 336 ALA A C 1
ATOM 2611 O O . ALA A 1 336 ? -20.125 -15.141 -16.281 1 98 336 ALA A O 1
ATOM 2612 N N . ASP A 1 337 ? -19.328 -13.094 -15.992 1 97.5 337 ASP A N 1
ATOM 2613 C CA . ASP A 1 337 ? -20.234 -12.523 -17 1 97.5 337 ASP A CA 1
ATOM 2614 C C . ASP A 1 337 ? -19.844 -12.969 -18.406 1 97.5 337 ASP A C 1
ATOM 2616 O O . ASP A 1 337 ? -20.672 -12.969 -19.312 1 97.5 337 ASP A O 1
ATOM 2620 N N . ASN A 1 338 ? -18.609 -13.352 -18.578 1 97.44 338 ASN A N 1
ATOM 2621 C CA . ASN A 1 338 ? -18.156 -13.586 -19.938 1 97.44 338 ASN A CA 1
ATOM 2622 C C . ASN A 1 338 ? -17.812 -15.055 -20.172 1 97.44 338 ASN A C 1
ATOM 2624 O O . ASN A 1 338 ? -17.609 -15.477 -21.312 1 97.44 338 ASN A O 1
ATOM 2628 N N . LEU A 1 339 ? -17.688 -15.883 -19.141 1 97.94 339 LEU A N 1
ATOM 2629 C CA . LEU A 1 339 ? -17.516 -17.328 -19.266 1 97.94 339 LEU A CA 1
ATOM 2630 C C . LEU A 1 339 ? -18.859 -18.031 -19.406 1 97.94 339 LEU A C 1
ATOM 2632 O O . LEU A 1 339 ? -19.688 -17.969 -18.5 1 97.94 339 LEU A O 1
ATOM 2636 N N . PRO A 1 340 ? -19.094 -18.703 -20.469 1 97.06 340 PRO A N 1
ATOM 2637 C CA . PRO A 1 340 ? -20.422 -19.266 -20.734 1 97.06 340 PRO A CA 1
ATOM 2638 C C . PRO A 1 340 ? -20.875 -20.266 -19.688 1 97.06 340 PRO A C 1
ATOM 2640 O O . PRO A 1 340 ? -22.062 -20.359 -19.375 1 97.06 340 PRO A O 1
ATOM 2643 N N . SER A 1 341 ? -20 -21.062 -19.156 1 96.06 341 SER A N 1
ATOM 2644 C CA . SER A 1 341 ? -20.344 -22.109 -18.188 1 96.06 341 SER A CA 1
ATOM 2645 C C . SER A 1 341 ? -19.703 -21.828 -16.828 1 96.06 341 SER A C 1
ATOM 2647 O O . SER A 1 341 ? -19.047 -22.688 -16.266 1 96.06 341 SER A O 1
ATOM 2649 N N . SER A 1 342 ? -20.031 -20.609 -16.328 1 97.81 342 SER A N 1
ATOM 2650 C CA . SER A 1 342 ? -19.422 -20.266 -15.047 1 97.81 342 SER A CA 1
ATOM 2651 C C . SER A 1 342 ? -20.484 -20.141 -13.961 1 97.81 342 SER A C 1
ATOM 2653 O O . SER A 1 342 ? -21.672 -19.938 -14.25 1 97.81 342 SER A O 1
ATOM 2655 N N . LEU A 1 343 ? -20.062 -20.406 -12.766 1 98.06 343 LEU A N 1
ATOM 2656 C CA . LEU A 1 343 ? -20.812 -20.156 -11.531 1 98.06 343 LEU A CA 1
ATOM 2657 C C . LEU A 1 343 ? -20.062 -19.156 -10.656 1 98.06 343 LEU A C 1
ATOM 2659 O O . LEU A 1 343 ? -18.891 -19.344 -10.336 1 98.06 343 LEU A O 1
ATOM 2663 N N . LEU A 1 344 ? -20.766 -18.062 -10.312 1 98.56 344 LEU A N 1
ATOM 2664 C CA . LEU A 1 344 ? -20.156 -17.047 -9.453 1 98.56 344 LEU A CA 1
ATOM 2665 C C . LEU A 1 344 ? -20.641 -17.203 -8.016 1 98.56 344 LEU A C 1
ATOM 2667 O O . LEU A 1 344 ? -21.844 -17.266 -7.773 1 98.56 344 LEU A O 1
ATOM 2671 N N . LYS A 1 345 ? -19.734 -17.328 -7.117 1 98.56 345 LYS A N 1
ATOM 2672 C CA . LYS A 1 345 ? -20 -17.203 -5.688 1 98.56 345 LYS A CA 1
ATOM 2673 C C . LYS A 1 345 ? -19.25 -16.031 -5.082 1 98.56 345 LYS A C 1
ATOM 2675 O O . LYS A 1 345 ? -18.125 -15.734 -5.473 1 98.56 345 LYS A O 1
ATOM 2680 N N 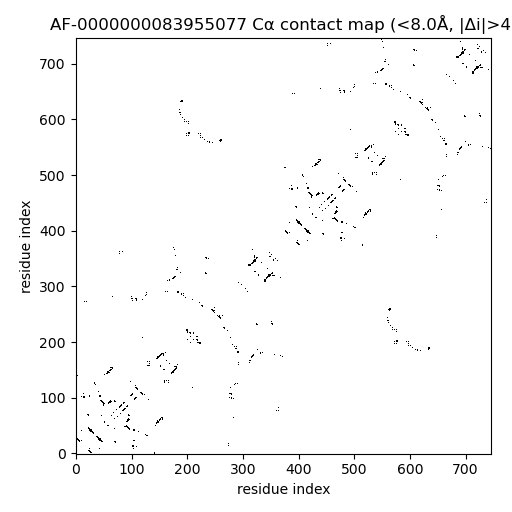. VAL A 1 346 ? -19.875 -15.312 -4.168 1 97.94 346 VAL A N 1
ATOM 2681 C CA . VAL A 1 346 ? -19.266 -14.148 -3.527 1 97.94 346 VAL A CA 1
ATOM 2682 C C . VAL A 1 346 ? -19.109 -14.406 -2.029 1 97.94 346 VAL A C 1
ATOM 2684 O O . VAL A 1 346 ? -20.094 -14.734 -1.349 1 97.94 346 VAL A O 1
ATOM 2687 N N . LEU A 1 347 ? -17.922 -14.352 -1.562 1 96.56 347 LEU A N 1
ATOM 2688 C CA . LEU A 1 347 ? -17.625 -14.453 -0.136 1 96.56 347 LEU A CA 1
ATOM 2689 C C . LEU A 1 347 ? -17.812 -13.102 0.552 1 96.56 347 LEU A C 1
ATOM 2691 O O . LEU A 1 347 ? -17.156 -12.125 0.201 1 96.56 347 LEU A O 1
ATOM 2695 N N . ASN A 1 348 ? -18.766 -13.094 1.464 1 93.56 348 ASN A N 1
ATOM 2696 C CA . ASN A 1 348 ? -18.891 -11.938 2.34 1 93.56 348 ASN A CA 1
ATOM 2697 C C . ASN A 1 348 ? -17.953 -12.023 3.535 1 93.56 348 ASN A C 1
ATOM 2699 O O . ASN A 1 348 ? -18.219 -12.75 4.496 1 93.56 348 ASN A O 1
ATOM 2703 N N . SER A 1 349 ? -16.844 -11.391 3.48 1 92.94 349 SER A N 1
ATOM 2704 C CA . SER A 1 349 ? -15.805 -11.422 4.5 1 92.94 349 SER A CA 1
ATOM 2705 C C . SER A 1 349 ? -15.156 -10.047 4.668 1 92.94 349 SER A C 1
ATOM 2707 O O . SER A 1 349 ? -15.031 -9.297 3.703 1 92.94 349 SER A O 1
ATOM 2709 N N . GLU A 1 350 ? -14.742 -9.711 5.875 1 90.75 350 GLU A N 1
ATOM 2710 C CA . GLU A 1 350 ? -14.055 -8.453 6.156 1 90.75 350 GLU A CA 1
ATOM 2711 C C . GLU A 1 350 ? -12.539 -8.617 6.047 1 90.75 350 GLU A C 1
ATOM 2713 O O . GLU A 1 350 ? -11.797 -7.656 6.25 1 90.75 350 GLU A O 1
ATOM 2718 N N . GLU A 1 351 ? -12.109 -9.75 5.598 1 92.19 351 GLU A N 1
ATOM 2719 C CA . GLU A 1 351 ? -10.695 -10.07 5.711 1 92.19 351 GLU A CA 1
ATOM 2720 C C . GLU A 1 351 ? -9.93 -9.633 4.465 1 92.19 351 GLU A C 1
ATOM 2722 O O . GLU A 1 351 ? -8.711 -9.812 4.383 1 92.19 351 GLU A O 1
ATOM 2727 N N . GLY A 1 352 ? -10.664 -9.07 3.516 1 94.31 352 GLY A N 1
ATOM 2728 C CA . GLY A 1 352 ? -9.984 -8.648 2.301 1 94.31 352 GLY A CA 1
ATOM 2729 C C . GLY A 1 352 ? -9.547 -9.805 1.422 1 94.31 352 GLY A C 1
ATOM 2730 O O . GLY A 1 352 ? -10.242 -10.82 1.339 1 94.31 352 GLY A O 1
ATOM 2731 N N . HIS A 1 353 ? -8.516 -9.633 0.704 1 95.38 353 HIS A N 1
ATOM 2732 C CA . HIS A 1 353 ? -8.008 -10.609 -0.249 1 95.38 353 HIS A CA 1
ATOM 2733 C C . HIS A 1 353 ? -7.703 -11.938 0.437 1 95.38 353 HIS A C 1
ATOM 2735 O O . HIS A 1 353 ? -7.98 -13.008 -0.116 1 95.38 353 HIS A O 1
ATOM 2741 N N . ASP A 1 354 ? -7.219 -11.922 1.633 1 93.62 354 ASP A N 1
ATOM 2742 C CA . ASP A 1 354 ? -6.766 -13.125 2.326 1 93.62 354 ASP A CA 1
ATOM 2743 C C . ASP A 1 354 ? -7.949 -13.992 2.752 1 93.62 354 ASP A C 1
ATOM 2745 O O . ASP A 1 354 ? -7.762 -15.117 3.221 1 93.62 354 ASP A O 1
ATOM 2749 N N . ALA A 1 355 ? -9.109 -13.5 2.541 1 93.44 355 ALA A N 1
ATOM 2750 C CA . ALA A 1 355 ? -10.289 -14.305 2.885 1 93.44 355 ALA A CA 1
ATOM 2751 C C . ALA A 1 355 ? -10.25 -15.656 2.182 1 93.44 355 ALA A C 1
ATOM 2753 O O . ALA A 1 355 ? -10.789 -16.641 2.697 1 93.44 355 ALA A O 1
ATOM 2754 N N . PHE A 1 356 ? -9.609 -15.758 1.04 1 92.56 356 PHE A N 1
ATOM 2755 C CA . PHE A 1 356 ? -9.578 -17.031 0.325 1 92.56 356 PHE A CA 1
ATOM 2756 C C . PHE A 1 356 ? -8.703 -18.031 1.055 1 92.56 356 PHE A C 1
ATOM 2758 O O . PHE A 1 356 ? -8.773 -19.234 0.785 1 92.56 356 PHE A O 1
ATOM 2765 N N . LEU A 1 357 ? -7.906 -17.578 2.055 1 91.81 357 LEU A N 1
ATOM 2766 C CA . LEU A 1 357 ? -7.074 -18.453 2.875 1 91.81 357 LEU A CA 1
ATOM 2767 C C . LEU A 1 357 ? -7.637 -18.578 4.289 1 91.81 357 LEU A C 1
ATOM 2769 O O . LEU A 1 357 ? -7.059 -19.25 5.137 1 91.81 357 LEU A O 1
ATOM 2773 N N . LEU A 1 358 ? -8.734 -17.875 4.574 1 90.94 358 LEU A N 1
ATOM 2774 C CA . LEU A 1 358 ? -9.211 -17.828 5.949 1 90.94 358 LEU A CA 1
ATOM 2775 C C . LEU A 1 358 ? -10.625 -18.375 6.059 1 90.94 358 LEU A C 1
ATOM 2777 O O . LEU A 1 358 ? -10.984 -18.984 7.07 1 90.94 358 LEU A O 1
ATOM 2781 N N . GLU A 1 359 ? -11.414 -18.188 4.98 1 94.06 359 GLU A N 1
ATOM 2782 C CA . GLU A 1 359 ? -12.805 -18.625 5.004 1 94.06 359 GLU A CA 1
ATOM 2783 C C . GLU A 1 359 ? -12.945 -20.062 4.48 1 94.06 359 GLU A C 1
ATOM 2785 O O . GLU A 1 359 ? -13.695 -20.312 3.535 1 94.06 359 GLU A O 1
ATOM 2790 N N . PHE A 1 360 ? -12.391 -21 5.148 1 94.88 360 PHE A N 1
ATOM 2791 C CA . PHE A 1 360 ? -12.195 -22.359 4.66 1 94.88 360 PHE A CA 1
ATOM 2792 C C . PHE A 1 360 ? -13.531 -23.094 4.566 1 94.88 360 PHE A C 1
ATOM 2794 O O . PHE A 1 360 ? -13.766 -23.844 3.621 1 94.88 360 PHE A O 1
ATOM 2801 N N . GLU A 1 361 ? -14.43 -22.875 5.543 1 96.25 361 GLU A N 1
ATOM 2802 C CA . GLU A 1 361 ? -15.688 -23.594 5.543 1 96.25 361 GLU A CA 1
ATOM 2803 C C . GLU A 1 361 ? -16.531 -23.266 4.312 1 96.25 361 GLU A C 1
ATOM 2805 O O . GLU A 1 361 ? -17.016 -24.156 3.627 1 96.25 361 GLU A O 1
ATOM 2810 N N . LYS A 1 362 ? -16.641 -22 4.078 1 97.12 362 LYS A N 1
ATOM 2811 C CA . LYS A 1 362 ? -17.406 -21.547 2.922 1 97.12 362 LYS A CA 1
ATOM 2812 C C . LYS A 1 362 ? -16.75 -21.984 1.617 1 97.12 362 LYS A C 1
ATOM 2814 O O . LYS A 1 362 ? -17.422 -22.5 0.717 1 97.12 362 LYS A O 1
ATOM 2819 N N . ILE A 1 363 ? -15.492 -21.828 1.521 1 97.81 363 ILE A N 1
ATOM 2820 C CA . ILE A 1 363 ? -14.75 -22.172 0.311 1 97.81 363 ILE A CA 1
ATOM 2821 C C . ILE A 1 363 ? -14.836 -23.672 0.061 1 97.81 363 ILE A C 1
ATOM 2823 O O . ILE A 1 363 ? -15.07 -24.109 -1.068 1 97.81 363 ILE A O 1
ATOM 2827 N N . ASN A 1 364 ? -14.641 -24.438 1.119 1 98.19 364 ASN A N 1
ATOM 2828 C CA . ASN A 1 364 ? -14.766 -25.875 1.005 1 98.19 364 ASN A CA 1
ATOM 2829 C C . ASN A 1 364 ? -16.125 -26.281 0.453 1 98.19 364 ASN A C 1
ATOM 2831 O O . ASN A 1 364 ? -16.219 -27.109 -0.46 1 98.19 364 ASN A O 1
ATOM 2835 N N . SER A 1 365 ? -17.156 -25.703 0.987 1 98.12 365 SER A N 1
ATOM 2836 C CA . SER A 1 365 ? -18.516 -26.016 0.554 1 98.12 365 SER A CA 1
ATOM 2837 C C . SER A 1 365 ? -18.719 -25.656 -0.914 1 98.12 365 SER A C 1
ATOM 2839 O O . SER A 1 365 ? -19.312 -26.438 -1.668 1 98.12 365 SER A O 1
ATOM 2841 N N . TYR A 1 366 ? -18.234 -24.484 -1.326 1 98.25 366 TYR A N 1
ATOM 2842 C CA . TYR A 1 366 ? -18.375 -24.078 -2.717 1 98.25 366 TYR A CA 1
ATOM 2843 C C . TYR A 1 366 ? -17.703 -25.062 -3.654 1 98.25 366 TYR A C 1
ATOM 2845 O O . TYR A 1 366 ? -18.281 -25.469 -4.664 1 98.25 366 TYR A O 1
ATOM 2853 N N . ILE A 1 367 ? -16.5 -25.531 -3.291 1 98.56 367 ILE A N 1
ATOM 2854 C CA . ILE A 1 367 ? -15.695 -26.375 -4.168 1 98.56 367 ILE A CA 1
ATOM 2855 C C . ILE A 1 367 ? -16.297 -27.781 -4.215 1 98.56 367 ILE A C 1
ATOM 2857 O O . ILE A 1 367 ? -16.453 -28.359 -5.289 1 98.56 367 ILE A O 1
ATOM 2861 N N . VAL A 1 368 ? -16.656 -28.328 -3.062 1 98.5 368 VAL A N 1
ATOM 2862 C CA . VAL A 1 368 ? -17.219 -29.672 -2.992 1 98.5 368 VAL A CA 1
ATOM 2863 C C . VAL A 1 368 ? -18.484 -29.734 -3.84 1 98.5 368 VAL A C 1
ATOM 2865 O O . VAL A 1 368 ? -18.641 -30.656 -4.645 1 98.5 368 VAL A O 1
ATOM 2868 N N . ASN A 1 369 ? -19.375 -28.734 -3.662 1 98.25 369 ASN A N 1
ATOM 2869 C CA . ASN A 1 369 ? -20.625 -28.719 -4.414 1 98.25 369 ASN A CA 1
ATOM 2870 C C . ASN A 1 369 ? -20.375 -28.609 -5.918 1 98.25 369 ASN A C 1
ATOM 2872 O O . ASN A 1 369 ? -21.031 -29.281 -6.707 1 98.25 369 ASN A O 1
ATOM 2876 N N . PHE A 1 370 ? -19.484 -27.859 -6.32 1 98.44 370 PHE A N 1
ATOM 2877 C CA . PHE A 1 370 ? -19.172 -27.656 -7.727 1 98.44 370 PHE A CA 1
ATOM 2878 C C . PHE A 1 370 ? -18.562 -28.922 -8.344 1 98.44 370 PHE A C 1
ATOM 2880 O O . PHE A 1 370 ? -18.922 -29.297 -9.461 1 98.44 370 PHE A O 1
ATOM 2887 N N . LEU A 1 371 ? -17.609 -29.594 -7.574 1 97.75 371 LEU A N 1
ATOM 2888 C CA . LEU A 1 371 ? -16.953 -30.797 -8.078 1 97.75 371 LEU A CA 1
ATOM 2889 C C . LEU A 1 371 ? -17.953 -31.938 -8.242 1 97.75 371 LEU A C 1
ATOM 2891 O O . LEU A 1 371 ? -17.781 -32.812 -9.102 1 97.75 371 LEU A O 1
ATOM 2895 N N . ASN A 1 372 ? -18.984 -31.906 -7.445 1 94.56 372 ASN A N 1
ATOM 2896 C CA . ASN A 1 372 ? -19.969 -32.969 -7.469 1 94.56 372 ASN A CA 1
ATOM 2897 C C . ASN A 1 372 ? -20.984 -32.781 -8.586 1 94.56 372 ASN A C 1
ATOM 2899 O O . ASN A 1 372 ? -21.734 -33.719 -8.93 1 94.56 372 ASN A O 1
ATOM 2903 N N . GLU A 1 373 ? -21.141 -31.672 -9.055 1 89.62 373 GLU A N 1
ATOM 2904 C CA . GLU A 1 373 ? -22.031 -31.406 -10.18 1 89.62 373 GLU A CA 1
ATOM 2905 C C . GLU A 1 373 ? -21.453 -31.938 -11.484 1 89.62 373 GLU A C 1
ATOM 2907 O O . GLU A 1 373 ? -22.188 -32.406 -12.352 1 89.62 373 GLU A O 1
ATOM 2912 N N . MET B 1 1 ? 4.973 41.688 20.688 1 58.56 1 MET B N 1
ATOM 2913 C CA . MET B 1 1 ? 6.109 42.125 19.875 1 58.56 1 MET B CA 1
ATOM 2914 C C . MET B 1 1 ? 6.312 41.188 18.688 1 58.56 1 MET B C 1
ATOM 2916 O O . MET B 1 1 ? 6.168 39.969 18.812 1 58.56 1 MET B O 1
ATOM 2920 N N . PRO B 1 2 ? 6.426 41.812 17.516 1 83.94 2 PRO B N 1
ATOM 2921 C CA . PRO B 1 2 ? 6.629 41 16.297 1 83.94 2 PRO B CA 1
ATOM 2922 C C . PRO B 1 2 ? 7.895 40.156 16.359 1 83.94 2 PRO B C 1
ATOM 2924 O O . PRO B 1 2 ? 8.891 40.562 16.953 1 83.94 2 PRO B O 1
ATOM 2927 N N . TYR B 1 3 ? 7.754 38.938 16.109 1 94.75 3 TYR B N 1
ATOM 2928 C CA . TYR B 1 3 ? 8.891 38.031 16.078 1 94.75 3 TYR B CA 1
ATOM 2929 C C . TYR B 1 3 ? 9.883 38.438 15 1 94.75 3 TYR B C 1
ATOM 2931 O O . TYR B 1 3 ? 9.516 39.094 14.023 1 94.75 3 TYR B O 1
ATOM 2939 N N . LYS B 1 4 ? 11.102 38.062 15.25 1 97.12 4 LYS B N 1
ATOM 2940 C CA . LYS B 1 4 ? 12.18 38.375 14.305 1 97.12 4 LYS B CA 1
ATOM 2941 C C . LYS B 1 4 ? 11.961 37.625 12.984 1 97.12 4 LYS B C 1
ATOM 2943 O O . LYS B 1 4 ? 11.648 36.438 12.977 1 97.12 4 LYS B O 1
ATOM 2948 N N . ASP B 1 5 ? 12.055 38.406 11.891 1 97.75 5 ASP B N 1
ATOM 2949 C CA . ASP B 1 5 ? 12 37.812 10.562 1 97.75 5 ASP B CA 1
ATOM 2950 C C . ASP B 1 5 ? 13.32 37.156 10.203 1 97.75 5 ASP B C 1
ATOM 2952 O O . ASP B 1 5 ? 14.359 37.812 10.141 1 97.75 5 ASP B O 1
ATOM 2956 N N . VAL B 1 6 ? 13.297 35.875 9.93 1 98 6 VAL B N 1
ATOM 2957 C CA . VAL B 1 6 ? 14.523 35.125 9.633 1 98 6 VAL B CA 1
ATOM 2958 C C . VAL B 1 6 ? 14.398 34.438 8.266 1 98 6 VAL B C 1
ATOM 2960 O O . VAL B 1 6 ? 14.977 33.375 8.039 1 98 6 VAL B O 1
ATOM 2963 N N . THR B 1 7 ? 13.617 34.906 7.375 1 98.06 7 THR B N 1
ATOM 2964 C CA . THR B 1 7 ? 13.328 34.312 6.074 1 98.06 7 THR B CA 1
ATOM 2965 C C . THR B 1 7 ? 14.609 34.125 5.266 1 98.06 7 THR B C 1
ATOM 2967 O O . THR B 1 7 ? 14.875 33.031 4.766 1 98.06 7 THR B O 1
ATOM 2970 N N . GLU B 1 8 ? 15.367 35.156 5.137 1 97.06 8 GLU B N 1
ATOM 2971 C CA . GLU B 1 8 ? 16.594 35.094 4.336 1 97.06 8 GLU B CA 1
ATOM 2972 C C . GLU B 1 8 ? 17.578 34.094 4.918 1 97.06 8 GLU B C 1
ATOM 2974 O O . GLU B 1 8 ? 18.219 33.344 4.176 1 97.06 8 GLU B O 1
ATOM 2979 N N . GLU B 1 9 ? 17.672 34.156 6.195 1 96.12 9 GLU B N 1
ATOM 2980 C CA . GLU B 1 9 ? 18.547 33.219 6.875 1 96.12 9 GLU B CA 1
ATOM 2981 C C . GLU B 1 9 ? 18.156 31.781 6.574 1 96.12 9 GLU B C 1
ATOM 2983 O O . GLU B 1 9 ? 19.016 30.938 6.258 1 96.12 9 GLU B O 1
ATOM 2988 N N . GLN B 1 10 ? 16.891 31.484 6.684 1 96.81 10 GLN B N 1
ATOM 2989 C CA . GLN B 1 10 ? 16.391 30.125 6.48 1 96.81 10 GLN B CA 1
ATOM 2990 C C . GLN B 1 10 ? 16.516 29.703 5.02 1 96.81 10 GLN B C 1
ATOM 2992 O O . GLN B 1 10 ? 16.766 28.531 4.723 1 96.81 10 GLN B O 1
ATOM 2997 N N . PHE B 1 11 ? 16.359 30.594 4.082 1 96.69 11 PHE B N 1
ATOM 2998 C CA . PHE B 1 11 ? 16.5 30.281 2.666 1 96.69 11 PHE B CA 1
ATOM 2999 C C . PHE B 1 11 ? 17.922 29.875 2.346 1 96.69 11 PHE B C 1
ATOM 3001 O O . PHE B 1 11 ? 18.156 29.078 1.427 1 96.69 11 PHE B O 1
ATOM 3008 N N . LYS B 1 12 ? 18.891 30.328 3.041 1 95.12 12 LYS B N 1
ATOM 3009 C CA . LYS B 1 12 ? 20.297 30.016 2.807 1 95.12 12 LYS B CA 1
ATOM 3010 C C . LYS B 1 12 ? 20.672 28.656 3.381 1 95.12 12 LYS B C 1
ATOM 3012 O O . LYS B 1 12 ? 21.547 27.969 2.834 1 95.12 12 LYS B O 1
ATOM 3017 N N . THR B 1 13 ? 20 28.281 4.449 1 94.62 13 THR B N 1
ATOM 3018 C CA . THR B 1 13 ? 20.469 27.109 5.18 1 94.62 13 THR B CA 1
ATOM 3019 C C . THR B 1 13 ? 19.562 25.922 4.906 1 94.62 13 THR B C 1
ATOM 3021 O O . THR B 1 13 ? 19.969 24.766 5.094 1 94.62 13 THR B O 1
ATOM 3024 N N . ASN B 1 14 ? 18.328 26.141 4.539 1 96 14 ASN B N 1
ATOM 3025 C CA . ASN B 1 14 ? 17.344 25.109 4.242 1 96 14 ASN B CA 1
ATOM 3026 C C . ASN B 1 14 ? 16.891 25.172 2.787 1 96 14 ASN B C 1
ATOM 3028 O O . ASN B 1 14 ? 16.047 26 2.432 1 96 14 ASN B O 1
ATOM 3032 N N . PRO B 1 15 ? 17.391 24.297 1.988 1 92.75 15 PRO B N 1
ATOM 3033 C CA . PRO B 1 15 ? 17.094 24.375 0.558 1 92.75 15 PRO B CA 1
ATOM 3034 C C . PRO B 1 15 ? 15.602 24.188 0.26 1 92.75 15 PRO B C 1
ATOM 3036 O O . PRO B 1 15 ? 15.117 24.594 -0.796 1 92.75 15 PRO B O 1
ATOM 3039 N N . TYR B 1 16 ? 14.844 23.562 1.155 1 97.12 16 TYR B N 1
ATOM 3040 C CA . TYR B 1 16 ? 13.43 23.297 0.913 1 97.12 16 TYR B CA 1
ATOM 3041 C C . TYR B 1 16 ? 12.586 24.531 1.223 1 97.12 16 TYR B C 1
ATOM 3043 O O . TYR B 1 16 ? 11.5 24.703 0.671 1 97.12 16 TYR B O 1
ATOM 3051 N N . ALA B 1 17 ? 13.047 25.375 2.152 1 97.12 17 ALA B N 1
ATOM 3052 C CA . ALA B 1 17 ? 12.312 26.578 2.52 1 97.12 17 ALA B CA 1
ATOM 3053 C C . ALA B 1 17 ? 12.172 27.516 1.325 1 97.12 17 ALA B C 1
ATOM 3055 O O . ALA B 1 17 ? 11.133 28.172 1.158 1 97.12 17 ALA B O 1
ATOM 3056 N N . ALA B 1 18 ? 13.164 27.516 0.463 1 94.75 18 ALA B N 1
ATOM 3057 C CA . ALA B 1 18 ? 13.195 28.422 -0.678 1 94.75 18 ALA B CA 1
ATOM 3058 C C . ALA B 1 18 ? 12.242 27.969 -1.775 1 94.75 18 ALA B C 1
ATOM 3060 O O . ALA B 1 18 ? 11.914 28.734 -2.684 1 94.75 18 ALA B O 1
ATOM 3061 N N . LEU B 1 19 ? 11.82 26.719 -1.678 1 96.38 19 LEU B N 1
ATOM 3062 C CA . LEU B 1 19 ? 10.883 26.188 -2.666 1 96.38 19 LEU B CA 1
ATOM 3063 C C . LEU B 1 19 ? 9.508 26.844 -2.508 1 96.38 19 LEU B C 1
ATOM 3065 O O . LEU B 1 19 ? 8.695 26.797 -3.432 1 96.38 19 LEU B O 1
ATOM 3069 N N . VAL B 1 20 ? 9.164 27.359 -1.299 1 97.12 20 VAL B N 1
ATOM 3070 C CA . VAL B 1 20 ? 7.883 28 -1.041 1 97.12 20 VAL B CA 1
ATOM 3071 C C . VAL B 1 20 ? 8.016 29.516 -1.229 1 97.12 20 VAL B C 1
ATOM 3073 O O . VAL B 1 20 ? 8.352 30.234 -0.286 1 97.12 20 VAL B O 1
ATOM 3076 N N . GLU B 1 21 ? 7.621 29.922 -2.324 1 93.44 21 GLU B N 1
ATOM 3077 C CA . GLU B 1 21 ? 7.801 31.328 -2.688 1 93.44 21 GLU B CA 1
ATOM 3078 C C . GLU B 1 21 ? 6.844 32.219 -1.908 1 93.44 21 GLU B C 1
ATOM 3080 O O . GLU B 1 21 ? 5.676 31.875 -1.72 1 93.44 21 GLU B O 1
ATOM 3085 N N . GLY B 1 22 ? 7.375 33.375 -1.491 1 95.69 22 GLY B N 1
ATOM 3086 C CA . GLY B 1 22 ? 6.535 34.375 -0.891 1 95.69 22 GLY B CA 1
ATOM 3087 C C . GLY B 1 22 ? 6.207 34.125 0.565 1 95.69 22 GLY B C 1
ATOM 3088 O O . GLY B 1 22 ? 5.398 34.812 1.169 1 95.69 22 GLY B O 1
ATOM 3089 N N . GLN B 1 23 ? 6.812 33.094 1.174 1 98.12 23 GLN B N 1
ATOM 3090 C CA . GLN B 1 23 ? 6.531 32.812 2.578 1 98.12 23 GLN B CA 1
ATOM 3091 C C . GLN B 1 23 ? 7.355 33.719 3.492 1 98.12 23 GLN B C 1
ATOM 3093 O O . GLN B 1 23 ? 8.375 34.25 3.072 1 98.12 23 GLN B O 1
ATOM 3098 N N . THR B 1 24 ? 6.891 33.938 4.648 1 98.5 24 THR B N 1
ATOM 3099 C CA . THR B 1 24 ? 7.586 34.594 5.742 1 98.5 24 THR B CA 1
ATOM 3100 C C . THR B 1 24 ? 7.949 33.625 6.84 1 98.5 24 THR B C 1
ATOM 3102 O O . THR B 1 24 ? 7.152 32.719 7.18 1 98.5 24 THR B O 1
ATOM 3105 N N . ILE B 1 25 ? 9.156 33.719 7.297 1 98.69 25 ILE B N 1
ATOM 3106 C CA . ILE B 1 25 ? 9.617 32.844 8.375 1 98.69 25 ILE B CA 1
ATOM 3107 C C . ILE B 1 25 ? 10.031 33.688 9.578 1 98.69 25 ILE B C 1
ATOM 3109 O O . ILE B 1 25 ? 10.859 34.594 9.461 1 98.69 25 ILE B O 1
ATOM 3113 N N . ILE B 1 26 ? 9.469 33.375 10.719 1 98.69 26 ILE B N 1
ATOM 3114 C CA . ILE B 1 26 ? 9.797 34.125 11.938 1 98.69 26 ILE B CA 1
ATOM 3115 C C . ILE B 1 26 ? 10.492 33.188 12.93 1 98.69 26 ILE B C 1
ATOM 3117 O O . ILE B 1 26 ? 10.508 31.969 12.75 1 98.69 26 ILE B O 1
ATOM 3121 N N . GLU B 1 27 ? 11.086 33.75 13.883 1 98.5 27 GLU B N 1
ATOM 3122 C CA . GLU B 1 27 ? 11.781 32.969 14.914 1 98.5 27 GLU B CA 1
ATOM 3123 C C . GLU B 1 27 ? 11.078 33.094 16.266 1 98.5 27 GLU B C 1
ATOM 3125 O O . GLU B 1 27 ? 10.906 34.219 16.781 1 98.5 27 GLU B O 1
ATOM 3130 N N . ILE B 1 28 ? 10.625 32.031 16.781 1 98.25 28 ILE B N 1
ATOM 3131 C CA . ILE B 1 28 ? 10.031 32 18.109 1 98.25 28 ILE B CA 1
ATOM 3132 C C . ILE B 1 28 ? 11.109 31.656 19.141 1 98.25 28 ILE B C 1
ATOM 3134 O O . ILE B 1 28 ? 11.844 30.672 18.984 1 98.25 28 ILE B O 1
ATOM 3138 N N . PRO B 1 29 ? 11.188 32.375 20.203 1 97.56 29 PRO B N 1
ATOM 3139 C CA . PRO B 1 29 ? 12.312 32.219 21.141 1 97.56 29 PRO B CA 1
ATOM 3140 C C . PRO B 1 29 ? 12.266 30.906 21.906 1 97.56 29 PRO B C 1
ATOM 3142 O O . PRO B 1 29 ? 13.312 30.297 22.172 1 97.56 29 PRO B O 1
ATOM 3145 N N . GLU B 1 30 ? 11.086 30.547 22.312 1 97.5 30 GLU B N 1
ATOM 3146 C CA . GLU B 1 30 ? 11.016 29.344 23.156 1 97.5 30 GLU B CA 1
ATOM 3147 C C . GLU B 1 30 ? 9.625 28.734 23.125 1 97.5 30 GLU B C 1
ATOM 3149 O O . GLU B 1 30 ? 8.625 29.453 23.062 1 97.5 30 GLU B O 1
ATOM 3154 N N . TYR B 1 31 ? 9.578 27.391 23.188 1 98.25 31 TYR B N 1
ATOM 3155 C CA . TYR B 1 31 ? 8.328 26.656 23.344 1 98.25 31 TYR B CA 1
ATOM 3156 C C . TYR B 1 31 ? 8.57 25.297 23.969 1 98.25 31 TYR B C 1
ATOM 3158 O O . TYR B 1 31 ? 9.484 24.578 23.562 1 98.25 31 TYR B O 1
ATOM 3166 N N . HIS B 1 32 ? 7.738 24.953 24.953 1 98.44 32 HIS B N 1
ATOM 3167 C CA . HIS B 1 32 ? 7.828 23.656 25.625 1 98.44 32 HIS B CA 1
ATOM 3168 C C . HIS B 1 32 ? 6.906 22.641 24.984 1 98.44 32 HIS B C 1
ATOM 3170 O O . HIS B 1 32 ? 5.68 22.766 25.047 1 98.44 32 HIS B O 1
ATOM 3176 N N . LEU B 1 33 ? 7.492 21.578 24.422 1 98 33 LEU B N 1
ATOM 3177 C CA . LEU B 1 33 ? 6.75 20.578 23.672 1 98 33 LEU B CA 1
ATOM 3178 C C . LEU B 1 33 ? 6.078 19.578 24.625 1 98 33 LEU B C 1
ATOM 3180 O O . LEU B 1 33 ? 6.5 19.422 25.766 1 98 33 LEU B O 1
ATOM 3184 N N . GLU B 1 34 ? 5.086 18.828 24.094 1 95.5 34 GLU B N 1
ATOM 3185 C CA . GLU B 1 34 ? 4.387 17.812 24.859 1 95.5 34 GLU B CA 1
ATOM 3186 C C . GLU B 1 34 ? 5.336 16.688 25.281 1 95.5 34 GLU B C 1
ATOM 3188 O O . GLU B 1 34 ? 5.156 16.094 26.344 1 95.5 34 GLU B O 1
ATOM 3193 N N . CYS B 1 35 ? 6.34 16.469 24.5 1 94.94 35 CYS B N 1
ATOM 3194 C CA . CYS B 1 35 ? 7.238 15.352 24.781 1 94.94 35 CYS B CA 1
ATOM 3195 C C . CYS B 1 35 ? 8.195 15.703 25.922 1 94.94 35 CYS B C 1
ATOM 3197 O O . CYS B 1 35 ? 8.984 14.859 26.359 1 94.94 35 CYS B O 1
ATOM 3199 N N . GLY B 1 36 ? 8.242 16.906 26.359 1 96.38 36 GLY B N 1
ATOM 3200 C CA . GLY B 1 36 ? 9.062 17.328 27.469 1 96.38 36 GLY B CA 1
ATOM 3201 C C . GLY B 1 36 ? 10.273 18.141 27.062 1 96.38 36 GLY B C 1
ATOM 3202 O O . GLY B 1 36 ? 10.891 18.828 27.875 1 96.38 36 GLY B O 1
ATOM 3203 N N . GLU B 1 37 ? 10.539 18.188 25.797 1 96.44 37 GLU B N 1
ATOM 3204 C CA . GLU B 1 37 ? 11.672 18.969 25.281 1 96.44 37 GLU B CA 1
ATOM 3205 C C . GLU B 1 37 ? 11.273 20.406 25 1 96.44 37 GLU B C 1
ATOM 3207 O O . GLU B 1 37 ? 10.086 20.719 24.875 1 96.44 37 GLU B O 1
ATOM 3212 N N . THR B 1 38 ? 12.297 21.234 24.984 1 97.44 38 THR B N 1
ATOM 3213 C CA . THR B 1 38 ? 12.07 22.656 24.719 1 97.44 38 THR B CA 1
ATOM 3214 C C . THR B 1 38 ? 12.781 23.078 23.438 1 97.44 38 THR B C 1
ATOM 3216 O O . THR B 1 38 ? 13.953 22.75 23.234 1 97.44 38 THR B O 1
ATOM 3219 N N . LEU B 1 39 ? 12.094 23.719 22.547 1 97.75 39 LEU B N 1
ATOM 3220 C CA . LEU B 1 39 ? 12.695 24.344 21.375 1 97.75 39 LEU B CA 1
ATOM 3221 C C . LEU B 1 39 ? 13.094 25.781 21.688 1 97.75 39 LEU B C 1
ATOM 3223 O O . LEU B 1 39 ? 12.367 26.5 22.375 1 97.75 39 LEU B O 1
ATOM 3227 N N . TYR B 1 40 ? 14.273 26.141 21.203 1 97.31 40 TYR B N 1
ATOM 3228 C CA . TYR B 1 40 ? 14.75 27.5 21.391 1 97.31 40 TYR B CA 1
ATOM 3229 C C . TYR B 1 40 ? 15.039 28.172 20.047 1 97.31 40 TYR B C 1
ATOM 3231 O O . TYR B 1 40 ? 15.594 27.531 19.141 1 97.31 40 TYR B O 1
ATOM 3239 N N . ASN B 1 41 ? 14.633 29.438 19.891 1 97.44 41 ASN B N 1
ATOM 3240 C CA . ASN B 1 41 ? 14.922 30.25 18.719 1 97.44 41 ASN B CA 1
ATOM 3241 C C . ASN B 1 41 ? 14.719 29.453 17.422 1 97.44 41 ASN B C 1
ATOM 3243 O O . ASN B 1 41 ? 15.633 29.359 16.609 1 97.44 41 ASN B O 1
ATOM 3247 N N . PHE B 1 42 ? 13.578 28.984 17.297 1 98.12 42 PHE B N 1
ATOM 3248 C CA . PHE B 1 42 ? 13.281 28.094 16.172 1 98.12 42 PHE B CA 1
ATOM 3249 C C . PHE B 1 42 ? 12.367 28.781 15.164 1 98.12 42 PHE B C 1
ATOM 3251 O O . PHE B 1 42 ? 11.578 29.656 15.531 1 98.12 42 PHE B O 1
ATOM 3258 N N . PRO B 1 43 ? 12.453 28.438 13.906 1 98.69 43 PRO B N 1
ATOM 3259 C CA . PRO B 1 43 ? 11.695 29.109 12.844 1 98.69 43 PRO B CA 1
ATOM 3260 C C . PRO B 1 43 ? 10.273 28.578 12.703 1 98.69 43 PRO B C 1
ATOM 3262 O O . PRO B 1 43 ? 10.039 27.391 12.898 1 98.69 43 PRO B O 1
ATOM 3265 N N . VAL B 1 44 ? 9.336 29.406 12.336 1 98.81 44 VAL B N 1
ATOM 3266 C CA . VAL B 1 44 ? 7.973 29.109 11.938 1 98.81 44 VAL B CA 1
ATOM 3267 C C . VAL B 1 44 ? 7.633 29.844 10.641 1 98.81 44 VAL B C 1
ATOM 3269 O O . VAL B 1 44 ? 7.758 31.062 10.57 1 98.81 44 VAL B O 1
ATOM 3272 N N . ALA B 1 45 ? 7.219 29.078 9.625 1 98.88 45 ALA B N 1
ATOM 3273 C CA . ALA B 1 45 ? 7.004 29.625 8.289 1 98.88 45 ALA B CA 1
ATOM 3274 C C . ALA B 1 45 ? 5.52 29.688 7.957 1 98.88 45 ALA B C 1
ATOM 3276 O O . ALA B 1 45 ? 4.754 28.781 8.289 1 98.88 45 ALA B O 1
ATOM 3277 N N . TYR B 1 46 ? 5.121 30.797 7.305 1 98.75 46 TYR B N 1
ATOM 3278 C CA . TYR B 1 46 ? 3.715 30.969 6.953 1 98.75 46 TYR B CA 1
ATOM 3279 C C . TYR B 1 46 ? 3.566 31.859 5.723 1 98.75 46 TYR B C 1
ATOM 3281 O O . TYR B 1 46 ? 4.523 32.5 5.309 1 98.75 46 TYR B O 1
ATOM 3289 N N . LYS B 1 47 ? 2.434 31.75 5.137 1 98.62 47 LYS B N 1
ATOM 3290 C CA . LYS B 1 47 ? 2.016 32.625 4.051 1 98.62 47 LYS B CA 1
ATOM 3291 C C . LYS B 1 47 ? 0.617 33.188 4.301 1 98.62 47 LYS B C 1
ATOM 3293 O O . LYS B 1 47 ? -0.218 32.531 4.922 1 98.62 47 LYS B O 1
ATOM 3298 N N . THR B 1 48 ? 0.401 34.438 3.814 1 98.5 48 THR B N 1
ATOM 3299 C CA . THR B 1 48 ? -0.885 35.062 4.074 1 98.5 48 THR B CA 1
ATOM 3300 C C . THR B 1 48 ? -1.467 35.656 2.791 1 98.5 48 THR B C 1
ATOM 3302 O O . THR B 1 48 ? -0.737 35.906 1.829 1 98.5 48 THR B O 1
ATOM 3305 N N . TRP B 1 49 ? -2.742 35.75 2.742 1 98.44 49 TRP B N 1
ATOM 3306 C CA . TRP B 1 49 ? -3.529 36.438 1.739 1 98.44 49 TRP B CA 1
ATOM 3307 C C . TRP B 1 49 ? -4.617 37.281 2.396 1 98.44 49 TRP B C 1
ATOM 3309 O O . TRP B 1 49 ? -5.137 36.938 3.457 1 98.44 49 TRP B O 1
ATOM 3319 N N . GLY B 1 50 ? -4.949 38.406 1.819 1 98.44 50 GLY B N 1
ATOM 3320 C CA . GLY B 1 50 ? -5.961 39.281 2.4 1 98.44 50 GLY B CA 1
ATOM 3321 C C . GLY B 1 50 ? -5.441 40.094 3.568 1 98.44 50 GLY B C 1
ATOM 3322 O O . GLY B 1 50 ? -4.23 40.219 3.764 1 98.44 50 GLY B O 1
ATOM 3323 N N . LYS B 1 51 ? -6.418 40.781 4.281 1 98.31 51 LYS B N 1
ATOM 3324 C CA . LYS B 1 51 ? -6.051 41.656 5.371 1 98.31 51 LYS B CA 1
ATOM 3325 C C . LYS B 1 51 ? -6.875 41.375 6.625 1 98.31 51 LYS B C 1
ATOM 3327 O O . LYS B 1 51 ? -8.078 41.125 6.539 1 98.31 51 LYS B O 1
ATOM 3332 N N . LEU B 1 52 ? -6.117 41.406 7.688 1 98.56 52 LEU B N 1
ATOM 3333 C CA . LEU B 1 52 ? -6.801 41.281 8.969 1 98.56 52 LEU B CA 1
ATOM 3334 C C . LEU B 1 52 ? -7.656 42.531 9.25 1 98.56 52 LEU B C 1
ATOM 3336 O O . LEU B 1 52 ? -7.199 43.656 9.062 1 98.56 52 LEU B O 1
ATOM 3340 N N . ASN B 1 53 ? -8.859 42.344 9.625 1 98.38 53 ASN B N 1
ATOM 3341 C CA . ASN B 1 53 ? -9.703 43.469 9.961 1 98.38 53 ASN B CA 1
ATOM 3342 C C . ASN B 1 53 ? -9.312 44.094 11.297 1 98.38 53 ASN B C 1
ATOM 3344 O O . ASN B 1 53 ? -8.516 43.5 12.047 1 98.38 53 ASN B O 1
ATOM 3348 N N . GLU B 1 54 ? -9.828 45.188 11.594 1 97.94 54 GLU B N 1
ATOM 3349 C CA . GLU B 1 54 ? -9.469 45.938 12.789 1 97.94 54 GLU B CA 1
ATOM 3350 C C . GLU B 1 54 ? -9.805 45.156 14.055 1 97.94 54 GLU B C 1
ATOM 3352 O O . GLU B 1 54 ? -9.07 45.219 15.047 1 97.94 54 GLU B O 1
ATOM 3357 N N . GLU B 1 55 ? -10.852 44.438 14.008 1 97.94 55 GLU B N 1
ATOM 3358 C CA . GLU B 1 55 ? -11.32 43.688 15.172 1 97.94 55 GLU B CA 1
ATOM 3359 C C . GLU B 1 55 ? -10.508 42.406 15.359 1 97.94 55 GLU B C 1
ATOM 3361 O O . GLU B 1 55 ? -10.562 41.781 16.422 1 97.94 55 GLU B O 1
ATOM 3366 N N . GLY B 1 56 ? -9.742 41.969 14.336 1 98.44 56 GLY B N 1
ATOM 3367 C CA . GLY B 1 56 ? -8.945 40.75 14.406 1 98.44 56 GLY B CA 1
ATOM 3368 C C . GLY B 1 56 ? -9.789 39.5 14.406 1 98.44 56 GLY B C 1
ATOM 3369 O O . GLY B 1 56 ? -9.43 38.5 15.047 1 98.44 56 GLY B O 1
ATOM 3370 N N . THR B 1 57 ? -10.961 39.469 13.609 1 98.44 57 THR B N 1
ATOM 3371 C CA . THR B 1 57 ? -11.922 38.406 13.781 1 98.44 57 THR B CA 1
ATOM 3372 C C . THR B 1 57 ? -12.203 37.688 12.453 1 98.44 57 THR B C 1
ATOM 3374 O O . THR B 1 57 ? -13.055 36.812 12.375 1 98.44 57 THR B O 1
ATOM 3377 N N . ASN B 1 58 ? -11.5 38.062 11.406 1 98.62 58 ASN B N 1
ATOM 3378 C CA . ASN B 1 58 ? -11.859 37.531 10.086 1 98.62 58 ASN B CA 1
ATOM 3379 C C . ASN B 1 58 ? -10.812 36.562 9.562 1 98.62 58 ASN B C 1
ATOM 3381 O O . ASN B 1 58 ? -10.609 36.469 8.352 1 98.62 58 ASN B O 1
ATOM 3385 N N . THR B 1 59 ? -10.102 35.875 10.414 1 98.88 59 THR B N 1
ATOM 3386 C CA . THR B 1 59 ? -9 35 10 1 98.88 59 THR B CA 1
ATOM 3387 C C . THR B 1 59 ? -9.516 33.625 9.57 1 98.88 59 THR B C 1
ATOM 3389 O O . THR B 1 59 ? -10.32 33.031 10.273 1 98.88 59 THR B O 1
ATOM 3392 N N . LEU B 1 60 ? -9.141 33.156 8.391 1 98.88 60 LEU B N 1
ATOM 3393 C CA . LEU B 1 60 ? -9.227 31.766 7.969 1 98.88 60 LEU B CA 1
ATOM 3394 C C . LEU B 1 60 ? -7.867 31.078 8.094 1 98.88 60 LEU B C 1
ATOM 3396 O O . LEU B 1 60 ? -6.914 31.453 7.402 1 98.88 60 LEU B O 1
ATOM 3400 N N . LEU B 1 61 ? -7.762 30.125 8.953 1 98.94 61 LEU B N 1
ATOM 3401 C CA . LEU B 1 61 ? -6.555 29.312 9.055 1 98.94 61 LEU B CA 1
ATOM 3402 C C . LEU B 1 61 ? -6.68 28.047 8.211 1 98.94 61 LEU B C 1
ATOM 3404 O O . LEU B 1 61 ? -7.496 27.172 8.516 1 98.94 61 LEU B O 1
ATOM 3408 N N . ILE B 1 62 ? -5.91 27.984 7.137 1 98.81 62 ILE B N 1
ATOM 3409 C CA . ILE B 1 62 ? -5.902 26.828 6.25 1 98.81 62 ILE B CA 1
ATOM 3410 C C . ILE B 1 62 ? -4.738 25.906 6.617 1 98.81 62 ILE B C 1
ATOM 3412 O O . ILE B 1 62 ? -3.596 26.359 6.734 1 98.81 62 ILE B O 1
ATOM 3416 N N . THR B 1 63 ? -5.012 24.641 6.797 1 98.5 63 THR B N 1
ATOM 3417 C CA . THR B 1 63 ? -3.975 23.703 7.199 1 98.5 63 THR B CA 1
ATOM 3418 C C . THR B 1 63 ? -3.701 22.688 6.086 1 98.5 63 THR B C 1
ATOM 3420 O O . THR B 1 63 ? -4.633 22.109 5.531 1 98.5 63 THR B O 1
ATOM 3423 N N . HIS B 1 64 ? -2.48 22.531 5.766 1 98.12 64 HIS B N 1
ATOM 3424 C CA . HIS B 1 64 ? -2.117 21.688 4.633 1 98.12 64 HIS B CA 1
ATOM 3425 C C . HIS B 1 64 ? -1.995 20.234 5.047 1 98.12 64 HIS B C 1
ATOM 3427 O O . HIS B 1 64 ? -1.972 19.922 6.238 1 98.12 64 HIS B O 1
ATOM 3433 N N . ALA B 1 65 ? -1.981 19.375 4.055 1 97.19 65 ALA B N 1
ATOM 3434 C CA . ALA B 1 65 ? -1.81 17.938 4.27 1 97.19 65 ALA B CA 1
ATOM 3435 C C . ALA B 1 65 ? -0.331 17.562 4.375 1 97.19 65 ALA B C 1
ATOM 3437 O O . ALA B 1 65 ? 0.526 18.453 4.484 1 97.19 65 ALA B O 1
ATOM 3438 N N . LEU B 1 66 ? 0.009 16.312 4.457 1 95.94 66 LEU B N 1
ATOM 3439 C CA . LEU B 1 66 ? 1.312 15.75 4.809 1 95.94 66 LEU B CA 1
ATOM 3440 C C . LEU B 1 66 ? 2.412 16.359 3.949 1 95.94 66 LEU B C 1
ATOM 3442 O O . LEU B 1 66 ? 3.428 16.828 4.473 1 95.94 66 LEU B O 1
ATOM 3446 N N . SER B 1 67 ? 2.229 16.406 2.629 1 94.31 67 SER B N 1
ATOM 3447 C CA . SER B 1 67 ? 3.301 16.828 1.736 1 94.31 67 SER B CA 1
ATOM 3448 C C . SER B 1 67 ? 3.061 18.25 1.228 1 94.31 67 SER B C 1
ATOM 3450 O O . SER B 1 67 ? 3.723 18.703 0.288 1 94.31 67 SER B O 1
ATOM 3452 N N . GLY B 1 68 ? 2.051 18.938 1.8 1 96.38 68 GLY B N 1
ATOM 3453 C CA . GLY B 1 68 ? 1.757 20.297 1.388 1 96.38 68 GLY B CA 1
ATOM 3454 C C . GLY B 1 68 ? 2.648 21.328 2.055 1 96.38 68 GLY B C 1
ATOM 3455 O O . GLY B 1 68 ? 3.574 20.969 2.787 1 96.38 68 GLY B O 1
ATOM 3456 N N . SER B 1 69 ? 2.416 22.547 1.7 1 98 69 SER B N 1
ATOM 3457 C CA . SER B 1 69 ? 3.141 23.688 2.25 1 98 69 SER B CA 1
ATOM 3458 C C . SER B 1 69 ? 2.209 24.875 2.488 1 98 69 SER B C 1
ATOM 3460 O O . SER B 1 69 ? 1.005 24.781 2.234 1 98 69 SER B O 1
ATOM 3462 N N . ALA B 1 70 ? 2.783 25.906 3.006 1 98.5 70 ALA B N 1
ATOM 3463 C CA . ALA B 1 70 ? 2.012 27.125 3.275 1 98.5 70 ALA B CA 1
ATOM 3464 C C . ALA B 1 70 ? 1.492 27.734 1.979 1 98.5 70 ALA B C 1
ATOM 3466 O O . ALA B 1 70 ? 0.627 28.609 2.008 1 98.5 70 ALA B O 1
ATOM 3467 N N . ALA B 1 71 ? 1.953 27.219 0.851 1 98 71 ALA B N 1
ATOM 3468 C CA . ALA B 1 71 ? 1.552 27.766 -0.442 1 98 71 ALA B CA 1
ATOM 3469 C C . ALA B 1 71 ? 0.217 27.188 -0.896 1 98 71 ALA B C 1
ATOM 3471 O O . ALA B 1 71 ? 0.163 26.406 -1.856 1 98 71 ALA B O 1
ATOM 3472 N N . ILE B 1 72 ? -0.834 27.75 -0.366 1 97.25 72 ILE B N 1
ATOM 3473 C CA . ILE B 1 72 ? -2.186 27.297 -0.671 1 97.25 72 ILE B CA 1
ATOM 3474 C C . ILE B 1 72 ? -2.426 27.359 -2.178 1 97.25 72 ILE B C 1
ATOM 3476 O O . ILE B 1 72 ? -3.086 26.484 -2.748 1 97.25 72 ILE B O 1
ATOM 3480 N N . ASP B 1 73 ? -1.883 28.312 -2.814 1 96.25 73 ASP B N 1
ATOM 3481 C CA . ASP B 1 73 ? -2.088 28.578 -4.238 1 96.25 73 ASP B CA 1
ATOM 3482 C C . ASP B 1 73 ? -1.529 27.438 -5.09 1 96.25 73 ASP B C 1
ATOM 3484 O O . ASP B 1 73 ? -1.91 27.281 -6.25 1 96.25 73 ASP B O 1
ATOM 3488 N N . SER B 1 74 ? -0.698 26.656 -4.52 1 94.88 74 SER B N 1
ATOM 3489 C CA . SER B 1 74 ? -0.062 25.578 -5.277 1 94.88 74 SER B CA 1
ATOM 3490 C C . SER B 1 74 ? -0.875 24.297 -5.199 1 94.88 74 SER B C 1
ATOM 3492 O O . SER B 1 74 ? -0.778 23.438 -6.078 1 94.88 74 SER B O 1
ATOM 3494 N N . TRP B 1 75 ? -1.681 24.141 -4.172 1 94.81 75 TRP B N 1
ATOM 3495 C CA . TRP B 1 75 ? -2.322 22.844 -4.016 1 94.81 75 TRP B CA 1
ATOM 3496 C C . TRP B 1 75 ? -3.822 23 -3.793 1 94.81 75 TRP B C 1
ATOM 3498 O O . TRP B 1 75 ? -4.582 22.031 -3.949 1 94.81 75 TRP B O 1
ATOM 3508 N N . TRP B 1 76 ? -4.32 24.109 -3.412 1 96.44 76 TRP B N 1
ATOM 3509 C CA . TRP B 1 76 ? -5.738 24.422 -3.275 1 96.44 76 TRP B CA 1
ATOM 3510 C C . TRP B 1 76 ? -6.055 25.781 -3.898 1 96.44 76 TRP B C 1
ATOM 3512 O O . TRP B 1 76 ? -6.949 26.484 -3.434 1 96.44 76 TRP B O 1
ATOM 3522 N N . GLY B 1 77 ? -5.352 26.094 -4.922 1 96.38 77 GLY B N 1
ATOM 3523 C CA . GLY B 1 77 ? -5.492 27.375 -5.586 1 96.38 77 GLY B CA 1
ATOM 3524 C C . GLY B 1 77 ? -6.887 27.625 -6.133 1 96.38 77 GLY B C 1
ATOM 3525 O O . GLY B 1 77 ? -7.34 28.766 -6.215 1 96.38 77 GLY B O 1
ATOM 3526 N N . GLU B 1 78 ? -7.59 26.625 -6.43 1 96.75 78 GLU B N 1
ATOM 3527 C CA . GLU B 1 78 ? -8.922 26.703 -7.016 1 96.75 78 GLU B CA 1
ATOM 3528 C C . GLU B 1 78 ? -9.938 27.234 -6 1 96.75 78 GLU B C 1
ATOM 3530 O O . GLU B 1 78 ? -11.023 27.688 -6.375 1 96.75 78 GLU B O 1
ATOM 3535 N N . LEU B 1 79 ? -9.578 27.203 -4.723 1 98 79 LEU B N 1
ATOM 3536 C CA . LEU B 1 79 ? -10.469 27.672 -3.674 1 98 79 LEU B CA 1
ATOM 3537 C C . LEU B 1 79 ? -10.109 29.094 -3.258 1 98 79 LEU B C 1
ATOM 3539 O O . LEU B 1 79 ? -10.805 29.703 -2.438 1 98 79 LEU B O 1
ATOM 3543 N N . LEU B 1 80 ? -9.039 29.609 -3.764 1 98.06 80 LEU B N 1
ATOM 3544 C CA . LEU B 1 80 ? -8.531 30.938 -3.42 1 98.06 80 LEU B CA 1
ATOM 3545 C C . LEU B 1 80 ? -8.961 31.969 -4.461 1 98.06 80 LEU B C 1
ATOM 3547 O O . LEU B 1 80 ? -8.648 31.828 -5.645 1 98.06 80 LEU B O 1
ATOM 3551 N N . GLY B 1 81 ? -9.75 32.906 -4.109 1 97.5 81 GLY B N 1
ATOM 3552 C CA . GLY B 1 81 ? -10.195 33.969 -5.016 1 97.5 81 GLY B CA 1
ATOM 3553 C C . GLY B 1 81 ? -11.5 34.625 -4.586 1 97.5 81 GLY B C 1
ATOM 3554 O O . GLY B 1 81 ? -12.125 34.188 -3.619 1 97.5 81 GLY B O 1
ATOM 3555 N N . LYS B 1 82 ? -11.883 35.625 -5.312 1 96.56 82 LYS B N 1
ATOM 3556 C CA . LYS B 1 82 ? -13.125 36.344 -5.023 1 96.56 82 LYS B CA 1
ATOM 3557 C C . LYS B 1 82 ? -14.328 35.406 -5.137 1 96.56 82 LYS B C 1
ATOM 3559 O O . LYS B 1 82 ? -14.43 34.625 -6.086 1 96.56 82 LYS B O 1
ATOM 3564 N N . ASP B 1 83 ? -15.156 35.438 -4.145 1 95.25 83 ASP B N 1
ATOM 3565 C CA . ASP B 1 83 ? -16.406 34.688 -4.07 1 95.25 83 ASP B CA 1
ATOM 3566 C C . ASP B 1 83 ? -16.141 33.188 -3.943 1 95.25 83 ASP B C 1
ATOM 3568 O O . ASP B 1 83 ? -17.016 32.375 -4.227 1 95.25 83 ASP B O 1
ATOM 3572 N N . LYS B 1 84 ? -14.906 32.875 -3.611 1 98.12 84 LYS B N 1
ATOM 3573 C CA . LYS B 1 84 ? -14.547 31.484 -3.338 1 98.12 84 LYS B CA 1
ATOM 3574 C C . LYS B 1 84 ? -14.422 31.234 -1.837 1 98.12 84 LYS B C 1
ATOM 3576 O O . LYS B 1 84 ? -14.633 32.125 -1.031 1 98.12 84 LYS B O 1
ATOM 3581 N N . ALA B 1 85 ? -14.203 29.969 -1.48 1 98.25 85 ALA B N 1
ATOM 3582 C CA . ALA B 1 85 ? -14.109 29.594 -0.073 1 98.25 85 ALA B CA 1
ATOM 3583 C C . ALA B 1 85 ? -13.047 30.422 0.648 1 98.25 85 ALA B C 1
ATOM 3585 O O . ALA B 1 85 ? -13.258 30.859 1.779 1 98.25 85 ALA B O 1
ATOM 3586 N N . PHE B 1 86 ? -11.898 30.594 -0.083 1 98.56 86 PHE B N 1
ATOM 3587 C CA . PHE B 1 86 ? -10.812 31.406 0.448 1 98.56 86 PHE B CA 1
ATOM 3588 C C . PHE B 1 86 ? -10.773 32.781 -0.236 1 98.56 86 PHE B C 1
ATOM 3590 O O . PHE B 1 86 ? -9.906 33.031 -1.076 1 98.56 86 PHE B O 1
ATOM 3597 N N . ASP B 1 87 ? -11.625 33.688 0.145 1 98.56 87 ASP B N 1
ATOM 3598 C CA . ASP B 1 87 ? -11.781 35 -0.47 1 98.56 87 ASP B CA 1
ATOM 3599 C C . ASP B 1 87 ? -10.953 36.062 0.264 1 98.56 87 ASP B C 1
ATOM 3601 O O . ASP B 1 87 ? -11.344 36.5 1.338 1 98.56 87 ASP B O 1
ATOM 3605 N N . PRO B 1 88 ? -9.875 36.438 -0.321 1 98.25 88 PRO B N 1
ATOM 3606 C CA . PRO B 1 88 ? -9 37.406 0.376 1 98.25 88 PRO B CA 1
ATOM 3607 C C . PRO B 1 88 ? -9.625 38.781 0.532 1 98.25 88 PRO B C 1
ATOM 3609 O O . PRO B 1 88 ? -9.094 39.625 1.265 1 98.25 88 PRO B O 1
ATOM 3612 N N . SER B 1 89 ? -10.695 39.062 -0.129 1 98.19 89 SER B N 1
ATOM 3613 C CA . SER B 1 89 ? -11.383 40.344 0.051 1 98.19 89 SER B CA 1
ATOM 3614 C C . SER B 1 89 ? -12.203 40.344 1.333 1 98.19 89 SER B C 1
ATOM 3616 O O . SER B 1 89 ? -12.57 41.406 1.84 1 98.19 89 SER B O 1
ATOM 3618 N N . LYS B 1 90 ? -12.469 39.188 1.837 1 97.88 90 LYS B N 1
ATOM 3619 C CA . LYS B 1 90 ? -13.32 39.062 3.018 1 97.88 90 LYS B CA 1
ATOM 3620 C C . LYS B 1 90 ? -12.508 38.625 4.23 1 97.88 90 LYS B C 1
ATOM 3622 O O . LYS B 1 90 ? -12.844 38.969 5.367 1 97.88 90 LYS B O 1
ATOM 3627 N N . TYR B 1 91 ? -11.531 37.844 3.967 1 98.69 91 TYR B N 1
ATOM 3628 C CA . TYR B 1 91 ? -10.836 37.156 5.062 1 98.69 91 TYR B CA 1
ATOM 3629 C C . TYR B 1 91 ? -9.344 37.469 5.031 1 98.69 91 TYR B C 1
ATOM 3631 O O . TYR B 1 91 ? -8.789 37.75 3.969 1 98.69 91 TYR B O 1
ATOM 3639 N N . PHE B 1 92 ? -8.75 37.5 6.211 1 98.81 92 PHE B N 1
ATOM 3640 C CA . PHE B 1 92 ? -7.316 37.312 6.363 1 98.81 92 PHE B CA 1
ATOM 3641 C C . PHE B 1 92 ? -6.984 35.812 6.352 1 98.81 92 PHE B C 1
ATOM 3643 O O . PHE B 1 92 ? -7.305 35.094 7.301 1 98.81 92 PHE B O 1
ATOM 3650 N N . ILE B 1 93 ? -6.387 35.375 5.289 1 98.88 93 ILE B N 1
ATOM 3651 C CA . ILE B 1 93 ? -6.121 33.938 5.078 1 98.88 93 ILE B CA 1
ATOM 3652 C C . ILE B 1 93 ? -4.668 33.625 5.43 1 98.88 93 ILE B C 1
ATOM 3654 O O . ILE B 1 93 ? -3.752 34.312 4.973 1 98.88 93 ILE B O 1
ATOM 3658 N N . ILE B 1 94 ? -4.48 32.625 6.23 1 98.88 94 ILE B N 1
ATOM 3659 C CA . ILE B 1 94 ? -3.117 32.281 6.629 1 98.88 94 ILE B CA 1
ATOM 3660 C C . ILE B 1 94 ? -2.936 30.766 6.609 1 98.88 94 ILE B C 1
ATOM 3662 O O . ILE B 1 94 ? -3.842 30.031 6.992 1 98.88 94 ILE B O 1
ATOM 3666 N N . CYS B 1 95 ? -1.863 30.266 6.074 1 98.88 95 CYS B N 1
ATOM 3667 C CA . CYS B 1 95 ? -1.404 28.891 6.145 1 98.88 95 CYS B CA 1
ATOM 3668 C C . CYS B 1 95 ? -0.008 28.797 6.75 1 98.88 95 CYS B C 1
ATOM 3670 O O . CYS B 1 95 ? 0.892 29.547 6.348 1 98.88 95 CYS B O 1
ATOM 3672 N N . ILE B 1 96 ? 0.172 27.969 7.719 1 98.88 96 ILE B N 1
ATOM 3673 C CA . ILE B 1 96 ? 1.411 27.844 8.477 1 98.88 96 ILE B CA 1
ATOM 3674 C C . ILE B 1 96 ? 1.995 26.438 8.281 1 98.88 96 ILE B C 1
ATOM 3676 O O . ILE B 1 96 ? 1.29 25.438 8.43 1 98.88 96 ILE B O 1
ATOM 3680 N N . ASN B 1 97 ? 3.225 26.344 7.934 1 98.81 97 ASN B N 1
ATOM 3681 C CA . ASN B 1 97 ? 3.844 25.031 7.766 1 98.81 97 ASN B CA 1
ATOM 3682 C C . ASN B 1 97 ? 3.949 24.281 9.094 1 98.81 97 ASN B C 1
ATOM 3684 O O . ASN B 1 97 ? 4.273 24.875 10.117 1 98.81 97 ASN B O 1
ATOM 3688 N N . PHE B 1 98 ? 3.697 23 9.055 1 97.94 98 PHE B N 1
ATOM 3689 C CA . PHE B 1 98 ? 3.754 22.141 10.234 1 97.94 98 PHE B CA 1
ATOM 3690 C C . PHE B 1 98 ? 5.176 22.062 10.781 1 97.94 98 PHE B C 1
ATOM 3692 O O . PHE B 1 98 ? 6.141 22.125 10.016 1 97.94 98 PHE B O 1
ATOM 3699 N N . LEU B 1 99 ? 5.266 21.922 12.141 1 98.25 99 LEU B N 1
ATOM 3700 C CA . LEU B 1 99 ? 6.539 21.438 12.656 1 98.25 99 LEU B CA 1
ATOM 3701 C C . LEU B 1 99 ? 6.902 20.094 12.023 1 98.25 99 LEU B C 1
ATOM 3703 O O . LEU B 1 99 ? 6.035 19.25 11.828 1 98.25 99 LEU B O 1
ATOM 3707 N N . GLY B 1 100 ? 8.094 19.953 11.656 1 98.19 100 GLY B N 1
ATOM 3708 C CA . GLY B 1 100 ? 8.547 18.719 11.031 1 98.19 100 GLY B CA 1
ATOM 3709 C C . GLY B 1 100 ? 8.57 18.797 9.516 1 98.19 100 GLY B C 1
ATOM 3710 O O . GLY B 1 100 ? 9.219 17.984 8.867 1 98.19 100 GLY B O 1
ATOM 3711 N N . SER B 1 101 ? 7.789 19.75 8.953 1 97.88 101 SER B N 1
ATOM 3712 C CA . SER B 1 101 ? 7.789 19.953 7.512 1 97.88 101 SER B CA 1
ATOM 3713 C C . SER B 1 101 ? 9.102 20.562 7.035 1 97.88 101 SER B C 1
ATOM 3715 O O . SER B 1 101 ? 9.672 21.422 7.703 1 97.88 101 SER B O 1
ATOM 3717 N N . PRO B 1 102 ? 9.602 20.141 5.898 1 98.5 102 PRO B N 1
ATOM 3718 C CA . PRO B 1 102 ? 10.891 20.688 5.445 1 98.5 102 PRO B CA 1
ATOM 3719 C C . PRO B 1 102 ? 10.773 22.109 4.918 1 98.5 102 PRO B C 1
ATOM 3721 O O . PRO B 1 102 ? 11.789 22.75 4.609 1 98.5 102 PRO B O 1
ATOM 3724 N N . TYR B 1 103 ? 9.633 22.672 4.914 1 98.56 103 TYR B N 1
ATOM 3725 C CA . TYR B 1 103 ? 9.383 23.859 4.105 1 98.56 103 TYR B CA 1
ATOM 3726 C C . TYR B 1 103 ? 9.539 25.125 4.938 1 98.56 103 TYR B C 1
ATOM 3728 O O . TYR B 1 103 ? 8.953 26.156 4.621 1 98.56 103 TYR B O 1
ATOM 3736 N N . GLY B 1 104 ? 10.297 25.047 6.043 1 98.31 104 GLY B N 1
ATOM 3737 C CA . GLY B 1 104 ? 10.68 26.297 6.672 1 98.31 104 GLY B CA 1
ATOM 3738 C C . GLY B 1 104 ? 10.406 26.328 8.164 1 98.31 104 GLY B C 1
ATOM 3739 O O . GLY B 1 104 ? 11.156 26.953 8.922 1 98.31 104 GLY B O 1
ATOM 3740 N N . SER B 1 105 ? 9.258 25.734 8.625 1 98.69 105 SER B N 1
ATOM 3741 C CA . SER B 1 105 ? 9.078 25.578 10.062 1 98.69 105 SER B CA 1
ATOM 3742 C C . SER B 1 105 ? 10.086 24.594 10.641 1 98.69 105 SER B C 1
ATOM 3744 O O . SER B 1 105 ? 10.672 23.797 9.906 1 98.69 105 SER B O 1
ATOM 3746 N N . CYS B 1 106 ? 10.297 24.703 11.953 1 98.69 106 CYS B N 1
ATOM 3747 C CA . CYS B 1 106 ? 11.297 23.891 12.625 1 98.69 106 CYS B CA 1
ATOM 3748 C C . CYS B 1 106 ? 11.117 22.406 12.289 1 98.69 106 CYS B C 1
ATOM 3750 O O . CYS B 1 106 ? 10.008 21.891 12.367 1 98.69 106 CYS B O 1
ATOM 3752 N N . SER B 1 107 ? 12.195 21.719 11.898 1 98.62 107 SER B N 1
ATOM 3753 C CA . SER B 1 107 ? 12.172 20.344 11.383 1 98.62 107 SER B CA 1
ATOM 3754 C C . SER B 1 107 ? 13.562 19.719 11.438 1 98.62 107 SER B C 1
ATOM 3756 O O . SER B 1 107 ? 14.523 20.359 11.883 1 98.62 107 SER B O 1
ATOM 3758 N N . PRO B 1 108 ? 13.672 18.438 10.969 1 98.31 108 PRO B N 1
ATOM 3759 C CA . PRO B 1 108 ? 14.977 17.766 10.945 1 98.31 108 PRO B CA 1
ATOM 3760 C C . PRO B 1 108 ? 16.016 18.531 10.109 1 98.31 108 PRO B C 1
ATOM 3762 O O . PRO B 1 108 ? 17.203 18.438 10.375 1 98.31 108 PRO B O 1
ATOM 3765 N N . VAL B 1 109 ? 15.586 19.359 9.164 1 97.94 109 VAL B N 1
ATOM 3766 C CA . VAL B 1 109 ? 16.516 20.031 8.273 1 97.94 109 VAL B CA 1
ATOM 3767 C C . VAL B 1 109 ? 16.875 21.406 8.836 1 97.94 109 VAL B C 1
ATOM 3769 O O . VAL B 1 109 ? 17.688 22.125 8.242 1 97.94 109 VAL B O 1
ATOM 3772 N N . THR B 1 110 ? 16.297 21.797 9.922 1 97.94 110 THR B N 1
ATOM 3773 C CA . THR B 1 110 ? 16.609 23.047 10.586 1 97.94 110 THR B CA 1
ATOM 3774 C C . THR B 1 110 ? 17.906 22.938 11.367 1 97.94 110 THR B C 1
ATOM 3776 O O . THR B 1 110 ? 18.172 21.906 11.992 1 97.94 110 THR B O 1
ATOM 3779 N N . ILE B 1 111 ? 18.719 24.016 11.359 1 96.94 111 ILE B N 1
ATOM 3780 C CA . ILE B 1 111 ? 19.938 24.062 12.164 1 96.94 111 ILE B CA 1
ATOM 3781 C C . ILE B 1 111 ? 19.578 24.344 13.625 1 96.94 111 ILE B C 1
ATOM 3783 O O . ILE B 1 111 ? 18.922 25.344 13.938 1 96.94 111 ILE B O 1
ATOM 3787 N N . ASP B 1 112 ? 19.938 23.422 14.453 1 95.06 112 ASP B N 1
ATOM 3788 C CA . ASP B 1 112 ? 19.891 23.672 15.891 1 95.06 112 ASP B CA 1
ATOM 3789 C C . ASP B 1 112 ? 20.969 24.672 16.312 1 95.06 112 ASP B C 1
ATOM 3791 O O . ASP B 1 112 ? 22.156 24.359 16.312 1 95.06 112 ASP B O 1
ATOM 3795 N N . LYS B 1 113 ? 20.516 25.766 16.703 1 92.62 113 LYS B N 1
ATOM 3796 C CA . LYS B 1 113 ? 21.438 26.844 17 1 92.62 113 LYS B CA 1
ATOM 3797 C C . LYS B 1 113 ? 22.359 26.484 18.172 1 92.62 113 LYS B C 1
ATOM 3799 O O . LYS B 1 113 ? 23.469 27.031 18.281 1 92.62 113 LYS B O 1
ATOM 3804 N N . SER B 1 114 ? 21.938 25.625 19 1 93.06 114 SER B N 1
ATOM 3805 C CA . SER B 1 114 ? 22.75 25.234 20.141 1 93.06 114 SER B CA 1
ATOM 3806 C C . SER B 1 114 ? 23.938 24.375 19.703 1 93.06 114 SER B C 1
ATOM 3808 O O . SER B 1 114 ? 25 24.391 20.328 1 93.06 114 SER B O 1
ATOM 3810 N N . THR B 1 115 ? 23.875 23.656 18.641 1 93.25 115 THR B N 1
ATOM 3811 C CA . THR B 1 115 ? 24.922 22.75 18.203 1 93.25 115 THR B CA 1
ATOM 3812 C C . THR B 1 115 ? 25.531 23.219 16.875 1 93.25 115 THR B C 1
ATOM 3814 O O . THR B 1 115 ? 26.625 22.781 16.5 1 93.25 115 THR B O 1
ATOM 3817 N N . GLY B 1 116 ? 24.781 23.984 16.141 1 93.94 116 GLY B N 1
ATOM 3818 C CA . GLY B 1 116 ? 25.219 24.438 14.836 1 93.94 116 GLY B CA 1
ATOM 3819 C C . GLY B 1 116 ? 25.016 23.391 13.75 1 93.94 116 GLY B C 1
ATOM 3820 O O . GLY B 1 116 ? 25.453 23.578 12.617 1 93.94 116 GLY B O 1
ATOM 3821 N N . LYS B 1 117 ? 24.406 22.297 14.133 1 94.81 117 LYS B N 1
ATOM 3822 C CA . LYS B 1 117 ? 24.125 21.219 13.195 1 94.81 117 LYS B CA 1
ATOM 3823 C C . LYS B 1 117 ? 22.625 21.047 12.984 1 94.81 117 LYS B C 1
ATOM 3825 O O . LYS B 1 117 ? 21.812 21.516 13.789 1 94.81 117 LYS B O 1
ATOM 3830 N N . ARG B 1 118 ? 22.312 20.453 11.883 1 96.5 118 ARG B N 1
ATOM 3831 C CA . ARG B 1 118 ? 20.906 20.141 11.664 1 96.5 118 ARG B CA 1
ATOM 3832 C C . ARG B 1 118 ? 20.391 19.172 12.727 1 96.5 118 ARG B C 1
ATOM 3834 O O . ARG B 1 118 ? 21.141 18.312 13.195 1 96.5 118 ARG B O 1
ATOM 3841 N N . TYR B 1 119 ? 19.156 19.266 13.062 1 97.31 119 TYR B N 1
ATOM 3842 C CA . TYR B 1 119 ? 18.562 18.359 14.039 1 97.31 119 TYR B CA 1
ATOM 3843 C C . TYR B 1 119 ? 18.688 16.906 13.57 1 97.31 119 TYR B C 1
ATOM 3845 O O . TYR B 1 119 ? 19.172 16.047 14.32 1 97.31 119 TYR B O 1
ATOM 3853 N N . GLY B 1 120 ? 18.266 16.719 12.25 1 96.94 120 GLY B N 1
ATOM 3854 C CA . GLY B 1 120 ? 18.266 15.344 11.75 1 96.94 120 GLY B CA 1
ATOM 3855 C C . GLY B 1 120 ? 17.422 14.406 12.57 1 96.94 120 GLY B C 1
ATOM 3856 O O . GLY B 1 120 ? 16.266 14.711 12.883 1 96.94 120 GLY B O 1
ATOM 3857 N N . PRO B 1 121 ? 17.953 13.219 12.875 1 96.25 121 PRO B N 1
ATOM 3858 C CA . PRO B 1 121 ? 17.172 12.227 13.625 1 96.25 121 PRO B CA 1
ATOM 3859 C C . PRO B 1 121 ? 16.984 12.609 15.086 1 96.25 121 PRO B C 1
ATOM 3861 O O . PRO B 1 121 ? 16.188 11.969 15.797 1 96.25 121 PRO B O 1
ATOM 3864 N N . THR B 1 122 ? 17.609 13.641 15.523 1 95.94 122 THR B N 1
ATOM 3865 C CA . THR B 1 122 ? 17.469 14.047 16.922 1 95.94 122 THR B CA 1
ATOM 3866 C C . THR B 1 122 ? 16.328 15.031 17.094 1 95.94 122 THR B C 1
ATOM 3868 O O . THR B 1 122 ? 16.031 15.469 18.203 1 95.94 122 THR B O 1
ATOM 3871 N N . PHE B 1 123 ? 15.727 15.422 15.992 1 97.81 123 PHE B N 1
ATOM 3872 C CA . PHE B 1 123 ? 14.547 16.281 16.094 1 97.81 123 PHE B CA 1
ATOM 3873 C C . PHE B 1 123 ? 13.508 15.641 17.016 1 97.81 123 PHE B C 1
ATOM 3875 O O . PHE B 1 123 ? 13.227 14.445 16.906 1 97.81 123 PHE B O 1
ATOM 3882 N N . PRO B 1 124 ? 12.93 16.406 17.875 1 96.94 124 PRO B N 1
ATOM 3883 C CA . PRO B 1 124 ? 12.016 15.82 18.844 1 96.94 124 PRO B CA 1
ATOM 3884 C C . PRO B 1 124 ? 10.703 15.359 18.219 1 96.94 124 PRO B C 1
ATOM 3886 O O . PRO B 1 124 ? 10.344 15.789 17.125 1 96.94 124 PRO B O 1
ATOM 3889 N N . LEU B 1 125 ? 10.07 14.461 18.969 1 95.69 125 LEU B N 1
ATOM 3890 C CA . LEU B 1 125 ? 8.711 14.102 18.578 1 95.69 125 LEU B CA 1
ATOM 3891 C C . LEU B 1 125 ? 7.758 15.281 18.781 1 95.69 125 LEU B C 1
ATOM 3893 O O . LEU B 1 125 ? 7.688 15.859 19.859 1 95.69 125 LEU B O 1
ATOM 3897 N N . VAL B 1 126 ? 7.09 15.68 17.781 1 97.5 126 VAL B N 1
ATOM 3898 C CA . VAL B 1 126 ? 6.148 16.797 17.828 1 97.5 126 VAL B CA 1
ATOM 3899 C C . VAL B 1 126 ? 4.738 16.281 17.547 1 97.5 126 VAL B C 1
ATOM 3901 O O . VAL B 1 126 ? 4.551 15.328 16.797 1 97.5 126 VAL B O 1
ATOM 3904 N N . THR B 1 127 ? 3.75 16.891 18.125 1 97.5 127 THR B N 1
ATOM 3905 C CA . THR B 1 127 ? 2.348 16.516 17.984 1 97.5 127 THR B CA 1
ATOM 3906 C C . THR B 1 127 ? 1.538 17.656 17.391 1 97.5 127 THR B C 1
ATOM 3908 O O . THR B 1 127 ? 2.043 18.781 17.234 1 97.5 127 THR B O 1
ATOM 3911 N N . PHE B 1 128 ? 0.305 17.375 17.062 1 98.06 128 PHE B N 1
ATOM 3912 C CA . PHE B 1 128 ? -0.583 18.422 16.562 1 98.06 128 PHE B CA 1
ATOM 3913 C C . PHE B 1 128 ? -0.892 19.438 17.656 1 98.06 128 PHE B C 1
ATOM 3915 O O . PHE B 1 128 ? -1.084 20.625 17.391 1 98.06 128 PHE B O 1
ATOM 3922 N N . LYS B 1 129 ? -0.893 19.016 18.875 1 97.19 129 LYS B N 1
ATOM 3923 C CA . LYS B 1 129 ? -1.071 19.953 19.984 1 97.19 129 LYS B CA 1
ATOM 3924 C C . LYS B 1 129 ? 0.075 20.953 20.047 1 97.19 129 LYS B C 1
ATOM 3926 O O . LYS B 1 129 ? -0.137 22.125 20.359 1 97.19 129 LYS B O 1
ATOM 3931 N N . ASP B 1 130 ? 1.269 20.438 19.828 1 98.38 130 ASP B N 1
ATOM 3932 C CA . ASP B 1 130 ? 2.41 21.344 19.734 1 98.38 130 ASP B CA 1
ATOM 3933 C C . ASP B 1 130 ? 2.221 22.359 18.609 1 98.38 130 ASP B C 1
ATOM 3935 O O . ASP B 1 130 ? 2.502 23.547 18.797 1 98.38 130 ASP B O 1
ATOM 3939 N N . ASP B 1 131 ? 1.767 21.891 17.469 1 98.62 131 ASP B N 1
ATOM 3940 C CA . ASP B 1 131 ? 1.491 22.812 16.359 1 98.62 131 ASP B CA 1
ATOM 3941 C C . ASP B 1 131 ? 0.479 23.875 16.75 1 98.62 131 ASP B C 1
ATOM 3943 O O . ASP B 1 131 ? 0.662 25.062 16.453 1 98.62 131 ASP B O 1
ATOM 3947 N N . VAL B 1 132 ? -0.619 23.438 17.422 1 98.56 132 VAL B N 1
ATOM 3948 C CA . VAL B 1 132 ? -1.663 24.375 17.828 1 98.56 132 VAL B CA 1
ATOM 3949 C C . VAL B 1 132 ? -1.062 25.469 18.703 1 98.56 132 VAL B C 1
ATOM 3951 O O . VAL B 1 132 ? -1.309 26.656 18.484 1 98.56 132 VAL B O 1
ATOM 3954 N N . GLY B 1 133 ? -0.269 25.047 19.688 1 98.44 133 GLY B N 1
ATOM 3955 C CA . GLY B 1 133 ? 0.334 26 20.594 1 98.44 133 GLY B CA 1
ATOM 3956 C C . GLY B 1 133 ? 1.253 26.984 19.906 1 98.44 133 GLY B C 1
ATOM 3957 O O . GLY B 1 133 ? 1.178 28.203 20.141 1 98.44 133 GLY B O 1
ATOM 3958 N N . ILE B 1 134 ? 2.062 26.516 19.062 1 98.38 134 ILE B N 1
ATOM 3959 C CA . ILE B 1 134 ? 3.043 27.344 18.375 1 98.38 134 ILE B CA 1
ATOM 3960 C C . ILE B 1 134 ? 2.334 28.266 17.375 1 98.38 134 ILE B C 1
ATOM 3962 O O . ILE B 1 134 ? 2.676 29.438 17.266 1 98.38 134 ILE B O 1
ATOM 3966 N N . GLN B 1 135 ? 1.354 27.734 16.672 1 98.56 135 GLN B N 1
ATOM 3967 C CA . GLN B 1 135 ? 0.59 28.547 15.727 1 98.56 135 GLN B CA 1
ATOM 3968 C C . GLN B 1 135 ? -0.151 29.672 16.453 1 98.56 135 GLN B C 1
ATOM 3970 O O . GLN B 1 135 ? -0.276 30.781 15.93 1 98.56 135 GLN B O 1
ATOM 3975 N N . ARG B 1 136 ? -0.617 29.375 17.625 1 98.12 136 ARG B N 1
ATOM 3976 C CA . ARG B 1 136 ? -1.297 30.391 18.422 1 98.12 136 ARG B CA 1
ATOM 3977 C C . ARG B 1 136 ? -0.363 31.547 18.734 1 98.12 136 ARG B C 1
ATOM 3979 O O . ARG B 1 136 ? -0.77 32.719 18.672 1 98.12 136 ARG B O 1
ATOM 3986 N N . LEU B 1 137 ? 0.882 31.234 19.094 1 98.19 137 LEU B N 1
ATOM 3987 C CA . LEU B 1 137 ? 1.865 32.281 19.359 1 98.19 137 LEU B CA 1
ATOM 3988 C C . LEU B 1 137 ? 2.025 33.188 18.156 1 98.19 137 LEU B C 1
ATOM 3990 O O . LEU B 1 137 ? 2.029 34.406 18.297 1 98.19 137 LEU B O 1
ATOM 3994 N N . LEU B 1 138 ? 2.133 32.594 17.016 1 98.25 138 LEU B N 1
ATOM 3995 C CA . LEU B 1 138 ? 2.268 33.344 15.781 1 98.25 138 LEU B CA 1
ATOM 3996 C C . LEU B 1 138 ? 1.017 34.188 15.523 1 98.25 138 LEU B C 1
ATOM 3998 O O . LEU B 1 138 ? 1.111 35.375 15.227 1 98.25 138 LEU B O 1
ATOM 4002 N N . LEU B 1 139 ? -0.158 33.594 15.609 1 98.62 139 LEU B N 1
ATOM 4003 C CA . LEU B 1 139 ? -1.42 34.25 15.336 1 98.62 139 LEU B CA 1
ATOM 4004 C C . LEU B 1 139 ? -1.626 35.438 16.281 1 98.62 139 LEU B C 1
ATOM 4006 O O . LEU B 1 139 ? -2.055 36.5 15.852 1 98.62 139 LEU B O 1
ATOM 4010 N N . ASP B 1 140 ? -1.284 35.219 17.547 1 97.94 140 ASP B N 1
ATOM 4011 C CA . ASP B 1 140 ? -1.358 36.312 18.516 1 97.94 140 ASP B CA 1
ATOM 4012 C C . ASP B 1 140 ? -0.454 37.469 18.109 1 97.94 140 ASP B C 1
ATOM 4014 O O . ASP B 1 140 ? -0.851 38.625 18.188 1 97.94 140 ASP B O 1
ATOM 4018 N N . SER B 1 141 ? 0.698 37.125 17.688 1 97.44 141 SER B N 1
ATOM 4019 C CA . SER B 1 141 ? 1.667 38.156 17.312 1 97.44 141 SER B CA 1
ATOM 4020 C C . SER B 1 141 ? 1.193 38.969 16.109 1 97.44 141 SER B C 1
ATOM 4022 O O . SER B 1 141 ? 1.614 40.094 15.906 1 97.44 141 SER B O 1
ATOM 4024 N N . LEU B 1 142 ? 0.304 38.406 15.289 1 97.75 142 LEU B N 1
ATOM 4025 C CA . LEU B 1 142 ? -0.21 39.062 14.094 1 97.75 142 LEU B CA 1
ATOM 4026 C C . LEU B 1 142 ? -1.484 39.844 14.398 1 97.75 142 LEU B C 1
ATOM 4028 O O . LEU B 1 142 ? -2.023 40.531 13.531 1 97.75 142 LEU B O 1
ATOM 4032 N N . GLY B 1 143 ? -1.995 39.656 15.609 1 97.81 143 GLY B N 1
ATOM 4033 C CA . GLY B 1 143 ? -3.164 40.406 16.031 1 97.81 143 GLY B CA 1
ATOM 4034 C C . GLY B 1 143 ? -4.465 39.656 15.844 1 97.81 143 GLY B C 1
ATOM 4035 O O . GLY B 1 143 ? -5.547 40.25 15.93 1 97.81 143 GLY B O 1
ATOM 4036 N N . VAL B 1 144 ? -4.41 38.438 15.586 1 98.5 144 VAL B N 1
ATOM 4037 C CA . VAL B 1 144 ? -5.609 37.625 15.406 1 98.5 144 VAL B CA 1
ATOM 4038 C C . VAL B 1 144 ? -6.277 37.375 16.766 1 98.5 144 VAL B C 1
ATOM 4040 O O . VAL B 1 144 ? -5.641 36.875 17.703 1 98.5 144 VAL B O 1
ATOM 4043 N N . LYS B 1 145 ? -7.547 37.656 16.828 1 98.44 145 LYS B N 1
ATOM 4044 C CA . LYS B 1 145 ? -8.266 37.5 18.094 1 98.44 145 LYS B CA 1
ATOM 4045 C C . LYS B 1 145 ? -9.133 36.25 18.094 1 98.44 145 LYS B C 1
ATOM 4047 O O . LYS B 1 145 ? -9.367 35.656 19.141 1 98.44 145 LYS B O 1
ATOM 4052 N N . LEU B 1 146 ? -9.625 35.969 17 1 97.81 146 LEU B N 1
ATOM 4053 C CA . LEU B 1 146 ? -10.352 34.719 16.859 1 97.81 146 LEU B CA 1
ATOM 4054 C C . LEU B 1 146 ? -10.281 34.219 15.414 1 97.81 146 LEU B C 1
ATOM 4056 O O . LEU B 1 146 ? -9.992 35 14.5 1 97.81 146 LEU B O 1
ATOM 4060 N N . LEU B 1 147 ? -10.469 32.969 15.219 1 98.75 147 LEU B N 1
ATOM 4061 C CA . LEU B 1 147 ? -10.539 32.344 13.898 1 98.75 147 LEU B CA 1
ATOM 4062 C C . LEU B 1 147 ? -11.984 32.281 13.406 1 98.75 147 LEU B C 1
ATOM 4064 O O . LEU B 1 147 ? -12.828 31.656 14.047 1 98.75 147 LEU B O 1
ATOM 4068 N N . ALA B 1 148 ? -12.188 33 12.258 1 98.69 148 ALA B N 1
ATOM 4069 C CA . ALA B 1 148 ? -13.492 32.781 11.633 1 98.69 148 ALA B CA 1
ATOM 4070 C C . ALA B 1 148 ? -13.734 31.328 11.312 1 98.69 148 ALA B C 1
ATOM 4072 O O . ALA B 1 148 ? -14.844 30.812 11.477 1 98.69 148 ALA B O 1
ATOM 4073 N N . ALA B 1 149 ? -12.711 30.719 10.805 1 98.81 149 ALA B N 1
ATOM 4074 C CA . ALA B 1 149 ? -12.758 29.281 10.57 1 98.81 149 ALA B CA 1
ATOM 4075 C C . ALA B 1 149 ? -11.352 28.688 10.461 1 98.81 149 ALA B C 1
ATOM 4077 O O . ALA B 1 149 ? -10.398 29.406 10.133 1 98.81 149 ALA B O 1
ATOM 4078 N N . ILE B 1 150 ? -11.227 27.469 10.805 1 98.88 150 ILE B N 1
ATOM 4079 C CA . ILE B 1 150 ? -10.055 26.672 10.461 1 98.88 150 ILE B CA 1
ATOM 4080 C C . ILE B 1 150 ? -10.469 25.531 9.523 1 98.88 150 ILE B C 1
ATOM 4082 O O . ILE B 1 150 ? -11.484 24.875 9.742 1 98.88 150 ILE B O 1
ATOM 4086 N N . ILE B 1 151 ? -9.711 25.344 8.414 1 98.81 151 ILE B N 1
ATOM 4087 C CA . ILE B 1 151 ? -10.086 24.438 7.332 1 98.81 151 ILE B CA 1
ATOM 4088 C C . ILE B 1 151 ? -8.906 23.547 6.973 1 98.81 151 ILE B C 1
ATOM 4090 O O . ILE B 1 151 ? -7.809 24.031 6.68 1 98.81 151 ILE B O 1
ATOM 4094 N N . GLY B 1 152 ? -9.078 22.281 6.992 1 98.06 152 GLY B N 1
ATOM 4095 C CA . GLY B 1 152 ? -8.008 21.359 6.637 1 98.06 152 GLY B CA 1
ATOM 4096 C C . GLY B 1 152 ? -8.508 20.016 6.18 1 98.06 152 GLY B C 1
ATOM 4097 O O . GLY B 1 152 ? -9.594 19.578 6.574 1 98.06 152 GLY B O 1
ATOM 4098 N N . GLY B 1 153 ? -7.812 19.391 5.316 1 97.81 153 GLY B N 1
ATOM 4099 C CA . GLY B 1 153 ? -8.078 18.031 4.859 1 97.81 153 GLY B CA 1
ATOM 4100 C C . GLY B 1 153 ? -6.965 17.062 5.199 1 97.81 153 GLY B C 1
ATOM 4101 O O . GLY B 1 153 ? -5.816 17.469 5.395 1 97.81 153 GLY B O 1
ATOM 4102 N N . SER B 1 154 ? -7.336 15.727 5.309 1 97.94 154 SER B N 1
ATOM 4103 C CA . SER B 1 154 ? -6.344 14.695 5.602 1 97.94 154 SER B CA 1
ATOM 4104 C C . SER B 1 154 ? -5.586 15.008 6.887 1 97.94 154 SER B C 1
ATOM 4106 O O . SER B 1 154 ? -6.195 15.219 7.938 1 97.94 154 SER B O 1
ATOM 4108 N N . MET B 1 155 ? -4.305 15.18 6.832 1 97.94 155 MET B N 1
ATOM 4109 C CA . MET B 1 155 ? -3.494 15.531 7.996 1 97.94 155 MET B CA 1
ATOM 4110 C C . MET B 1 155 ? -3.861 16.922 8.508 1 97.94 155 MET B C 1
ATOM 4112 O O . MET B 1 155 ? -3.887 17.156 9.719 1 97.94 155 MET B O 1
ATOM 4116 N N . GLY B 1 156 ? -4.113 17.828 7.602 1 98.38 156 GLY B N 1
ATOM 4117 C CA . GLY B 1 156 ? -4.555 19.156 8 1 98.38 156 GLY B CA 1
ATOM 4118 C C . GLY B 1 156 ? -5.871 19.156 8.75 1 98.38 156 GLY B C 1
ATOM 4119 O O . GLY B 1 156 ? -6.105 20 9.609 1 98.38 156 GLY B O 1
ATOM 4120 N N . GLY B 1 157 ? -6.723 18.203 8.383 1 98.62 157 GLY B N 1
ATOM 4121 C CA . GLY B 1 157 ? -7.965 18.047 9.117 1 98.62 157 GLY B CA 1
ATOM 4122 C C . GLY B 1 157 ? -7.754 17.609 10.555 1 98.62 157 GLY B C 1
ATOM 4123 O O . GLY B 1 157 ? -8.531 17.969 11.438 1 98.62 157 GLY B O 1
ATOM 4124 N N . MET B 1 158 ? -6.723 16.844 10.789 1 98.44 158 MET B N 1
ATOM 4125 C CA . MET B 1 158 ? -6.375 16.422 12.148 1 98.44 158 MET B CA 1
ATOM 4126 C C . MET B 1 158 ? -6 17.625 13.008 1 98.44 158 MET B C 1
ATOM 4128 O O . MET B 1 158 ? -6.43 17.734 14.156 1 98.44 158 MET B O 1
ATOM 4132 N N . LEU B 1 159 ? -5.23 18.484 12.406 1 98.56 159 LEU B N 1
ATOM 4133 C CA . LEU B 1 159 ? -4.867 19.703 13.125 1 98.56 159 LEU B CA 1
ATOM 4134 C C . LEU B 1 159 ? -6.094 20.562 13.398 1 98.56 159 LEU B C 1
ATOM 4136 O O . LEU B 1 159 ? -6.25 21.109 14.492 1 98.56 159 LEU B O 1
ATOM 4140 N N . ALA B 1 160 ? -6.945 20.688 12.414 1 98.69 160 ALA B N 1
ATOM 4141 C CA . ALA B 1 160 ? -8.172 21.469 12.586 1 98.69 160 ALA B CA 1
ATOM 4142 C C . ALA B 1 160 ? -9 20.922 13.742 1 98.69 160 ALA B C 1
ATOM 4144 O O . ALA B 1 160 ? -9.516 21.688 14.562 1 98.69 160 ALA B O 1
ATOM 4145 N N . LEU B 1 161 ? -9.07 19.656 13.828 1 98.56 161 LEU B N 1
ATOM 4146 C CA . LEU B 1 161 ? -9.836 19.031 14.898 1 98.56 161 LEU B CA 1
ATOM 4147 C C . LEU B 1 161 ? -9.148 19.219 16.25 1 98.56 161 LEU B C 1
ATOM 4149 O O . LEU B 1 161 ? -9.812 19.344 17.281 1 98.56 161 LEU B O 1
ATOM 4153 N N . GLU B 1 162 ? -7.871 19.25 16.25 1 98.06 162 GLU B N 1
ATOM 4154 C CA . GLU B 1 162 ? -7.148 19.531 17.484 1 98.06 162 GLU B CA 1
ATOM 4155 C C . GLU B 1 162 ? -7.434 20.938 18 1 98.06 162 GLU B C 1
ATOM 4157 O O . GLU B 1 162 ? -7.496 21.156 19.203 1 98.06 162 GLU B O 1
ATOM 4162 N N . TYR B 1 163 ? -7.543 21.891 17.094 1 98.25 163 TYR B N 1
ATOM 4163 C CA . TYR B 1 163 ? -7.957 23.234 17.469 1 98.25 163 TYR B CA 1
ATOM 4164 C C . TYR B 1 163 ? -9.312 23.219 18.156 1 98.25 163 TYR B C 1
ATOM 4166 O O . TYR B 1 163 ? -9.523 23.922 19.141 1 98.25 163 TYR B O 1
ATOM 4174 N N . LEU B 1 164 ? -10.195 22.422 17.562 1 96.69 164 LEU B N 1
ATOM 4175 C CA . LEU B 1 164 ? -11.539 22.297 18.094 1 96.69 164 LEU B CA 1
ATOM 4176 C C . LEU B 1 164 ? -11.508 21.844 19.547 1 96.69 164 LEU B C 1
ATOM 4178 O O . LEU B 1 164 ? -12.219 22.391 20.391 1 96.69 164 LEU B O 1
ATOM 4182 N N . VAL B 1 165 ? -10.68 20.891 19.859 1 96.38 165 VAL B N 1
ATOM 4183 C CA . VAL B 1 165 ? -10.578 20.344 21.203 1 96.38 165 VAL B CA 1
ATOM 4184 C C . VAL B 1 165 ? -9.867 21.328 22.125 1 96.38 165 VAL B C 1
ATOM 4186 O O . VAL B 1 165 ? -10.328 21.594 23.234 1 96.38 165 VAL B O 1
ATOM 4189 N N . THR B 1 166 ? -8.82 21.891 21.672 1 96.31 166 THR B N 1
ATOM 4190 C CA . THR B 1 166 ? -7.957 22.75 22.469 1 96.31 166 THR B CA 1
ATOM 4191 C C . THR B 1 166 ? -8.688 24.031 22.875 1 96.31 166 THR B C 1
ATOM 4193 O O . THR B 1 166 ? -8.516 24.516 24 1 96.31 166 THR B O 1
ATOM 4196 N N . TYR B 1 167 ? -9.523 24.516 22.031 1 97.19 167 TYR B N 1
ATOM 4197 C CA . TYR B 1 167 ? -10.141 25.812 22.297 1 97.19 167 TYR B CA 1
ATOM 4198 C C . TYR B 1 167 ? -11.641 25.672 22.5 1 97.19 167 TYR B C 1
ATOM 4200 O O . TYR B 1 167 ? -12.391 26.625 22.281 1 97.19 167 TYR B O 1
ATOM 4208 N N . ASN B 1 168 ? -11.969 24.5 22.844 1 94.69 168 ASN B N 1
ATOM 4209 C CA . ASN B 1 168 ? -13.375 24.266 23.141 1 94.69 168 ASN B CA 1
ATOM 4210 C C . ASN B 1 168 ? -13.922 25.266 24.156 1 94.69 168 ASN B C 1
ATOM 4212 O O . ASN B 1 168 ? -13.273 25.547 25.156 1 94.69 168 ASN B O 1
ATOM 4216 N N . ASN B 1 169 ? -15.078 25.906 23.859 1 93.56 169 ASN B N 1
ATOM 4217 C CA . ASN B 1 169 ? -15.836 26.812 24.734 1 93.56 169 ASN B CA 1
ATOM 4218 C C . ASN B 1 169 ? -15.062 28.094 25.031 1 93.56 169 ASN B C 1
ATOM 4220 O O . ASN B 1 169 ? -15.328 28.766 26.031 1 93.56 169 ASN B O 1
ATOM 4224 N N . THR B 1 170 ? -14.07 28.453 24.266 1 96.12 170 THR B N 1
ATOM 4225 C CA . THR B 1 170 ? -13.32 29.688 24.469 1 96.12 170 THR B CA 1
ATOM 4226 C C . THR B 1 170 ? -13.805 30.781 23.531 1 96.12 170 THR B C 1
ATOM 4228 O O . THR B 1 170 ? -13.516 31.953 23.719 1 96.12 170 THR B O 1
ATOM 4231 N N . GLY B 1 171 ? -14.445 30.344 22.469 1 96.06 171 GLY B N 1
ATOM 4232 C CA . GLY B 1 171 ? -14.898 31.281 21.453 1 96.06 171 GLY B CA 1
ATOM 4233 C C . GLY B 1 171 ? -13.812 31.656 20.453 1 96.06 171 GLY B C 1
ATOM 4234 O O . GLY B 1 171 ? -14.062 32.406 19.516 1 96.06 171 GLY B O 1
ATOM 4235 N N . TYR B 1 172 ? -12.68 31.094 20.594 1 98 172 TYR B N 1
ATOM 4236 C CA . TYR B 1 172 ? -11.547 31.453 19.75 1 98 172 TYR B CA 1
ATOM 4237 C C . TYR B 1 172 ? -11.742 30.922 18.328 1 98 172 TYR B C 1
ATOM 4239 O O . TYR B 1 172 ? -11.312 31.547 17.359 1 98 172 TYR B O 1
ATOM 4247 N N . VAL B 1 173 ? -12.336 29.781 18.188 1 98.5 173 VAL B N 1
ATOM 4248 C CA . VAL B 1 173 ? -12.617 29.156 16.891 1 98.5 173 VAL B CA 1
ATOM 4249 C C . VAL B 1 173 ? -14.117 29.188 16.625 1 98.5 173 VAL B C 1
ATOM 4251 O O . VAL B 1 173 ? -14.891 28.562 17.359 1 98.5 173 VAL B O 1
ATOM 4254 N N . LYS B 1 174 ? -14.492 29.797 15.555 1 98.31 174 LYS B N 1
ATOM 4255 C CA . LYS B 1 174 ? -15.922 29.953 15.289 1 98.31 174 LYS B CA 1
ATOM 4256 C C . LYS B 1 174 ? -16.469 28.781 14.477 1 98.31 174 LYS B C 1
ATOM 4258 O O . LYS B 1 174 ? -17.578 28.312 14.703 1 98.31 174 LYS B O 1
ATOM 4263 N N . LYS B 1 175 ? -15.703 28.344 13.5 1 98.62 175 LYS B N 1
ATOM 4264 C CA . LYS B 1 175 ? -16.125 27.234 12.633 1 98.62 175 LYS B CA 1
ATOM 4265 C C . LYS B 1 175 ? -14.938 26.344 12.297 1 98.62 175 LYS B C 1
ATOM 4267 O O . LYS B 1 175 ? -13.797 26.797 12.227 1 98.62 175 LYS B O 1
ATOM 4272 N N . VAL B 1 176 ? -15.211 25.062 12.094 1 98.69 176 VAL B N 1
ATOM 4273 C CA . VAL B 1 176 ? -14.195 24.094 11.703 1 98.69 176 VAL B CA 1
ATOM 4274 C C . VAL B 1 176 ? -14.656 23.328 10.469 1 98.69 176 VAL B C 1
ATOM 4276 O O . VAL B 1 176 ? -15.828 22.953 10.359 1 98.69 176 VAL B O 1
ATOM 4279 N N . VAL B 1 177 ? -13.797 23.188 9.508 1 98.81 177 VAL B N 1
ATOM 4280 C CA . VAL B 1 177 ? -14.023 22.328 8.344 1 98.81 177 VAL B CA 1
ATOM 4281 C C . VAL B 1 177 ? -12.977 21.219 8.305 1 98.81 177 VAL B C 1
ATOM 4283 O O . VAL B 1 177 ? -11.773 21.5 8.211 1 98.81 177 VAL B O 1
ATOM 4286 N N . ALA B 1 178 ? -13.391 20.031 8.43 1 98.62 178 ALA B N 1
ATOM 4287 C CA . ALA B 1 178 ? -12.516 18.859 8.406 1 98.62 178 ALA B CA 1
ATOM 4288 C C . ALA B 1 178 ? -12.875 17.938 7.258 1 98.62 178 ALA B C 1
ATOM 4290 O O . ALA B 1 178 ? -13.969 17.359 7.234 1 98.62 178 ALA B O 1
ATOM 4291 N N . LEU B 1 179 ? -11.93 17.766 6.32 1 98.19 179 LEU B N 1
ATOM 4292 C CA . LEU B 1 179 ? -12.18 16.969 5.121 1 98.19 179 LEU B CA 1
ATOM 4293 C C . LEU B 1 179 ? -11.305 15.727 5.105 1 98.19 179 LEU B C 1
ATOM 4295 O O . LEU B 1 179 ? -10.094 15.805 5.328 1 98.19 179 LEU B O 1
ATOM 4299 N N . ALA B 1 180 ? -11.938 14.539 4.789 1 98.06 180 ALA B N 1
ATOM 4300 C CA . ALA B 1 180 ? -11.18 13.312 4.551 1 98.06 180 ALA B CA 1
ATOM 4301 C C . ALA B 1 180 ? -10.156 13.07 5.664 1 98.06 180 ALA B C 1
ATOM 4303 O O . ALA B 1 180 ? -8.969 12.883 5.391 1 98.06 180 ALA B O 1
ATOM 4304 N N . THR B 1 181 ? -10.578 13.109 6.871 1 98.44 181 THR B N 1
ATOM 4305 C CA . THR B 1 181 ? -9.711 13.031 8.039 1 98.44 181 THR B CA 1
ATOM 4306 C C . THR B 1 181 ? -10.344 12.18 9.133 1 98.44 181 THR B C 1
ATOM 4308 O O . THR B 1 181 ? -11.281 11.422 8.875 1 98.44 181 THR B O 1
ATOM 4311 N N . ALA B 1 182 ? -9.727 12.18 10.359 1 97.88 182 ALA B N 1
ATOM 4312 C CA . ALA B 1 182 ? -10.211 11.32 11.445 1 97.88 182 ALA B CA 1
ATOM 4313 C C . ALA B 1 182 ? -9.906 11.945 12.805 1 97.88 182 ALA B C 1
ATOM 4315 O O . ALA B 1 182 ? -8.977 12.742 12.945 1 97.88 182 ALA B O 1
ATOM 4316 N N . ALA B 1 183 ? -10.734 11.531 13.766 1 98 183 ALA B N 1
ATOM 4317 C CA . ALA B 1 183 ? -10.562 12 15.141 1 98 183 ALA B CA 1
ATOM 4318 C C . ALA B 1 183 ? -9.336 11.367 15.789 1 98 183 ALA B C 1
ATOM 4320 O O . ALA B 1 183 ? -8.773 11.914 16.734 1 98 183 ALA B O 1
ATOM 4321 N N . ARG B 1 184 ? -9.016 10.281 15.344 1 97.06 184 ARG B N 1
ATOM 4322 C CA . ARG B 1 184 ? -7.824 9.555 15.773 1 97.06 184 ARG B CA 1
ATOM 4323 C C . ARG B 1 184 ? -7.285 8.68 14.641 1 97.06 184 ARG B C 1
ATOM 4325 O O . ARG B 1 184 ? -8.055 8.172 13.82 1 97.06 184 ARG B O 1
ATOM 4332 N N . THR B 1 185 ? -5.961 8.555 14.609 1 96.44 185 THR B N 1
ATOM 4333 C CA . THR B 1 185 ? -5.355 7.742 13.555 1 96.44 185 THR B CA 1
ATOM 4334 C C . THR B 1 185 ? -5.656 6.262 13.781 1 96.44 185 THR B C 1
ATOM 4336 O O . THR B 1 185 ? -5.449 5.738 14.875 1 96.44 185 THR B O 1
ATOM 4339 N N . SER B 1 186 ? -6.164 5.602 12.781 1 95.81 186 SER B N 1
ATOM 4340 C CA . SER B 1 186 ? -6.551 4.195 12.867 1 95.81 186 SER B CA 1
ATOM 4341 C C . SER B 1 186 ? -5.332 3.281 12.797 1 95.81 186 SER B C 1
ATOM 4343 O O . SER B 1 186 ? -4.242 3.717 12.414 1 95.81 186 SER B O 1
ATOM 4345 N N . ALA B 1 187 ? -5.531 2.051 13.195 1 95.25 187 ALA B N 1
ATOM 4346 C CA . ALA B 1 187 ? -4.488 1.04 13.031 1 95.25 187 ALA B CA 1
ATOM 4347 C C . ALA B 1 187 ? -4.098 0.891 11.562 1 95.25 187 ALA B C 1
ATOM 4349 O O . ALA B 1 187 ? -2.934 0.633 11.25 1 95.25 187 ALA B O 1
ATOM 4350 N N . TRP B 1 188 ? -5.047 1.032 10.711 1 95.06 188 TRP B N 1
ATOM 4351 C CA . TRP B 1 188 ? -4.844 0.933 9.273 1 95.06 188 TRP B CA 1
ATOM 4352 C C . TRP B 1 188 ? -3.867 1.999 8.789 1 95.06 188 TRP B C 1
ATOM 4354 O O . TRP B 1 188 ? -2.881 1.687 8.117 1 95.06 188 TRP B O 1
ATOM 4364 N N . CYS B 1 189 ? -4.109 3.199 9.148 1 96.25 189 CYS B N 1
ATOM 4365 C CA . CYS B 1 189 ? -3.242 4.309 8.766 1 96.25 189 CYS B CA 1
ATOM 4366 C C . CYS B 1 189 ? -1.863 4.164 9.398 1 96.25 189 CYS B C 1
ATOM 4368 O O . CYS B 1 189 ? -0.847 4.398 8.742 1 96.25 189 CYS B O 1
ATOM 4370 N N . ILE B 1 190 ? -1.829 3.783 10.664 1 97 190 ILE B N 1
ATOM 4371 C CA . ILE B 1 190 ? -0.568 3.568 11.359 1 97 190 ILE B CA 1
ATOM 4372 C C . ILE B 1 190 ? 0.25 2.502 10.633 1 97 190 ILE B C 1
ATOM 4374 O O . ILE B 1 190 ? 1.465 2.641 10.484 1 97 190 ILE B O 1
ATOM 4378 N N . SER B 1 191 ? -0.423 1.487 10.195 1 96.75 191 SER B N 1
ATOM 4379 C CA . SER B 1 191 ? 0.241 0.386 9.508 1 96.75 191 SER B CA 1
ATOM 4380 C C . SER B 1 191 ? 0.846 0.848 8.188 1 96.75 191 SER B C 1
ATOM 4382 O O . SER B 1 191 ? 1.981 0.495 7.859 1 96.75 191 SER B O 1
ATOM 4384 N N . TRP B 1 192 ? 0.096 1.594 7.445 1 97.44 192 TRP B N 1
ATOM 4385 C CA . TRP B 1 192 ? 0.617 2.105 6.18 1 97.44 192 TRP B CA 1
ATOM 4386 C C . TRP B 1 192 ? 1.8 3.037 6.418 1 97.44 192 TRP B C 1
ATOM 4388 O O . TRP B 1 192 ? 2.787 2.998 5.68 1 97.44 192 TRP B O 1
ATOM 4398 N N . ASN B 1 193 ? 1.681 3.881 7.418 1 97.69 193 ASN B N 1
ATOM 4399 C CA . ASN B 1 193 ? 2.809 4.738 7.766 1 97.69 193 ASN B CA 1
ATOM 4400 C C . ASN B 1 193 ? 4.051 3.922 8.109 1 97.69 193 ASN B C 1
ATOM 4402 O O . ASN B 1 193 ? 5.156 4.258 7.684 1 97.69 193 ASN B O 1
ATOM 4406 N N . GLU B 1 194 ? 3.824 2.893 8.867 1 96.88 194 GLU B N 1
ATOM 4407 C CA . GLU B 1 194 ? 4.934 2.027 9.258 1 96.88 194 GLU B CA 1
ATOM 4408 C C . GLU B 1 194 ? 5.578 1.377 8.039 1 96.88 194 GLU B C 1
ATOM 4410 O O . GLU B 1 194 ? 6.805 1.332 7.926 1 96.88 194 GLU B O 1
ATOM 4415 N N . ALA B 1 195 ? 4.766 0.86 7.18 1 97.19 195 ALA B N 1
ATOM 4416 C CA . ALA B 1 195 ? 5.297 0.243 5.965 1 97.19 195 ALA B CA 1
ATOM 4417 C C . ALA B 1 195 ? 6.145 1.234 5.172 1 97.19 195 ALA B C 1
ATOM 4419 O O . ALA B 1 195 ? 7.211 0.882 4.664 1 97.19 195 ALA B O 1
ATOM 4420 N N . GLN B 1 196 ? 5.688 2.424 5.027 1 97.88 196 GLN B N 1
ATOM 4421 C CA . GLN B 1 196 ? 6.422 3.467 4.316 1 97.88 196 GLN B CA 1
ATOM 4422 C C . GLN B 1 196 ? 7.75 3.771 5.008 1 97.88 196 GLN B C 1
ATOM 4424 O O . GLN B 1 196 ? 8.781 3.887 4.352 1 97.88 196 GLN B O 1
ATOM 4429 N N . ARG B 1 197 ? 7.734 3.883 6.328 1 97.75 197 ARG B N 1
ATOM 4430 C CA . ARG B 1 197 ? 8.969 4.148 7.059 1 97.75 197 ARG B CA 1
ATOM 4431 C C . ARG B 1 197 ? 9.969 3.012 6.883 1 97.75 197 ARG B C 1
ATOM 4433 O O . ARG B 1 197 ? 11.172 3.248 6.789 1 97.75 197 ARG B O 1
ATOM 4440 N N . GLN B 1 198 ? 9.453 1.817 6.793 1 96.62 198 GLN B N 1
ATOM 4441 C CA . GLN B 1 198 ? 10.344 0.679 6.609 1 96.62 198 GLN B CA 1
ATOM 4442 C C . GLN B 1 198 ? 11.023 0.722 5.238 1 96.62 198 GLN B C 1
ATOM 4444 O O . GLN B 1 198 ? 12.164 0.288 5.094 1 96.62 198 GLN B O 1
ATOM 4449 N N . CYS B 1 199 ? 10.359 1.253 4.223 1 96.75 199 CYS B N 1
ATOM 4450 C CA . CYS B 1 199 ? 11.016 1.497 2.943 1 96.75 199 CYS B CA 1
ATOM 4451 C C . CYS B 1 199 ? 12.219 2.42 3.113 1 96.75 199 CYS B C 1
ATOM 4453 O O . CYS B 1 199 ? 13.297 2.139 2.596 1 96.75 199 CYS B O 1
ATOM 4455 N N . ILE B 1 200 ? 11.992 3.447 3.852 1 97.62 200 ILE B N 1
ATOM 4456 C CA . ILE B 1 200 ? 13.023 4.449 4.082 1 97.62 200 ILE B CA 1
ATOM 4457 C C . ILE B 1 200 ? 14.18 3.824 4.855 1 97.62 200 ILE B C 1
ATOM 4459 O O . ILE B 1 200 ? 15.344 3.986 4.484 1 97.62 200 ILE B O 1
ATOM 4463 N N . PHE B 1 201 ? 13.859 3.094 5.891 1 96.19 201 PHE B N 1
ATOM 4464 C CA . PHE B 1 201 ? 14.875 2.537 6.777 1 96.19 201 PHE B CA 1
ATOM 4465 C C . PHE B 1 201 ? 15.68 1.456 6.07 1 96.19 201 PHE B C 1
ATOM 4467 O O . PHE B 1 201 ? 16.797 1.14 6.48 1 96.19 201 PHE B O 1
ATOM 4474 N N . SER B 1 202 ? 15.125 0.903 5.016 1 93.94 202 SER B N 1
ATOM 4475 C CA . SER B 1 202 ? 15.812 -0.15 4.277 1 93.94 202 SER B CA 1
ATOM 4476 C C . SER B 1 202 ? 16.875 0.429 3.352 1 93.94 202 SER B C 1
ATOM 4478 O O . SER B 1 202 ? 17.734 -0.301 2.846 1 93.94 202 SER B O 1
ATOM 4480 N N . ASP B 1 203 ? 16.766 1.709 3.049 1 95.25 203 ASP B N 1
ATOM 4481 C CA . ASP B 1 203 ? 17.781 2.391 2.236 1 95.25 203 ASP B CA 1
ATOM 4482 C C . ASP B 1 203 ? 19.125 2.43 2.949 1 95.25 203 ASP B C 1
ATOM 4484 O O . ASP B 1 203 ? 19.25 3.018 4.027 1 95.25 203 ASP B O 1
ATOM 4488 N N . GLY B 1 204 ? 20.094 1.81 2.346 1 91.12 204 GLY B N 1
ATOM 4489 C CA . GLY B 1 204 ? 21.406 1.738 2.961 1 91.12 204 GLY B CA 1
ATOM 4490 C C . GLY B 1 204 ? 22.016 3.102 3.232 1 91.12 204 GLY B C 1
ATOM 4491 O O . GLY B 1 204 ? 22.859 3.248 4.129 1 91.12 204 GLY B O 1
ATOM 4492 N N . LYS B 1 205 ? 21.562 4.102 2.578 1 94.88 205 LYS B N 1
ATOM 4493 C CA . LYS B 1 205 ? 22.094 5.453 2.727 1 94.88 205 LYS B CA 1
ATOM 4494 C C . LYS B 1 205 ? 21.391 6.199 3.855 1 94.88 205 LYS B C 1
ATOM 4496 O O . LYS B 1 205 ? 21.797 7.301 4.227 1 94.88 205 LYS B O 1
ATOM 4501 N N . TYR B 1 206 ? 20.391 5.688 4.453 1 96.12 206 TYR B N 1
ATOM 4502 C CA . TYR B 1 206 ? 19.641 6.352 5.52 1 96.12 206 TYR B CA 1
ATOM 4503 C C . TYR B 1 206 ? 20.5 6.543 6.758 1 96.12 206 TYR B C 1
ATOM 4505 O O . TYR B 1 206 ? 20.391 7.551 7.457 1 96.12 206 TYR B O 1
ATOM 4513 N N . ASN B 1 207 ? 21.328 5.543 7.066 1 93.88 207 ASN B N 1
ATOM 4514 C CA . ASN B 1 207 ? 22.328 5.613 8.133 1 93.88 207 ASN B CA 1
ATOM 4515 C C . ASN B 1 207 ? 21.719 6.09 9.445 1 93.88 207 ASN B C 1
ATOM 4517 O O . ASN B 1 207 ? 22.219 7.031 10.062 1 93.88 207 ASN B O 1
ATOM 4521 N N . GLY B 1 208 ? 20.578 5.586 9.789 1 94.31 208 GLY B N 1
ATOM 4522 C CA . GLY B 1 208 ? 19.922 5.961 11.031 1 94.31 208 GLY B CA 1
ATOM 4523 C C . GLY B 1 208 ? 19.438 7.398 11.039 1 94.31 208 GLY B C 1
ATOM 4524 O O . GLY B 1 208 ? 19.203 7.977 12.102 1 94.31 208 GLY B O 1
ATOM 4525 N N . GLY B 1 209 ? 19.344 8.031 9.938 1 96.62 209 GLY B N 1
ATOM 4526 C CA . GLY B 1 209 ? 18.906 9.414 9.82 1 96.62 209 GLY B CA 1
ATOM 4527 C C . GLY B 1 209 ? 20.062 10.398 9.75 1 96.62 209 GLY B C 1
ATOM 4528 O O . GLY B 1 209 ? 19.844 11.609 9.625 1 96.62 209 GLY B O 1
ATOM 4529 N N . TYR B 1 210 ? 21.312 9.891 9.852 1 95.62 210 TYR B N 1
ATOM 4530 C CA . TYR B 1 210 ? 22.5 10.734 9.812 1 95.62 210 TYR B CA 1
ATOM 4531 C C . TYR B 1 210 ? 23.109 10.773 8.414 1 95.62 210 TYR B C 1
ATOM 4533 O O . TYR B 1 210 ? 24.234 10.328 8.203 1 95.62 210 TYR B O 1
ATOM 4541 N N . TYR B 1 211 ? 22.406 11.422 7.48 1 95.94 211 TYR B N 1
ATOM 4542 C CA . TYR B 1 211 ? 22.859 11.406 6.094 1 95.94 211 TYR B CA 1
ATOM 4543 C C . TYR B 1 211 ? 23.188 12.812 5.609 1 95.94 211 TYR B C 1
ATOM 4545 O O . TYR B 1 211 ? 23.625 13 4.473 1 95.94 211 TYR B O 1
ATOM 4553 N N . TYR B 1 212 ? 23.062 13.867 6.406 1 92.81 212 TYR B N 1
ATOM 4554 C CA . TYR B 1 212 ? 23.141 15.25 5.93 1 92.81 212 TYR B CA 1
ATOM 4555 C C . TYR B 1 212 ? 24.562 15.625 5.562 1 92.81 212 TYR B C 1
ATOM 4557 O O . TYR B 1 212 ? 24.797 16.594 4.836 1 92.81 212 TYR B O 1
ATOM 4565 N N . ASP B 1 213 ? 25.516 14.906 6.008 1 88.44 213 ASP B N 1
ATOM 4566 C CA . ASP B 1 213 ? 26.922 15.227 5.742 1 88.44 213 ASP B CA 1
ATOM 4567 C C . ASP B 1 213 ? 27.406 14.547 4.465 1 88.44 213 ASP B C 1
ATOM 4569 O O . ASP B 1 213 ? 28.547 14.75 4.043 1 88.44 213 ASP B O 1
ATOM 4573 N N . PHE B 1 214 ? 26.5 13.859 3.859 1 85.25 214 PHE B N 1
ATOM 4574 C CA . PHE B 1 214 ? 26.906 13.117 2.668 1 85.25 214 PHE B CA 1
ATOM 4575 C C . PHE B 1 214 ? 26.219 13.672 1.428 1 85.25 214 PHE B C 1
ATOM 4577 O O . PHE B 1 214 ? 25.109 14.195 1.511 1 85.25 214 PHE B O 1
ATOM 4584 N N . ASP B 1 215 ? 26.828 13.523 0.27 1 85.31 215 ASP B N 1
ATOM 4585 C CA . ASP B 1 215 ? 26.266 13.977 -0.999 1 85.31 215 ASP B CA 1
ATOM 4586 C C . ASP B 1 215 ? 25.219 12.992 -1.513 1 85.31 215 ASP B C 1
ATOM 4588 O O . ASP B 1 215 ? 24.328 13.375 -2.281 1 85.31 215 ASP B O 1
ATOM 4592 N N . ASP B 1 216 ? 25.375 11.797 -1.068 1 88.44 216 ASP B N 1
ATOM 4593 C CA . ASP B 1 216 ? 24.5 10.734 -1.551 1 88.44 216 ASP B CA 1
ATOM 4594 C C . ASP B 1 216 ? 23.406 10.414 -0.529 1 88.44 216 ASP B C 1
ATOM 4596 O O . ASP B 1 216 ? 23.547 9.5 0.278 1 88.44 216 ASP B O 1
ATOM 4600 N N . LYS B 1 217 ? 22.203 11.125 -0.585 1 92.25 217 LYS B N 1
ATOM 4601 C CA . LYS B 1 217 ? 21.094 11.031 0.358 1 92.25 217 LYS B CA 1
ATOM 4602 C C . LYS B 1 217 ? 20.25 9.797 0.095 1 92.25 217 LYS B C 1
ATOM 4604 O O . LYS B 1 217 ? 20.328 9.195 -0.982 1 92.25 217 LYS B O 1
ATOM 4609 N N . PRO B 1 218 ? 19.547 9.312 1.131 1 94.31 218 PRO B N 1
ATOM 4610 C CA . PRO B 1 218 ? 18.703 8.133 0.974 1 94.31 218 PRO B CA 1
ATOM 4611 C C . PRO B 1 218 ? 17.438 8.422 0.177 1 94.31 218 PRO B C 1
ATOM 4613 O O . PRO B 1 218 ? 16.328 8.359 0.724 1 94.31 218 PRO B O 1
ATOM 4616 N N . LEU B 1 219 ? 17.547 8.609 -1.141 1 95.88 219 LEU B N 1
ATOM 4617 C CA . LEU B 1 219 ? 16.438 9.055 -1.982 1 95.88 219 LEU B CA 1
ATOM 4618 C C . LEU B 1 219 ? 15.602 7.871 -2.453 1 95.88 219 LEU B C 1
ATOM 4620 O O . LEU B 1 219 ? 14.398 8 -2.654 1 95.88 219 LEU B O 1
ATOM 4624 N N . ALA B 1 220 ? 16.25 6.699 -2.6 1 96.06 220 ALA B N 1
ATOM 4625 C CA . ALA B 1 220 ? 15.531 5.531 -3.123 1 96.06 220 ALA B CA 1
ATOM 4626 C C . ALA B 1 220 ? 14.469 5.055 -2.145 1 96.06 220 ALA B C 1
ATOM 4628 O O . ALA B 1 220 ? 13.352 4.727 -2.549 1 96.06 220 ALA B O 1
ATOM 4629 N N . GLY B 1 221 ? 14.828 5.008 -0.837 1 97.31 221 GLY B N 1
ATOM 4630 C CA . GLY B 1 221 ? 13.859 4.621 0.175 1 97.31 221 GLY B CA 1
ATOM 4631 C C . GLY B 1 221 ? 12.672 5.566 0.254 1 97.31 221 GLY B C 1
ATOM 4632 O O . GLY B 1 221 ? 11.531 5.121 0.373 1 97.31 221 GLY B O 1
ATOM 4633 N N . LEU B 1 222 ? 12.945 6.855 0.181 1 98.19 222 LEU B N 1
ATOM 4634 C CA . LEU B 1 222 ? 11.875 7.844 0.219 1 98.19 222 LEU B CA 1
ATOM 4635 C C . LEU B 1 222 ? 10.984 7.734 -1.019 1 98.19 222 LEU B C 1
ATOM 4637 O O . LEU B 1 222 ? 9.766 7.863 -0.926 1 98.19 222 LEU B O 1
ATOM 4641 N N . ALA B 1 223 ? 11.641 7.523 -2.145 1 98 223 ALA B N 1
ATOM 4642 C CA . ALA B 1 223 ? 10.875 7.352 -3.377 1 98 223 ALA B CA 1
ATOM 4643 C C . ALA B 1 223 ? 9.93 6.156 -3.273 1 98 223 ALA B C 1
ATOM 4645 O O . ALA B 1 223 ? 8.758 6.25 -3.646 1 98 223 ALA B O 1
ATOM 4646 N N . ALA B 1 224 ? 10.422 5.047 -2.771 1 97.56 224 ALA B N 1
ATOM 4647 C CA . ALA B 1 224 ? 9.602 3.857 -2.59 1 97.56 224 ALA B CA 1
ATOM 4648 C C . ALA B 1 224 ? 8.453 4.129 -1.62 1 97.56 224 ALA B C 1
ATOM 4650 O O . ALA B 1 224 ? 7.316 3.719 -1.864 1 97.56 224 ALA B O 1
ATOM 4651 N N . ALA B 1 225 ? 8.766 4.809 -0.521 1 98.12 225 ALA B N 1
ATOM 4652 C CA . ALA B 1 225 ? 7.742 5.191 0.444 1 98.12 225 ALA B CA 1
ATOM 4653 C C . ALA B 1 225 ? 6.652 6.031 -0.217 1 98.12 225 ALA B C 1
ATOM 4655 O O . ALA B 1 225 ? 5.461 5.805 0.006 1 98.12 225 ALA B O 1
ATOM 4656 N N . ARG B 1 226 ? 7.062 6.934 -1.046 1 97.94 226 ARG B N 1
ATOM 4657 C CA . ARG B 1 226 ? 6.125 7.82 -1.725 1 97.94 226 ARG B CA 1
ATOM 4658 C C . ARG B 1 226 ? 5.246 7.043 -2.701 1 97.94 226 ARG B C 1
ATOM 4660 O O . ARG B 1 226 ? 4.055 7.332 -2.838 1 97.94 226 ARG B O 1
ATOM 4667 N N . MET B 1 227 ? 5.824 6.098 -3.424 1 97.12 227 MET B N 1
ATOM 4668 C CA . MET B 1 227 ? 5.043 5.266 -4.332 1 97.12 227 MET B CA 1
ATOM 4669 C C . MET B 1 227 ? 3.949 4.516 -3.576 1 97.12 227 MET B C 1
ATOM 4671 O O . MET B 1 227 ? 2.795 4.492 -4.008 1 97.12 227 MET B O 1
ATOM 4675 N N . ALA B 1 228 ? 4.332 3.941 -2.459 1 96.62 228 ALA B N 1
ATOM 4676 C CA . ALA B 1 228 ? 3.352 3.246 -1.631 1 96.62 228 ALA B 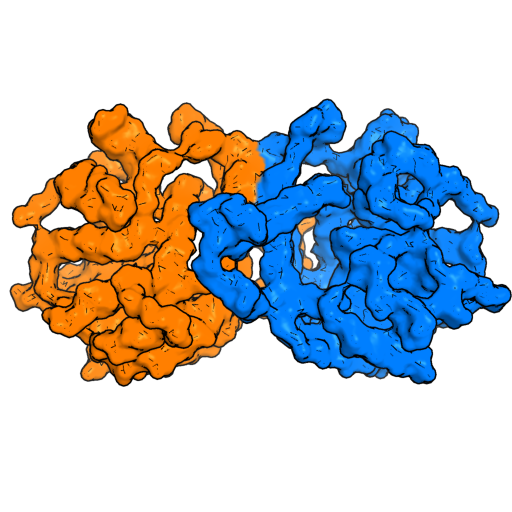CA 1
ATOM 4677 C C . ALA B 1 228 ? 2.279 4.207 -1.125 1 96.62 228 ALA B C 1
ATOM 4679 O O . ALA B 1 228 ? 1.087 3.893 -1.166 1 96.62 228 ALA B O 1
ATOM 4680 N N . ALA B 1 229 ? 2.703 5.332 -0.673 1 97.25 229 ALA B N 1
ATOM 4681 C CA . ALA B 1 229 ? 1.767 6.332 -0.167 1 97.25 229 ALA B CA 1
ATOM 4682 C C . ALA B 1 229 ? 0.761 6.734 -1.242 1 97.25 229 ALA B C 1
ATOM 4684 O O . ALA B 1 229 ? -0.441 6.816 -0.977 1 97.25 229 ALA B O 1
ATOM 4685 N N . LEU B 1 230 ? 1.283 7.02 -2.395 1 96 230 LEU B N 1
ATOM 4686 C CA . LEU B 1 230 ? 0.439 7.449 -3.504 1 96 230 LEU B CA 1
ATOM 4687 C C . LEU B 1 230 ? -0.672 6.438 -3.764 1 96 230 LEU B C 1
ATOM 4689 O O . LEU B 1 230 ? -1.811 6.82 -4.047 1 96 230 LEU B O 1
ATOM 4693 N N . LEU B 1 231 ? -0.371 5.215 -3.66 1 95.94 231 LEU B N 1
ATOM 4694 C CA . LEU B 1 231 ? -1.346 4.168 -3.941 1 95.94 231 LEU B CA 1
ATOM 4695 C C . LEU B 1 231 ? -2.391 4.086 -2.834 1 95.94 231 LEU B C 1
ATOM 4697 O O . LEU B 1 231 ? -3.473 3.529 -3.035 1 95.94 231 LEU B O 1
ATOM 4701 N N . THR B 1 232 ? -2.082 4.613 -1.639 1 95.31 232 THR B N 1
ATOM 4702 C CA . THR B 1 232 ? -3.098 4.688 -0.594 1 95.31 232 THR B CA 1
ATOM 4703 C C . THR B 1 232 ? -4 5.902 -0.802 1 95.31 232 THR B C 1
ATOM 4705 O O . THR B 1 232 ? -5.09 5.977 -0.231 1 95.31 232 THR B O 1
ATOM 4708 N N . TYR B 1 233 ? -3.539 6.871 -1.596 1 94.81 233 TYR B N 1
ATOM 4709 C CA . TYR B 1 233 ? -4.285 8.109 -1.799 1 94.81 233 TYR B CA 1
ATOM 4710 C C . TYR B 1 233 ? -5.25 7.98 -2.971 1 94.81 233 TYR B C 1
ATOM 4712 O O . TYR B 1 233 ? -6.156 8.797 -3.129 1 94.81 233 TYR B O 1
ATOM 4720 N N . ARG B 1 234 ? -5.02 6.961 -3.701 1 91.69 234 ARG B N 1
ATOM 4721 C CA . ARG B 1 234 ? -5.809 6.766 -4.914 1 91.69 234 ARG B CA 1
ATOM 4722 C C . ARG B 1 234 ? -6.66 5.508 -4.816 1 91.69 234 ARG B C 1
ATOM 4724 O O . ARG B 1 234 ? -6.707 4.863 -3.768 1 91.69 234 ARG B O 1
ATOM 4731 N N . SER B 1 235 ? -7.43 5.285 -5.875 1 87.81 235 SER B N 1
ATOM 4732 C CA . SER B 1 235 ? -8.266 4.086 -5.926 1 87.81 235 SER B CA 1
ATOM 4733 C C . SER B 1 235 ? -7.902 3.213 -7.125 1 87.81 235 SER B C 1
ATOM 4735 O O . SER B 1 235 ? -7.387 3.709 -8.125 1 87.81 235 SER B O 1
ATOM 4737 N N . GLY B 1 236 ? -8.195 1.944 -6.977 1 87.69 236 GLY B N 1
ATOM 4738 C CA . GLY B 1 236 ? -7.961 1.02 -8.078 1 87.69 236 GLY B CA 1
ATOM 4739 C C . GLY B 1 236 ? -8.727 1.379 -9.336 1 87.69 236 GLY B C 1
ATOM 4740 O O . GLY B 1 236 ? -8.18 1.334 -10.438 1 87.69 236 GLY B O 1
ATOM 4741 N N . SER B 1 237 ? -9.938 1.762 -9.133 1 86.56 237 SER B N 1
ATOM 4742 C CA . SER B 1 237 ? -10.773 2.119 -10.273 1 86.56 237 SER B CA 1
ATOM 4743 C C . SER B 1 237 ? -10.188 3.289 -11.055 1 86.56 237 SER B C 1
ATOM 4745 O O . SER B 1 237 ? -10.188 3.283 -12.281 1 86.56 237 SER B O 1
ATOM 4747 N N . SER B 1 238 ? -9.648 4.246 -10.359 1 86.94 238 SER B N 1
ATOM 4748 C CA . SER B 1 238 ? -9.039 5.402 -11.008 1 86.94 238 SER B CA 1
ATOM 4749 C C . SER B 1 238 ? -7.797 5.004 -11.789 1 86.94 238 SER B C 1
ATOM 4751 O O . SER B 1 238 ? -7.605 5.438 -12.922 1 86.94 238 SER B O 1
ATOM 4753 N N . PHE B 1 239 ? -6.984 4.137 -11.312 1 88.69 239 PHE B N 1
ATOM 4754 C CA . PHE B 1 239 ? -5.766 3.678 -11.969 1 88.69 239 PHE B CA 1
ATOM 4755 C C . PHE B 1 239 ? -6.098 2.855 -13.211 1 88.69 239 PHE B C 1
ATOM 4757 O O . PHE B 1 239 ? -5.469 3.023 -14.258 1 88.69 239 PHE B O 1
ATOM 4764 N N . ASP B 1 240 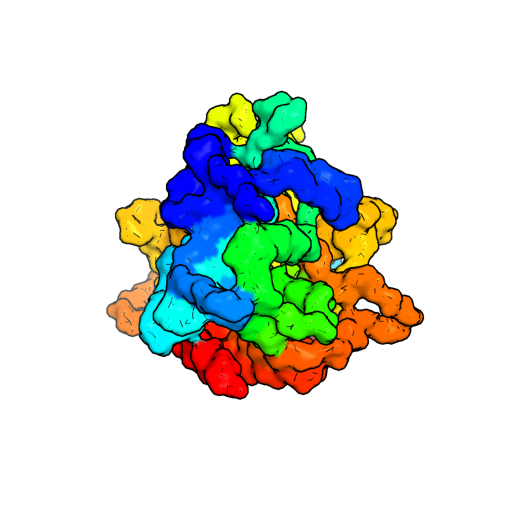? -7.047 2.021 -13.039 1 89.94 240 ASP B N 1
ATOM 4765 C CA . ASP B 1 240 ? -7.406 1.154 -14.156 1 89.94 240 ASP B CA 1
ATOM 4766 C C . ASP B 1 240 ? -7.992 1.962 -15.312 1 89.94 240 ASP B C 1
ATOM 4768 O O . ASP B 1 240 ? -7.695 1.696 -16.484 1 89.94 240 ASP B O 1
ATOM 4772 N N . THR B 1 241 ? -8.789 2.934 -14.938 1 87.94 241 THR B N 1
ATOM 4773 C CA . THR B 1 241 ? -9.375 3.797 -15.953 1 87.94 241 THR B CA 1
ATOM 4774 C C . THR B 1 241 ? -8.297 4.621 -16.656 1 87.94 241 THR B C 1
ATOM 4776 O O . THR B 1 241 ? -8.305 4.762 -17.875 1 87.94 241 THR B O 1
ATOM 4779 N N . ARG B 1 242 ? -7.352 5.062 -15.961 1 87.88 242 ARG B N 1
ATOM 4780 C CA . ARG B 1 242 ? -6.34 5.977 -16.484 1 87.88 242 ARG B CA 1
ATOM 4781 C C . ARG B 1 242 ? -5.258 5.215 -17.25 1 87.88 242 ARG B C 1
ATOM 4783 O O . ARG B 1 242 ? -4.781 5.68 -18.281 1 87.88 242 ARG B O 1
ATOM 4790 N N . PHE B 1 243 ? -4.852 4.051 -16.75 1 90.12 243 PHE B N 1
ATOM 4791 C CA . PHE B 1 243 ? -3.639 3.438 -17.281 1 90.12 243 PHE B CA 1
ATOM 4792 C C . PHE B 1 243 ? -3.963 2.143 -18.016 1 90.12 243 PHE B C 1
ATOM 4794 O O . PHE B 1 243 ? -3.309 1.804 -19 1 90.12 243 PHE B O 1
ATOM 4801 N N . GLY B 1 244 ? -4.969 1.422 -17.469 1 87.19 244 GLY B N 1
ATOM 4802 C CA . GLY B 1 244 ? -5.145 0.084 -18.016 1 87.19 244 GLY B CA 1
ATOM 4803 C C . GLY B 1 244 ? -3.859 -0.72 -18.047 1 87.19 244 GLY B C 1
ATOM 4804 O O . GLY B 1 244 ? -3.158 -0.824 -17.047 1 87.19 244 GLY B O 1
ATOM 4805 N N . ARG B 1 245 ? -3.504 -1.297 -19.25 1 87.12 245 ARG B N 1
ATOM 4806 C CA . ARG B 1 245 ? -2.266 -2.049 -19.406 1 87.12 245 ARG B CA 1
ATOM 4807 C C . ARG B 1 245 ? -1.396 -1.441 -20.5 1 87.12 245 ARG B C 1
ATOM 4809 O O . ARG B 1 245 ? -0.675 -2.158 -21.203 1 87.12 245 ARG B O 1
ATOM 4816 N N . LYS B 1 246 ? -1.543 -0.202 -20.625 1 85.75 246 LYS B N 1
ATOM 4817 C CA . LYS B 1 246 ? -0.736 0.525 -21.609 1 85.75 246 LYS B CA 1
ATOM 4818 C C . LYS B 1 246 ? 0.747 0.454 -21.25 1 85.75 246 LYS B C 1
ATOM 4820 O O . LYS B 1 246 ? 1.11 0.4 -20.078 1 85.75 246 LYS B O 1
ATOM 4825 N N . MET B 1 247 ? 1.562 0.363 -22.375 1 85.25 247 MET B N 1
ATOM 4826 C CA . MET B 1 247 ? 3.012 0.343 -22.188 1 85.25 247 MET B CA 1
ATOM 4827 C C . MET B 1 247 ? 3.605 1.731 -22.391 1 85.25 247 MET B C 1
ATOM 4829 O O . MET B 1 247 ? 3.027 2.559 -23.094 1 85.25 247 MET B O 1
ATOM 4833 N N . GLY B 1 248 ? 4.742 1.982 -21.828 1 76.62 248 GLY B N 1
ATOM 4834 C CA . GLY B 1 248 ? 5.508 3.197 -22.062 1 76.62 248 GLY B CA 1
ATOM 4835 C C . GLY B 1 248 ? 5.141 4.32 -21.109 1 76.62 248 GLY B C 1
ATOM 4836 O O . GLY B 1 248 ? 4.078 4.293 -20.484 1 76.62 248 GLY B O 1
ATOM 4837 N N . GLY B 1 249 ? 6.145 5.195 -20.766 1 63.5 249 GLY B N 1
ATOM 4838 C CA . GLY B 1 249 ? 5.941 6.363 -19.922 1 63.5 249 GLY B CA 1
ATOM 4839 C C . GLY B 1 249 ? 5.434 7.57 -20.688 1 63.5 249 GLY B C 1
ATOM 4840 O O . GLY B 1 249 ? 5.27 7.516 -21.906 1 63.5 249 GLY B O 1
ATOM 4841 N N . PRO B 1 250 ? 4.895 8.609 -19.984 1 55.06 250 PRO B N 1
ATOM 4842 C CA . PRO B 1 250 ? 4.383 9.797 -20.672 1 55.06 250 PRO B CA 1
ATOM 4843 C C . PRO B 1 250 ? 5.305 10.273 -21.797 1 55.06 250 PRO B C 1
ATOM 4845 O O . PRO B 1 250 ? 4.832 10.766 -22.828 1 55.06 250 PRO B O 1
ATOM 4848 N N . ASN B 1 251 ? 6.559 10.078 -21.719 1 52.81 251 ASN B N 1
ATOM 4849 C CA . ASN B 1 251 ? 7.434 10.625 -22.75 1 52.81 251 ASN B CA 1
ATOM 4850 C C . ASN B 1 251 ? 8.062 9.516 -23.594 1 52.81 251 ASN B C 1
ATOM 4852 O O . ASN B 1 251 ? 9.102 9.719 -24.219 1 52.81 251 ASN B O 1
ATOM 4856 N N . GLY B 1 252 ? 7.426 8.469 -23.625 1 54.56 252 GLY B N 1
ATOM 4857 C CA . GLY B 1 252 ? 7.926 7.387 -24.469 1 54.56 252 GLY B CA 1
ATOM 4858 C C . GLY B 1 252 ? 9.164 6.719 -23.906 1 54.56 252 GLY B C 1
ATOM 4859 O O . GLY B 1 252 ? 9.773 5.867 -24.562 1 54.56 252 GLY B O 1
ATOM 4860 N N . LYS B 1 253 ? 9.625 7.277 -22.75 1 51.84 253 LYS B N 1
ATOM 4861 C CA . LYS B 1 253 ? 10.789 6.688 -22.094 1 51.84 253 LYS B CA 1
ATOM 4862 C C . LYS B 1 253 ? 10.398 5.449 -21.281 1 51.84 253 LYS B C 1
ATOM 4864 O O . LYS B 1 253 ? 9.258 5.32 -20.844 1 51.84 253 LYS B O 1
ATOM 4869 N N . ASP B 1 254 ? 10.93 4.113 -21.609 1 67.38 254 ASP B N 1
ATOM 4870 C CA . ASP B 1 254 ? 10.852 2.869 -20.844 1 67.38 254 ASP B CA 1
ATOM 4871 C C . ASP B 1 254 ? 9.891 1.884 -21.516 1 67.38 254 ASP B C 1
ATOM 4873 O O . ASP B 1 254 ? 8.938 1.419 -20.891 1 67.38 254 ASP B O 1
ATOM 4877 N N . GLU B 1 255 ? 10.086 1.729 -22.703 1 65.19 255 GLU B N 1
ATOM 4878 C CA . GLU B 1 255 ? 9.195 0.947 -23.547 1 65.19 255 GLU B CA 1
ATOM 4879 C C . GLU B 1 255 ? 8.938 -0.436 -22.953 1 65.19 255 GLU B C 1
ATOM 4881 O O . GLU B 1 255 ? 7.941 -1.08 -23.281 1 65.19 255 GLU B O 1
ATOM 4886 N N . GLU B 1 256 ? 9.586 -0.714 -21.906 1 78.88 256 GLU B N 1
ATOM 4887 C CA . GLU B 1 256 ? 9.453 -2.076 -21.391 1 78.88 256 GLU B CA 1
ATOM 4888 C C . GLU B 1 256 ? 8.633 -2.105 -20.109 1 78.88 256 GLU B C 1
ATOM 4890 O O . GLU B 1 256 ? 8.383 -3.178 -19.547 1 78.88 256 GLU B O 1
ATOM 4895 N N . LEU B 1 257 ? 8.188 -0.85 -19.766 1 86 257 LEU B N 1
ATOM 4896 C CA . LEU B 1 257 ? 7.41 -0.77 -18.531 1 86 257 LEU B CA 1
ATOM 4897 C C . LEU B 1 257 ? 5.949 -0.448 -18.828 1 86 257 LEU B C 1
ATOM 4899 O O . LEU B 1 257 ? 5.645 0.247 -19.797 1 86 257 LEU B O 1
ATOM 4903 N N . PHE B 1 258 ? 5.129 -0.937 -17.984 1 91.25 258 PHE B N 1
ATOM 4904 C CA . PHE B 1 258 ? 3.746 -0.474 -18.016 1 91.25 258 PHE B CA 1
ATOM 4905 C C . PHE B 1 258 ? 3.658 1 -17.641 1 91.25 258 PHE B C 1
ATOM 4907 O O . PHE B 1 258 ? 4.441 1.483 -16.812 1 91.25 258 PHE B O 1
ATOM 4914 N N . SER B 1 259 ? 2.691 1.721 -18.203 1 90.62 259 SER B N 1
ATOM 4915 C CA . SER B 1 259 ? 2.5 3.141 -17.938 1 90.62 259 SER B CA 1
ATOM 4916 C C . SER B 1 259 ? 2.287 3.387 -16.438 1 90.62 259 SER B C 1
ATOM 4918 O O . SER B 1 259 ? 2.75 4.395 -15.898 1 90.62 259 SER B O 1
ATOM 4920 N N . ALA B 1 260 ? 1.569 2.52 -15.789 1 91.38 260 ALA B N 1
ATOM 4921 C CA . ALA B 1 260 ? 1.34 2.639 -14.352 1 91.38 260 ALA B CA 1
ATOM 4922 C C . ALA B 1 260 ? 2.658 2.607 -13.578 1 91.38 260 ALA B C 1
ATOM 4924 O O . ALA B 1 260 ? 2.84 3.357 -12.617 1 91.38 260 ALA B O 1
ATOM 4925 N N . GLN B 1 261 ? 3.561 1.77 -13.977 1 92.88 261 GLN B N 1
ATOM 4926 C CA . GLN B 1 261 ? 4.875 1.686 -13.352 1 92.88 261 GLN B CA 1
ATOM 4927 C C . GLN B 1 261 ? 5.664 2.979 -13.547 1 92.88 261 GLN B C 1
ATOM 4929 O O . GLN B 1 261 ? 6.238 3.51 -12.594 1 92.88 261 GLN B O 1
ATOM 4934 N N . SER B 1 262 ? 5.676 3.426 -14.797 1 91.38 262 SER B N 1
ATOM 4935 C CA . SER B 1 262 ? 6.379 4.66 -15.133 1 91.38 262 SER B CA 1
ATOM 4936 C C . SER B 1 262 ? 5.84 5.84 -14.328 1 91.38 262 SER B C 1
ATOM 4938 O O . SER B 1 262 ? 6.609 6.676 -13.852 1 91.38 262 SER B O 1
ATOM 4940 N N . TYR B 1 263 ? 4.574 5.879 -14.258 1 92.06 263 TYR B N 1
ATOM 4941 C CA . TYR B 1 263 ? 3.918 6.938 -13.492 1 92.06 263 TYR B CA 1
ATOM 4942 C C . TYR B 1 263 ? 4.371 6.93 -12.039 1 92.06 263 TYR B C 1
ATOM 4944 O O . TYR B 1 263 ? 4.68 7.98 -11.477 1 92.06 263 TYR B O 1
ATOM 4952 N N . LEU B 1 264 ? 4.426 5.785 -11.406 1 93.44 264 LEU B N 1
ATOM 4953 C CA . LEU B 1 264 ? 4.848 5.668 -10.008 1 93.44 264 LEU B CA 1
ATOM 4954 C C . LEU B 1 264 ? 6.305 6.09 -9.852 1 93.44 264 LEU B C 1
ATOM 4956 O O . LEU B 1 264 ? 6.641 6.828 -8.922 1 93.44 264 LEU B O 1
ATOM 4960 N N . ARG B 1 265 ? 7.125 5.602 -10.719 1 92 265 ARG B N 1
ATOM 4961 C CA . ARG B 1 265 ? 8.539 5.957 -10.656 1 92 265 ARG B CA 1
ATOM 4962 C C . ARG B 1 265 ? 8.734 7.461 -10.812 1 92 265 ARG B C 1
ATOM 4964 O O . ARG B 1 265 ? 9.531 8.062 -10.094 1 92 265 ARG B O 1
ATOM 4971 N N . TYR B 1 266 ? 7.973 7.992 -11.719 1 92.25 266 TYR B N 1
ATOM 4972 C CA . TYR B 1 266 ? 8.039 9.43 -11.945 1 92.25 266 TYR B CA 1
ATOM 4973 C C . TYR B 1 266 ? 7.633 10.203 -10.688 1 92.25 266 TYR B C 1
ATOM 4975 O O . TYR B 1 266 ? 8.312 11.148 -10.289 1 92.25 266 TYR B O 1
ATOM 4983 N N . ASN B 1 267 ? 6.605 9.797 -10.117 1 92.31 267 ASN B N 1
ATOM 4984 C CA . ASN B 1 267 ? 6.129 10.477 -8.914 1 92.31 267 ASN B CA 1
ATOM 4985 C C . ASN B 1 267 ? 7.117 10.336 -7.762 1 92.31 267 ASN B C 1
ATOM 4987 O O . ASN B 1 267 ? 7.34 11.281 -7.004 1 92.31 267 ASN B O 1
ATOM 4991 N N . GLY B 1 268 ? 7.664 9.156 -7.637 1 92.94 268 GLY B N 1
ATOM 4992 C CA . GLY B 1 268 ? 8.711 8.984 -6.641 1 92.94 268 GLY B CA 1
ATOM 4993 C C . GLY B 1 268 ? 9.891 9.906 -6.852 1 92.94 268 GLY B C 1
ATOM 4994 O O . GLY B 1 268 ? 10.359 10.547 -5.91 1 92.94 268 GLY B O 1
ATOM 4995 N N . SER B 1 269 ? 10.312 10.031 -8.086 1 92.62 269 SER B N 1
ATOM 4996 C CA . SER B 1 269 ? 11.477 10.836 -8.43 1 92.62 269 SER B CA 1
ATOM 4997 C C . SER B 1 269 ? 11.211 12.32 -8.219 1 92.62 269 SER B C 1
ATOM 4999 O O . SER B 1 269 ? 12.094 13.055 -7.77 1 92.62 269 SER B O 1
ATOM 5001 N N . LYS B 1 270 ? 10.07 12.727 -8.484 1 93.94 270 LYS B N 1
ATOM 5002 C CA . LYS B 1 270 ? 9.711 14.133 -8.312 1 93.94 270 LYS B CA 1
ATOM 5003 C C . LYS B 1 270 ? 9.594 14.492 -6.832 1 93.94 270 LYS B C 1
ATOM 5005 O O . LYS B 1 270 ? 9.977 15.586 -6.418 1 93.94 270 LYS B O 1
ATOM 5010 N N . PHE B 1 271 ? 9.172 13.617 -6.121 1 96.5 271 PHE B N 1
ATOM 5011 C CA . PHE B 1 271 ? 8.922 13.883 -4.711 1 96.5 271 PHE B CA 1
ATOM 5012 C C . PHE B 1 271 ? 10.227 14.086 -3.957 1 96.5 271 PHE B C 1
ATOM 5014 O O . PHE B 1 271 ? 10.328 14.977 -3.109 1 96.5 271 PHE B O 1
ATOM 5021 N N . VAL B 1 272 ? 11.211 13.289 -4.285 1 95.25 272 VAL B N 1
ATOM 5022 C CA . VAL B 1 272 ? 12.461 13.312 -3.529 1 95.25 272 VAL B CA 1
ATOM 5023 C C . VAL B 1 272 ? 13.188 14.633 -3.787 1 95.25 272 VAL B C 1
ATOM 5025 O O . VAL B 1 272 ? 14.055 15.031 -3.002 1 95.25 272 VAL B O 1
ATOM 5028 N N . ASP B 1 273 ? 12.812 15.305 -4.824 1 94.38 273 ASP B N 1
ATOM 5029 C CA . ASP B 1 273 ? 13.43 16.594 -5.141 1 94.38 273 ASP B CA 1
ATOM 5030 C C . ASP B 1 273 ? 12.898 17.703 -4.238 1 94.38 273 ASP B C 1
ATOM 5032 O O . ASP B 1 273 ? 13.539 18.734 -4.07 1 94.38 273 ASP B O 1
ATOM 5036 N N . ARG B 1 274 ? 11.773 17.422 -3.582 1 96.56 274 ARG B N 1
ATOM 5037 C CA . ARG B 1 274 ? 11.164 18.547 -2.885 1 96.56 274 ARG B CA 1
ATOM 5038 C C . ARG B 1 274 ? 10.844 18.188 -1.438 1 96.56 274 ARG B C 1
ATOM 5040 O O . ARG B 1 274 ? 10.203 18.953 -0.727 1 96.56 274 ARG B O 1
ATOM 5047 N N . PHE B 1 275 ? 11.195 17.062 -0.97 1 97.94 275 PHE B N 1
ATOM 5048 C CA . PHE B 1 275 ? 10.859 16.672 0.391 1 97.94 275 PHE B CA 1
ATOM 5049 C C . PHE B 1 275 ? 12.031 15.961 1.055 1 97.94 275 PHE B C 1
ATOM 5051 O O . PHE B 1 275 ? 12.781 15.242 0.39 1 97.94 275 PHE B O 1
ATOM 5058 N N . ASP B 1 276 ? 12.164 16.141 2.324 1 98.12 276 ASP B N 1
ATOM 5059 C CA . ASP B 1 276 ? 13.273 15.531 3.059 1 98.12 276 ASP B CA 1
ATOM 5060 C C . ASP B 1 276 ? 12.852 14.227 3.717 1 98.12 276 ASP B C 1
ATOM 5062 O O . ASP B 1 276 ? 11.742 14.117 4.234 1 98.12 276 ASP B O 1
ATOM 5066 N N . THR B 1 277 ? 13.797 13.234 3.75 1 98.12 277 THR B N 1
ATOM 5067 C CA . THR B 1 277 ? 13.523 11.883 4.223 1 98.12 277 THR B CA 1
ATOM 5068 C C . THR B 1 277 ? 13.203 11.883 5.715 1 98.12 277 THR B C 1
ATOM 5070 O O . THR B 1 277 ? 12.195 11.328 6.141 1 98.12 277 THR B O 1
ATOM 5073 N N . ASN B 1 278 ? 14.016 12.539 6.535 1 98.44 278 ASN B N 1
ATOM 5074 C CA . ASN B 1 278 ? 13.758 12.602 7.973 1 98.44 278 ASN B CA 1
ATOM 5075 C C . ASN B 1 278 ? 12.461 13.344 8.273 1 98.44 278 ASN B C 1
ATOM 5077 O O . ASN B 1 278 ? 11.75 13 9.227 1 98.44 278 ASN B O 1
ATOM 5081 N N . CYS B 1 279 ? 12.18 14.367 7.523 1 98.62 279 CYS B N 1
ATOM 5082 C CA . CYS B 1 279 ? 10.938 15.102 7.715 1 98.62 279 CYS B CA 1
ATOM 5083 C C . CYS B 1 279 ? 9.734 14.195 7.477 1 98.62 279 CYS B C 1
ATOM 5085 O O . CYS B 1 279 ? 8.742 14.258 8.211 1 98.62 279 CYS B O 1
ATOM 5087 N N . TYR B 1 280 ? 9.82 13.383 6.426 1 98.62 280 TYR B N 1
ATOM 5088 C CA . TYR B 1 280 ? 8.75 12.43 6.152 1 98.62 280 TYR B CA 1
ATOM 5089 C C . TYR B 1 280 ? 8.531 11.5 7.34 1 98.62 280 TYR B C 1
ATOM 5091 O O . TYR B 1 280 ? 7.391 11.242 7.734 1 98.62 280 TYR B O 1
ATOM 5099 N N . VAL B 1 281 ? 9.602 11.055 7.941 1 98.25 281 VAL B N 1
ATOM 5100 C CA . VAL B 1 281 ? 9.539 10.148 9.086 1 98.25 281 VAL B CA 1
ATOM 5101 C C . VAL B 1 281 ? 8.883 10.852 10.266 1 98.25 281 VAL B C 1
ATOM 5103 O O . VAL B 1 281 ? 7.953 10.312 10.883 1 98.25 281 VAL B O 1
ATOM 5106 N N . VAL B 1 282 ? 9.25 12.062 10.523 1 98.06 282 VAL B N 1
ATOM 5107 C CA . VAL B 1 282 ? 8.781 12.812 11.68 1 98.06 282 VAL B CA 1
ATOM 5108 C C . VAL B 1 282 ? 7.289 13.125 11.531 1 98.06 282 VAL B C 1
ATOM 5110 O O . VAL B 1 282 ? 6.516 12.969 12.477 1 98.06 282 VAL B O 1
ATOM 5113 N N . ILE B 1 283 ? 6.891 13.508 10.391 1 98.06 283 ILE B N 1
ATOM 5114 C CA . ILE B 1 283 ? 5.5 13.883 10.148 1 98.06 283 ILE B CA 1
ATOM 5115 C C . ILE B 1 283 ? 4.613 12.641 10.219 1 98.06 283 ILE B C 1
ATOM 5117 O O . ILE B 1 283 ? 3.498 12.695 10.742 1 98.06 283 ILE B O 1
ATOM 5121 N N . SER B 1 284 ? 5.105 11.523 9.672 1 97.62 284 SER B N 1
ATOM 5122 C CA . SER B 1 284 ? 4.324 10.289 9.75 1 97.62 284 SER B CA 1
ATOM 5123 C C . SER B 1 284 ? 4.148 9.836 11.195 1 97.62 284 SER B C 1
ATOM 5125 O O . SER B 1 284 ? 3.092 9.32 11.562 1 97.62 284 SER B O 1
ATOM 5127 N N . ARG B 1 285 ? 5.18 10.031 12.016 1 96.94 285 ARG B N 1
ATOM 5128 C CA . ARG B 1 285 ? 5.074 9.695 13.43 1 96.94 285 ARG B CA 1
ATOM 5129 C C . ARG B 1 285 ? 4.098 10.625 14.141 1 96.94 285 ARG B C 1
ATOM 5131 O O . ARG B 1 285 ? 3.367 10.195 15.039 1 96.94 285 ARG B O 1
ATOM 5138 N N . LYS B 1 286 ? 4.121 11.844 13.766 1 97.38 286 LYS B N 1
ATOM 5139 C CA . LYS B 1 286 ? 3.156 12.805 14.297 1 97.38 286 LYS B CA 1
ATOM 5140 C C . LYS B 1 286 ? 1.726 12.352 14.016 1 97.38 286 LYS B C 1
ATOM 5142 O O . LYS B 1 286 ? 0.866 12.406 14.898 1 97.38 286 LYS B O 1
ATOM 5147 N N . MET B 1 287 ? 1.471 11.93 12.82 1 97.5 287 MET B N 1
ATOM 5148 C CA . MET B 1 287 ? 0.149 11.438 12.453 1 97.5 287 MET B CA 1
ATOM 5149 C C . MET B 1 287 ? -0.242 10.234 13.305 1 97.5 287 MET B C 1
ATOM 5151 O O . MET B 1 287 ? -1.385 10.125 13.75 1 97.5 287 MET B O 1
ATOM 5155 N N . ASP B 1 288 ? 0.727 9.344 13.547 1 96.12 288 ASP B N 1
ATOM 5156 C CA . ASP B 1 288 ? 0.453 8.148 14.336 1 96.12 288 ASP B CA 1
ATOM 5157 C C . ASP B 1 288 ? -0.044 8.508 15.734 1 96.12 288 ASP B C 1
ATOM 5159 O O . ASP B 1 288 ? -0.857 7.789 16.312 1 96.12 288 ASP B O 1
ATOM 5163 N N . CYS B 1 289 ? 0.384 9.633 16.219 1 94.06 289 CYS B N 1
ATOM 5164 C CA . CYS B 1 289 ? 0.125 10 17.594 1 94.06 289 CYS B CA 1
ATOM 5165 C C . CYS B 1 289 ? -1.22 10.703 17.734 1 94.06 289 CYS B C 1
ATOM 5167 O O . CYS B 1 289 ? -1.709 10.914 18.844 1 94.06 289 CYS B O 1
ATOM 5169 N N . HIS B 1 290 ? -1.831 11.016 16.688 1 96.94 290 HIS B N 1
ATOM 5170 C CA . HIS B 1 290 ? -3.045 11.828 16.75 1 96.94 290 HIS B CA 1
ATOM 5171 C C . HIS B 1 290 ? -4.199 11.047 17.375 1 96.94 290 HIS B C 1
ATOM 5173 O O . HIS B 1 290 ? -4.566 9.977 16.875 1 96.94 290 HIS B O 1
ATOM 5179 N N . ASP B 1 291 ? -4.723 11.461 18.359 1 96.56 291 ASP B N 1
ATOM 5180 C CA . ASP B 1 291 ? -5.891 10.984 19.094 1 96.56 291 ASP B CA 1
ATOM 5181 C C . ASP B 1 291 ? -6.5 12.102 19.938 1 96.56 291 ASP B C 1
ATOM 5183 O O . ASP B 1 291 ? -5.93 12.5 20.953 1 96.56 291 ASP B O 1
ATOM 5187 N N . LEU B 1 292 ? -7.691 12.539 19.562 1 96.94 292 LEU B N 1
ATOM 5188 C CA . LEU B 1 292 ? -8.305 13.695 20.203 1 96.94 292 LEU B CA 1
ATOM 5189 C C . LEU B 1 292 ? -8.617 13.391 21.672 1 96.94 292 LEU B C 1
ATOM 5191 O O . LEU B 1 292 ? -8.836 14.312 22.469 1 96.94 292 LEU B O 1
ATOM 5195 N N . SER B 1 293 ? -8.719 12.141 21.984 1 94.06 293 SER B N 1
ATOM 5196 C CA . SER B 1 293 ? -9.086 11.781 23.344 1 94.06 293 SER B CA 1
ATOM 5197 C C . SER B 1 293 ? -7.855 11.664 24.234 1 94.06 293 SER B C 1
ATOM 5199 O O . SER B 1 293 ? -7.973 11.43 25.438 1 94.06 293 SER B O 1
ATOM 5201 N N . ARG B 1 294 ? -6.723 11.805 23.625 1 88.94 294 ARG B N 1
ATOM 5202 C CA . ARG B 1 294 ? -5.496 11.703 24.406 1 88.94 294 ARG B CA 1
ATOM 5203 C C . ARG B 1 294 ? -5.496 12.711 25.562 1 88.94 294 ARG B C 1
ATOM 5205 O O . ARG B 1 294 ? -5.773 13.891 25.344 1 88.94 294 ARG B O 1
ATOM 5212 N N . GLY B 1 295 ? -5.207 12.227 26.766 1 83 295 GLY B N 1
ATOM 5213 C CA . GLY B 1 295 ? -5.137 13.094 27.938 1 83 295 GLY B CA 1
ATOM 5214 C C . GLY B 1 295 ? -6.449 13.195 28.688 1 83 295 GLY B C 1
ATOM 5215 O O . GLY B 1 295 ? -6.516 13.797 29.766 1 83 295 GLY B O 1
ATOM 5216 N N . PHE B 1 296 ? -7.441 12.648 28.047 1 85.31 296 PHE B N 1
ATOM 5217 C CA . PHE B 1 296 ? -8.727 12.688 28.734 1 85.31 296 PHE B CA 1
ATOM 5218 C C . PHE B 1 296 ? -8.953 11.422 29.547 1 85.31 296 PHE B C 1
ATOM 5220 O O . PHE B 1 296 ? -8.57 10.328 29.125 1 85.31 296 PHE B O 1
ATOM 5227 N N . GLU B 1 297 ? -9.375 11.609 30.781 1 75.19 297 GLU B N 1
ATOM 5228 C CA . GLU B 1 297 ? -9.609 10.508 31.703 1 75.19 297 GLU B CA 1
ATOM 5229 C C . GLU B 1 297 ? -10.75 9.617 31.219 1 75.19 297 GLU B C 1
ATOM 5231 O O . GLU B 1 297 ? -11.695 10.094 30.594 1 75.19 297 GLU B O 1
ATOM 5236 N N . HIS B 1 298 ? -10.477 8.352 31.156 1 73.12 298 HIS B N 1
ATOM 5237 C CA . HIS B 1 298 ? -11.586 7.477 30.797 1 73.12 298 HIS B CA 1
ATOM 5238 C C . HIS B 1 298 ? -11.711 6.316 31.766 1 73.12 298 HIS B C 1
ATOM 5240 O O . HIS B 1 298 ? -10.727 5.91 32.406 1 73.12 298 HIS B O 1
ATOM 5246 N N . ASP B 1 299 ? -12.961 6.027 32.156 1 67.5 299 ASP B N 1
ATOM 5247 C CA . ASP B 1 299 ? -13.305 5.02 33.156 1 67.5 299 ASP B CA 1
ATOM 5248 C C . ASP B 1 299 ? -13.133 3.611 32.594 1 67.5 299 ASP B C 1
ATOM 5250 O O . ASP B 1 299 ? -13.359 2.625 33.281 1 67.5 299 ASP B O 1
ATOM 5254 N N . GLY B 1 300 ? -12.57 3.463 31.469 1 67.19 300 GLY B N 1
ATOM 5255 C CA . GLY B 1 300 ? -12.266 2.158 30.906 1 67.19 300 GLY B CA 1
ATOM 5256 C C . GLY B 1 300 ? -13.461 1.496 30.25 1 67.19 300 GLY B C 1
ATOM 5257 O O . GLY B 1 300 ? -13.32 0.488 29.547 1 67.19 300 GLY B O 1
ATOM 5258 N N . THR B 1 301 ? -14.672 1.925 30.422 1 67.44 301 THR B N 1
ATOM 5259 C CA . THR B 1 301 ? -15.867 1.228 29.953 1 67.44 301 THR B CA 1
ATOM 5260 C C . THR B 1 301 ? -16.25 1.693 28.547 1 67.44 301 THR B C 1
ATOM 5262 O O . THR B 1 301 ? -16.734 0.899 27.734 1 67.44 301 THR B O 1
ATOM 5265 N N . ASN B 1 302 ? -16.109 2.959 28.234 1 80 302 ASN B N 1
ATOM 5266 C CA . ASN B 1 302 ? -16.469 3.521 26.938 1 80 302 ASN B CA 1
ATOM 5267 C C . ASN B 1 302 ? -15.273 4.152 26.234 1 80 302 ASN B C 1
ATOM 5269 O O . ASN B 1 302 ? -14.266 4.465 26.875 1 80 302 ASN B O 1
ATOM 5273 N N . ASP B 1 303 ? -15.32 4.211 24.969 1 86.12 303 ASP B N 1
ATOM 5274 C CA . ASP B 1 303 ? -14.305 4.938 24.219 1 86.12 303 ASP B CA 1
ATOM 5275 C C . ASP B 1 303 ? -14.305 6.418 24.578 1 86.12 303 ASP B C 1
ATOM 5277 O O . ASP B 1 303 ? -15.289 7.121 24.359 1 86.12 303 ASP B O 1
ATOM 5281 N N . PRO B 1 304 ? -13.289 6.832 25.203 1 92 304 PRO B N 1
ATOM 5282 C CA . PRO B 1 304 ? -13.234 8.234 25.625 1 92 304 PRO B CA 1
ATOM 5283 C C . PRO B 1 304 ? -13.414 9.211 24.469 1 92 304 PRO B C 1
ATOM 5285 O O . PRO B 1 304 ? -13.82 10.352 24.672 1 92 304 PRO B O 1
ATOM 5288 N N . LEU B 1 305 ? -13.156 8.781 23.281 1 94.31 305 LEU B N 1
ATOM 5289 C CA . LEU B 1 305 ? -13.273 9.648 22.125 1 94.31 305 LEU B CA 1
ATOM 5290 C C . LEU B 1 305 ? -14.703 10.156 21.953 1 94.31 305 LEU B C 1
ATOM 5292 O O . LEU B 1 305 ? -14.922 11.32 21.625 1 94.31 305 LEU B O 1
ATOM 5296 N N . VAL B 1 306 ? -15.617 9.312 22.203 1 94.25 306 VAL B N 1
ATOM 5297 C CA . VAL B 1 306 ? -17.016 9.664 22.047 1 94.25 306 VAL B CA 1
ATOM 5298 C C . VAL B 1 306 ? -17.391 10.773 23.031 1 94.25 306 VAL B C 1
ATOM 5300 O O . VAL B 1 306 ? -18.031 11.758 22.641 1 94.25 306 VAL B O 1
ATOM 5303 N N . THR B 1 307 ? -16.969 10.609 24.25 1 93.62 307 THR B N 1
ATOM 5304 C CA . THR B 1 307 ? -17.25 11.609 25.281 1 93.62 307 THR B CA 1
ATOM 5305 C C . THR B 1 307 ? -16.609 12.945 24.922 1 93.62 307 THR B C 1
ATOM 5307 O O . THR B 1 307 ? -17.25 14 25.062 1 93.62 307 THR B O 1
ATOM 5310 N N . VAL B 1 308 ? -15.43 12.859 24.438 1 95.88 308 VAL B N 1
ATOM 5311 C CA . VAL B 1 308 ? -14.719 14.078 24.062 1 95.88 308 VAL B CA 1
ATOM 5312 C C . VAL B 1 308 ? -15.461 14.773 22.922 1 95.88 308 VAL B C 1
ATOM 5314 O O . VAL B 1 308 ? -15.734 15.977 23 1 95.88 308 VAL B O 1
ATOM 5317 N N . LEU B 1 309 ? -15.844 14.094 21.922 1 97.25 309 LEU B N 1
ATOM 5318 C CA . LEU B 1 309 ? -16.5 14.656 20.766 1 97.25 309 LEU B CA 1
ATOM 5319 C C . LEU B 1 309 ? -17.844 15.266 21.141 1 97.25 309 LEU B C 1
ATOM 5321 O O . LEU B 1 309 ? -18.203 16.359 20.672 1 97.25 309 LEU B O 1
ATOM 5325 N N . GLN B 1 310 ? -18.531 14.664 21.984 1 96.25 310 GLN B N 1
ATOM 5326 C CA . GLN B 1 310 ? -19.875 15.109 22.359 1 96.25 310 GLN B CA 1
ATOM 5327 C C . GLN B 1 310 ? -19.812 16.422 23.141 1 96.25 310 GLN B C 1
ATOM 5329 O O . GLN B 1 310 ? -20.797 17.156 23.203 1 96.25 310 GLN B O 1
ATOM 5334 N N . GLY B 1 311 ? -18.672 16.656 23.672 1 95.44 311 GLY B N 1
ATOM 5335 C CA . GLY B 1 311 ? -18.5 17.891 24.438 1 95.44 311 GLY B CA 1
ATOM 5336 C C . GLY B 1 311 ? -18.109 19.078 23.578 1 95.44 311 GLY B C 1
ATOM 5337 O O . GLY B 1 311 ? -18.062 20.203 24.078 1 95.44 311 GLY B O 1
ATOM 5338 N N . LEU B 1 312 ? -17.891 18.875 22.328 1 96.44 312 LEU B N 1
ATOM 5339 C CA . LEU B 1 312 ? -17.438 19.922 21.422 1 96.44 312 LEU B CA 1
ATOM 5340 C C . LEU B 1 312 ? -18.609 20.609 20.75 1 96.44 312 LEU B C 1
ATOM 5342 O O . LEU B 1 312 ? -19.391 19.953 20.031 1 96.44 312 LEU B O 1
ATOM 5346 N N . THR B 1 313 ? -18.734 21.922 20.891 1 93.31 313 THR B N 1
ATOM 5347 C CA . THR B 1 313 ? -19.969 22.594 20.484 1 93.31 313 THR B CA 1
ATOM 5348 C C . THR B 1 313 ? -19.734 23.469 19.266 1 93.31 313 THR B C 1
ATOM 5350 O O . THR B 1 313 ? -20.688 23.953 18.656 1 93.31 313 THR B O 1
ATOM 5353 N N . THR B 1 314 ? -18.516 23.688 18.844 1 97 314 THR B N 1
ATOM 5354 C CA . THR B 1 314 ? -18.203 24.531 17.703 1 97 314 THR B CA 1
ATOM 5355 C C . THR B 1 314 ? -18.812 23.953 16.422 1 97 314 THR B C 1
ATOM 5357 O O . THR B 1 314 ? -18.656 22.766 16.141 1 97 314 THR B O 1
ATOM 5360 N N . PRO B 1 315 ? -19.578 24.812 15.609 1 98.12 315 PRO B N 1
ATOM 5361 C CA . PRO B 1 315 ? -20.078 24.328 14.32 1 98.12 315 PRO B CA 1
ATOM 5362 C C . PRO B 1 315 ? -18.984 23.719 13.453 1 98.12 315 PRO B C 1
ATOM 5364 O O . PRO B 1 315 ? -17.938 24.344 13.258 1 98.12 315 PRO B O 1
ATOM 5367 N N . THR B 1 316 ? -19.203 22.484 12.969 1 98.69 316 THR B N 1
ATOM 5368 C CA . THR B 1 316 ? -18.172 21.75 12.242 1 98.69 316 THR B CA 1
ATOM 5369 C C . THR B 1 316 ? -18.734 21.141 10.969 1 98.69 316 THR B C 1
ATOM 5371 O O . THR B 1 316 ? -19.75 20.438 11.008 1 98.69 316 THR B O 1
ATOM 5374 N N . LEU B 1 317 ? -18.141 21.438 9.836 1 98.88 317 LEU B N 1
ATOM 5375 C CA . LEU B 1 317 ? -18.422 20.75 8.586 1 98.88 317 LEU B CA 1
ATOM 5376 C C . LEU B 1 317 ? -17.484 19.562 8.398 1 98.88 317 LEU B C 1
ATOM 5378 O O . LEU B 1 317 ? -16.266 19.734 8.367 1 98.88 317 LEU B O 1
ATOM 5382 N N . VAL B 1 318 ? -18.047 18.391 8.352 1 98.81 318 VAL B N 1
ATOM 5383 C CA . VAL B 1 318 ? -17.297 17.172 8.078 1 98.81 318 VAL B CA 1
ATOM 5384 C C . VAL B 1 318 ? -17.562 16.703 6.656 1 98.81 318 VAL B C 1
ATOM 5386 O O . VAL B 1 318 ? -18.719 16.562 6.254 1 98.81 318 VAL B O 1
ATOM 5389 N N . VAL B 1 319 ? -16.5 16.516 5.879 1 98.69 319 VAL B N 1
ATOM 5390 C CA . VAL B 1 319 ? -16.656 16.031 4.512 1 98.69 319 VAL B CA 1
ATOM 5391 C C . VAL B 1 319 ? -15.961 14.688 4.359 1 98.69 319 VAL B C 1
ATOM 5393 O O . VAL B 1 319 ? -14.742 14.586 4.551 1 98.69 319 VAL B O 1
ATOM 5396 N N . GLY B 1 320 ? -16.672 13.633 4.074 1 98.25 320 GLY B N 1
ATOM 5397 C CA . GLY B 1 320 ? -16.125 12.32 3.797 1 98.25 320 GLY B CA 1
ATOM 5398 C C . GLY B 1 320 ? -16.125 11.969 2.32 1 98.25 320 GLY B C 1
ATOM 5399 O O . GLY B 1 320 ? -16.781 12.633 1.523 1 98.25 320 GLY B O 1
ATOM 5400 N N . ILE B 1 321 ? -15.305 11.031 1.944 1 97.5 321 ILE B N 1
ATOM 5401 C CA . ILE B 1 321 ? -15.203 10.562 0.567 1 97.5 321 ILE B CA 1
ATOM 5402 C C . ILE B 1 321 ? -15.539 9.078 0.503 1 97.5 321 ILE B C 1
ATOM 5404 O O . ILE B 1 321 ? -14.93 8.266 1.203 1 97.5 321 ILE B O 1
ATOM 5408 N N . GLU B 1 322 ? -16.344 8.727 -0.375 1 94.5 322 GLU B N 1
ATOM 5409 C CA . GLU B 1 322 ? -16.844 7.363 -0.434 1 94.5 322 GLU B CA 1
ATOM 5410 C C . GLU B 1 322 ? -15.75 6.375 -0.8 1 94.5 322 GLU B C 1
ATOM 5412 O O . GLU B 1 322 ? -15.68 5.277 -0.24 1 94.5 322 GLU B O 1
ATOM 5417 N N . SER B 1 323 ? -14.914 6.707 -1.689 1 92.69 323 SER B N 1
ATOM 5418 C CA . SER B 1 323 ? -13.914 5.785 -2.219 1 92.69 323 SER B CA 1
ATOM 5419 C C . SER B 1 323 ? -12.609 5.863 -1.429 1 92.69 323 SER B C 1
ATOM 5421 O O . SER B 1 323 ? -11.625 5.223 -1.788 1 92.69 323 SER B O 1
ATOM 5423 N N . ASP B 1 324 ? -12.602 6.672 -0.338 1 95.5 324 ASP B N 1
ATOM 5424 C CA . ASP B 1 324 ? -11.391 6.836 0.471 1 95.5 324 ASP B CA 1
ATOM 5425 C C . ASP B 1 324 ? -11.125 5.586 1.307 1 95.5 324 ASP B C 1
ATOM 5427 O O . ASP B 1 324 ? -11.945 5.203 2.143 1 95.5 324 ASP B O 1
ATOM 5431 N N . GLN B 1 325 ? -9.945 5.062 1.141 1 91.56 325 GLN B N 1
ATOM 5432 C CA . GLN B 1 325 ? -9.617 3.844 1.877 1 91.56 325 GLN B CA 1
ATOM 5433 C C . GLN B 1 325 ? -8.617 4.129 2.998 1 91.56 325 GLN B C 1
ATOM 5435 O O . GLN B 1 325 ? -8.406 3.287 3.871 1 91.56 325 GLN B O 1
ATOM 5440 N N . LEU B 1 326 ? -7.992 5.242 2.961 1 94.88 326 LEU B N 1
ATOM 5441 C CA . LEU B 1 326 ? -7.055 5.629 4.012 1 94.88 326 LEU B CA 1
ATOM 5442 C C . LEU B 1 326 ? -7.793 6.215 5.211 1 94.88 326 LEU B C 1
ATOM 5444 O O . LEU B 1 326 ? -7.5 5.871 6.355 1 94.88 326 LEU B O 1
ATOM 5448 N N . PHE B 1 327 ? -8.648 7.113 4.926 1 96.62 327 PHE B N 1
ATOM 5449 C CA . PHE B 1 327 ? -9.641 7.648 5.855 1 96.62 327 PHE B CA 1
ATOM 5450 C C . PHE B 1 327 ? -11.055 7.293 5.41 1 96.62 327 PHE B C 1
ATOM 5452 O O . PHE B 1 327 ? -11.758 8.133 4.84 1 96.62 327 PHE B O 1
ATOM 5459 N N . PRO B 1 328 ? -11.445 6.117 5.777 1 94.88 328 PRO B N 1
ATOM 5460 C CA . PRO B 1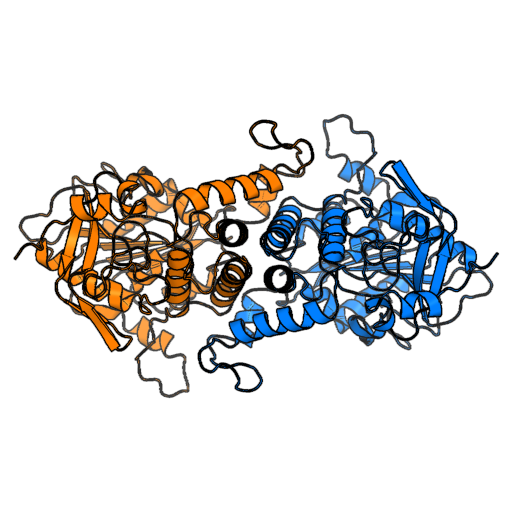 328 ? -12.734 5.652 5.258 1 94.88 328 PRO B CA 1
ATOM 5461 C C . PRO B 1 328 ? -13.906 6.512 5.727 1 94.88 328 PRO B C 1
ATOM 5463 O O . PRO B 1 328 ? -13.805 7.207 6.742 1 94.88 328 PRO B O 1
ATOM 5466 N N . LEU B 1 329 ? -15.008 6.418 5.004 1 96.12 329 LEU B N 1
ATOM 5467 C CA . LEU B 1 329 ? -16.219 7.188 5.293 1 96.12 329 LEU B CA 1
ATOM 5468 C C . LEU B 1 329 ? -16.656 6.977 6.738 1 96.12 329 LEU B C 1
ATOM 5470 O O . LEU B 1 329 ? -17.188 7.895 7.367 1 96.12 329 LEU B O 1
ATOM 5474 N N . ALA B 1 330 ? -16.391 5.852 7.273 1 95.38 330 ALA B N 1
ATOM 5475 C CA . ALA B 1 330 ? -16.75 5.535 8.648 1 95.38 330 ALA B CA 1
ATOM 5476 C C . ALA B 1 330 ? -16.109 6.523 9.625 1 95.38 330 ALA B C 1
ATOM 5478 O O . ALA B 1 330 ? -16.703 6.855 10.656 1 95.38 330 ALA B O 1
ATOM 5479 N N . ASP B 1 331 ? -14.93 6.992 9.352 1 96.62 331 ASP B N 1
ATOM 5480 C CA . ASP B 1 331 ? -14.258 7.977 10.203 1 96.62 331 ASP B CA 1
ATOM 5481 C C . ASP B 1 331 ? -15.023 9.297 10.219 1 96.62 331 ASP B C 1
ATOM 5483 O O . ASP B 1 331 ? -15.211 9.898 11.281 1 96.62 331 ASP B O 1
ATOM 5487 N N . SER B 1 332 ? -15.422 9.742 9.016 1 98.12 332 SER B N 1
ATOM 5488 C CA . SER B 1 332 ? -16.219 10.961 8.914 1 98.12 332 SER B CA 1
ATOM 5489 C C . SER B 1 332 ? -17.562 10.812 9.617 1 98.12 332 SER B C 1
ATOM 5491 O O . SER B 1 332 ? -18.031 11.734 10.289 1 98.12 332 SER B O 1
ATOM 5493 N N . LYS B 1 333 ? -18.156 9.656 9.5 1 98.12 333 LYS B N 1
ATOM 5494 C CA . LYS B 1 333 ? -19.438 9.398 10.148 1 98.12 333 LYS B CA 1
ATOM 5495 C C . LYS B 1 333 ? -19.297 9.391 11.672 1 98.12 333 LYS B C 1
ATOM 5497 O O . LYS B 1 333 ? -20.172 9.875 12.391 1 98.12 333 LYS B O 1
ATOM 5502 N N . LEU B 1 334 ? -18.234 8.812 12.125 1 97.06 334 LEU B N 1
ATOM 5503 C CA . LEU B 1 334 ? -17.953 8.82 13.555 1 97.06 334 LEU B CA 1
ATOM 5504 C C . LEU B 1 334 ? -17.906 10.25 14.094 1 97.06 334 LEU B C 1
ATOM 5506 O O . LEU B 1 334 ? -18.484 10.539 15.141 1 97.06 334 LEU B O 1
ATOM 5510 N N . LEU B 1 335 ? -17.234 11.125 13.391 1 98.12 335 LEU B N 1
ATOM 5511 C CA . LEU B 1 335 ? -17.188 12.531 13.773 1 98.12 335 LEU B CA 1
ATOM 5512 C C . LEU B 1 335 ? -18.578 13.148 13.773 1 98.12 335 LEU B C 1
ATOM 5514 O O . LEU B 1 335 ? -19.016 13.695 14.781 1 98.12 335 LEU B O 1
ATOM 5518 N N . ALA B 1 336 ? -19.266 13 12.672 1 98 336 ALA B N 1
ATOM 5519 C CA . ALA B 1 336 ? -20.562 13.648 12.477 1 98 336 ALA B CA 1
ATOM 5520 C C . ALA B 1 336 ? -21.578 13.141 13.484 1 98 336 ALA B C 1
ATOM 5522 O O . ALA B 1 336 ? -22.422 13.898 13.969 1 98 336 ALA B O 1
ATOM 5523 N N . ASP B 1 337 ? -21.516 11.898 13.789 1 97.5 337 ASP B N 1
ATOM 5524 C CA . ASP B 1 337 ? -22.484 11.273 14.68 1 97.5 337 ASP B CA 1
ATOM 5525 C C . ASP B 1 337 ? -22.266 11.734 16.125 1 97.5 337 ASP B C 1
ATOM 5527 O O . ASP B 1 337 ? -23.203 11.695 16.938 1 97.5 337 ASP B O 1
ATOM 5531 N N . ASN B 1 338 ? -21.094 12.172 16.422 1 97.44 338 ASN B N 1
ATOM 5532 C CA . ASN B 1 338 ? -20.797 12.422 17.828 1 97.44 338 ASN B CA 1
ATOM 5533 C C . ASN B 1 338 ? -20.547 13.898 18.094 1 97.44 338 ASN B C 1
ATOM 5535 O O . ASN B 1 338 ? -20.484 14.328 19.25 1 97.44 338 ASN B O 1
ATOM 5539 N N . LEU B 1 339 ? -20.359 14.742 17.078 1 97.88 339 LEU B N 1
ATOM 5540 C CA . LEU B 1 339 ? -20.266 16.188 17.219 1 97.88 339 LEU B CA 1
ATOM 5541 C C . LEU B 1 339 ? -21.656 16.828 17.219 1 97.88 339 LEU B C 1
ATOM 5543 O O . LEU B 1 339 ? -22.375 16.734 16.219 1 97.88 339 LEU B O 1
ATOM 5547 N N . PRO B 1 340 ? -22.031 17.5 18.234 1 97.06 340 PRO B N 1
ATOM 5548 C CA . PRO B 1 340 ? -23.406 17.984 18.359 1 97.06 340 PRO B CA 1
ATOM 5549 C C . PRO B 1 340 ? -23.781 18.969 17.266 1 97.06 340 PRO B C 1
ATOM 5551 O O . PRO B 1 340 ? -24.938 19 16.828 1 97.06 340 PRO B O 1
ATOM 5554 N N . SER B 1 341 ? -22.891 19.812 16.844 1 96 341 SER B N 1
ATOM 5555 C CA . SER B 1 341 ? -23.188 20.828 15.844 1 96 341 SER B CA 1
ATOM 5556 C C . SER B 1 341 ? -22.391 20.594 14.562 1 96 341 SER B C 1
ATOM 5558 O O . SER B 1 341 ? -21.719 21.484 14.055 1 96 341 SER B O 1
ATOM 5560 N N . SER B 1 342 ? -22.594 19.359 14.023 1 97.81 342 SER B N 1
ATOM 5561 C CA . SER B 1 342 ? -21.844 19.047 12.812 1 97.81 342 SER B CA 1
ATOM 5562 C C . SER B 1 342 ? -22.781 18.875 11.617 1 97.81 342 SER B C 1
ATOM 5564 O O . SER B 1 342 ? -23.969 18.609 11.789 1 97.81 342 SER B O 1
ATOM 5566 N N . LEU B 1 343 ? -22.25 19.172 10.477 1 98.06 343 LEU B N 1
ATOM 5567 C CA . LEU B 1 343 ? -22.844 18.875 9.18 1 98.06 343 LEU B CA 1
ATOM 5568 C C . LEU B 1 343 ? -21.969 17.922 8.383 1 98.06 343 LEU B C 1
ATOM 5570 O O . LEU B 1 343 ? -20.781 18.172 8.195 1 98.06 343 LEU B O 1
ATOM 5574 N N . LEU B 1 344 ? -22.562 16.797 7.973 1 98.56 344 LEU B N 1
ATOM 5575 C CA . LEU B 1 344 ? -21.812 15.82 7.184 1 98.56 344 LEU B CA 1
ATOM 5576 C C . LEU B 1 344 ? -22.156 15.938 5.703 1 98.56 344 LEU B C 1
ATOM 5578 O O . LEU B 1 344 ? -23.328 15.953 5.328 1 98.56 344 LEU B O 1
ATOM 5582 N N . LYS B 1 345 ? -21.156 16.125 4.898 1 98.56 345 LYS B N 1
ATOM 5583 C CA . LYS B 1 345 ? -21.266 16 3.447 1 98.56 345 LYS B CA 1
ATOM 5584 C C . LYS B 1 345 ? -20.406 14.852 2.932 1 98.56 345 LYS B C 1
ATOM 5586 O O . LYS B 1 345 ? -19.297 14.617 3.438 1 98.56 345 LYS B O 1
ATOM 5591 N N . VAL B 1 346 ? -20.891 14.102 1.957 1 98 346 VAL B N 1
ATOM 5592 C CA . VAL B 1 346 ? -20.156 12.969 1.392 1 98 346 VAL B CA 1
ATOM 5593 C C . VAL B 1 346 ? -19.859 13.234 -0.082 1 98 346 VAL B C 1
ATOM 5595 O O . VAL B 1 346 ? -20.766 13.516 -0.866 1 98 346 VAL B O 1
ATOM 5598 N N . LEU B 1 347 ? -18.609 13.242 -0.423 1 96.62 347 LEU B N 1
ATOM 5599 C CA . LEU B 1 347 ? -18.172 13.359 -1.81 1 96.62 347 LEU B CA 1
ATOM 5600 C C . LEU B 1 347 ? -18.234 12.008 -2.51 1 96.62 347 LEU B C 1
ATOM 5602 O O . LEU B 1 347 ? -17.578 11.055 -2.09 1 96.62 347 LEU B O 1
ATOM 5606 N N . ASN B 1 348 ? -19.078 11.953 -3.514 1 93.62 348 ASN B N 1
ATOM 5607 C CA . ASN B 1 348 ? -19.062 10.797 -4.395 1 93.62 348 ASN B CA 1
ATOM 5608 C C . ASN B 1 348 ? -18 10.93 -5.484 1 93.62 348 ASN B C 1
ATOM 5610 O O . ASN B 1 348 ? -18.203 11.633 -6.473 1 93.62 348 ASN B O 1
ATOM 5614 N N . SER B 1 349 ? -16.875 10.352 -5.309 1 93.06 349 SER B N 1
ATOM 5615 C CA . SER B 1 349 ? -15.734 10.43 -6.207 1 93.06 349 SER B CA 1
ATOM 5616 C C . SER B 1 349 ? -15.016 9.086 -6.305 1 93.06 349 SER B C 1
ATOM 5618 O O . SER B 1 349 ? -14.961 8.336 -5.328 1 93.06 349 SER B O 1
ATOM 5620 N N . GLU B 1 350 ? -14.453 8.781 -7.457 1 90.88 350 GLU B N 1
ATOM 5621 C CA . GLU B 1 350 ? -13.68 7.555 -7.656 1 90.88 350 GLU B CA 1
ATOM 5622 C C . GLU B 1 350 ? -12.195 7.789 -7.387 1 90.88 350 GLU B C 1
ATOM 5624 O O . GLU B 1 350 ? -11.383 6.871 -7.516 1 90.88 350 GLU B O 1
ATOM 5629 N N . GLU B 1 351 ? -11.875 8.945 -6.895 1 92.38 351 GLU B N 1
ATOM 5630 C CA . GLU B 1 351 ? -10.469 9.336 -6.859 1 92.38 351 GLU B CA 1
ATOM 5631 C C . GLU B 1 351 ? -9.82 8.93 -5.539 1 92.38 351 GLU B C 1
ATOM 5633 O O . GLU B 1 351 ? -8.625 9.172 -5.332 1 92.38 351 GLU B O 1
ATOM 5638 N N . GLY B 1 352 ? -10.609 8.32 -4.672 1 94.44 352 GLY B N 1
ATOM 5639 C CA . GLY B 1 352 ? -10.047 7.926 -3.393 1 94.44 352 GLY B CA 1
ATOM 5640 C C . GLY B 1 352 ? -9.766 9.102 -2.473 1 94.44 352 GLY B C 1
ATOM 5641 O O . GLY B 1 352 ? -10.508 10.078 -2.467 1 94.44 352 GLY B O 1
ATOM 5642 N N . HIS B 1 353 ? -8.812 8.977 -1.643 1 95.44 353 HIS B N 1
ATOM 5643 C CA . HIS B 1 353 ? -8.461 9.977 -0.642 1 95.44 353 HIS B CA 1
ATOM 5644 C C . HIS B 1 353 ? -8.148 11.32 -1.293 1 95.44 353 HIS B C 1
ATOM 5646 O O . HIS B 1 353 ? -8.531 12.375 -0.774 1 95.44 353 HIS B O 1
ATOM 5652 N N . ASP B 1 354 ? -7.539 11.336 -2.432 1 93.75 354 ASP B N 1
ATOM 5653 C CA . ASP B 1 354 ? -7.07 12.555 -3.08 1 93.75 354 ASP B CA 1
ATOM 5654 C C . ASP B 1 354 ? -8.242 13.367 -3.631 1 93.75 354 ASP B C 1
ATOM 5656 O O . ASP B 1 354 ? -8.062 14.5 -4.082 1 93.75 354 ASP B O 1
ATOM 5660 N N . ALA B 1 355 ? -9.406 12.828 -3.537 1 93.69 355 ALA B N 1
ATOM 5661 C CA . ALA B 1 355 ? -10.57 13.57 -4.012 1 93.69 355 ALA B CA 1
ATOM 5662 C C . ALA B 1 355 ? -10.68 14.922 -3.318 1 93.69 355 ALA B C 1
ATOM 5664 O O . ALA B 1 355 ? -11.195 15.883 -3.893 1 93.69 355 ALA B O 1
ATOM 5665 N N . PHE B 1 356 ? -10.164 15.062 -2.121 1 92.62 356 PHE B N 1
ATOM 5666 C CA . PHE B 1 356 ? -10.266 16.328 -1.411 1 92.62 356 PHE B CA 1
ATOM 5667 C C . PHE B 1 356 ? -9.359 17.375 -2.045 1 92.62 356 PHE B C 1
ATOM 5669 O O . PHE B 1 356 ? -9.516 18.578 -1.788 1 92.62 356 PHE B O 1
ATOM 5676 N N . LEU B 1 357 ? -8.453 16.953 -2.953 1 92.12 357 LEU B N 1
ATOM 5677 C CA . LEU B 1 357 ? -7.578 17.875 -3.684 1 92.12 357 LEU B CA 1
ATOM 5678 C C . LEU B 1 357 ? -7.984 17.953 -5.148 1 92.12 357 LEU B C 1
ATOM 5680 O O . LEU B 1 357 ? -7.34 18.641 -5.941 1 92.12 357 LEU B O 1
ATOM 5684 N N . LEU B 1 358 ? -9.016 17.219 -5.547 1 91.19 358 LEU B N 1
ATOM 5685 C CA . LEU B 1 358 ? -9.336 17.141 -6.965 1 91.19 358 LEU B CA 1
ATOM 5686 C C . LEU B 1 358 ? -10.758 17.625 -7.227 1 91.19 358 LEU B C 1
ATOM 5688 O O . LEU B 1 358 ? -11.039 18.219 -8.273 1 91.19 358 LEU B O 1
ATOM 5692 N N . GLU B 1 359 ? -11.648 17.406 -6.23 1 94.25 359 GLU B N 1
ATOM 5693 C CA . GLU B 1 359 ? -13.047 17.781 -6.406 1 94.25 359 GLU B CA 1
ATOM 5694 C C . GLU B 1 359 ? -13.312 19.188 -5.906 1 94.25 359 GLU B C 1
ATOM 5696 O O . GLU B 1 359 ? -14.164 19.406 -5.047 1 94.25 359 GLU B O 1
ATOM 5701 N N . PHE B 1 360 ? -12.742 20.172 -6.516 1 95 360 PHE B N 1
ATOM 5702 C CA . PHE B 1 360 ? -12.672 21.531 -6.016 1 95 360 PHE B CA 1
ATOM 5703 C C . PHE B 1 360 ? -14.039 22.203 -6.066 1 95 360 PHE B C 1
ATOM 5705 O O . PHE B 1 360 ? -14.406 22.938 -5.152 1 95 360 PHE B O 1
ATOM 5712 N N . GLU B 1 361 ? -14.812 21.922 -7.133 1 96.31 361 GLU B N 1
ATOM 5713 C CA . GLU B 1 361 ? -16.109 22.594 -7.273 1 96.31 361 GLU B CA 1
ATOM 5714 C C . GLU B 1 361 ? -17.047 22.219 -6.133 1 96.31 361 GLU B C 1
ATOM 5716 O O . GLU B 1 361 ? -17.656 23.094 -5.508 1 96.31 361 GLU B O 1
ATOM 5721 N N . LYS B 1 362 ? -17.125 20.953 -5.906 1 97.19 362 LYS B N 1
ATOM 5722 C CA . LYS B 1 362 ? -18 20.469 -4.836 1 97.19 362 LYS B CA 1
ATOM 5723 C C . LYS B 1 362 ? -17.5 20.938 -3.471 1 97.19 362 LYS B C 1
ATOM 5725 O O . LYS B 1 362 ? -18.281 21.422 -2.648 1 97.19 362 LYS B O 1
ATOM 5730 N N . ILE B 1 363 ? -16.25 20.828 -3.248 1 97.88 363 ILE B N 1
ATOM 5731 C CA . ILE B 1 363 ? -15.656 21.203 -1.969 1 97.88 363 ILE B CA 1
ATOM 5732 C C . ILE B 1 363 ? -15.836 22.703 -1.732 1 97.88 363 ILE B C 1
ATOM 5734 O O . ILE B 1 363 ? -16.203 23.125 -0.634 1 97.88 363 ILE B O 1
ATOM 5738 N N . ASN B 1 364 ? -15.57 23.484 -2.766 1 98.19 364 ASN B N 1
ATOM 5739 C CA . ASN B 1 364 ? -15.773 24.922 -2.67 1 98.19 364 ASN B CA 1
ATOM 5740 C C . ASN B 1 364 ? -17.203 25.25 -2.264 1 98.19 364 ASN B C 1
ATOM 5742 O O . ASN B 1 364 ? -17.422 26.078 -1.367 1 98.19 364 ASN B O 1
ATOM 5746 N N . SER B 1 365 ? -18.141 24.625 -2.896 1 98.12 365 SER B N 1
ATOM 5747 C CA . SER B 1 365 ? -19.547 24.875 -2.607 1 98.12 365 SER B CA 1
ATOM 5748 C C . SER B 1 365 ? -19.891 24.516 -1.169 1 98.12 365 SER B C 1
ATOM 5750 O O . SER B 1 365 ? -20.594 25.25 -0.484 1 98.12 365 SER B O 1
ATOM 5752 N N . TYR B 1 366 ? -19.406 23.359 -0.702 1 98.25 366 TYR B N 1
ATOM 5753 C CA . TYR B 1 366 ? -19.656 22.938 0.668 1 98.25 366 TYR B CA 1
ATOM 5754 C C . TYR B 1 366 ? -19.141 23.953 1.669 1 98.25 366 TYR B C 1
ATOM 5756 O O . TYR B 1 366 ? -19.844 24.328 2.609 1 98.25 366 TYR B O 1
ATOM 5764 N N . ILE B 1 367 ? -17.922 24.469 1.427 1 98.56 367 ILE B N 1
ATOM 5765 C CA . ILE B 1 367 ? -17.266 25.359 2.381 1 98.56 367 ILE B CA 1
ATOM 5766 C C . ILE B 1 367 ? -17.938 26.734 2.359 1 98.56 367 ILE B C 1
ATOM 5768 O O . ILE B 1 367 ? -18.234 27.297 3.412 1 98.56 367 ILE B O 1
ATOM 5772 N N . VAL B 1 368 ? -18.188 27.25 1.172 1 98.5 368 VAL B N 1
ATOM 5773 C CA . VAL B 1 368 ? -18.812 28.578 1.041 1 98.5 368 VAL B CA 1
ATOM 5774 C C . VAL B 1 368 ? -20.156 28.578 1.749 1 98.5 368 VAL B C 1
ATOM 5776 O O . VAL B 1 368 ? -20.453 29.484 2.531 1 98.5 368 VAL B O 1
ATOM 5779 N N . ASN B 1 369 ? -20.969 27.547 1.48 1 98.25 369 ASN B N 1
ATOM 5780 C CA . ASN B 1 369 ? -22.297 27.469 2.096 1 98.25 369 ASN B CA 1
ATOM 5781 C C . ASN B 1 369 ? -22.203 27.375 3.615 1 98.25 369 ASN B C 1
ATOM 5783 O O . ASN B 1 369 ? -22.984 28.016 4.332 1 98.25 369 ASN B O 1
ATOM 5787 N N . PHE B 1 370 ? -21.328 26.656 4.113 1 98.44 370 PHE B N 1
ATOM 5788 C CA . PHE B 1 370 ? -21.156 26.469 5.547 1 98.44 370 PHE B CA 1
ATOM 5789 C C . PHE B 1 370 ? -20.688 27.75 6.219 1 98.44 370 PHE B C 1
ATOM 5791 O O . PHE B 1 370 ? -21.172 28.109 7.293 1 98.44 370 PHE B O 1
ATOM 5798 N N . LEU B 1 371 ? -19.688 28.484 5.562 1 97.75 371 LEU B N 1
ATOM 5799 C CA . LEU B 1 371 ? -19.141 29.703 6.133 1 97.75 371 LEU B CA 1
ATOM 5800 C C . LEU B 1 371 ? -20.203 30.797 6.18 1 97.75 371 LEU B C 1
ATOM 5802 O O . LEU B 1 371 ? -20.156 31.672 7.047 1 97.75 371 LEU B O 1
ATOM 5806 N N . ASN B 1 372 ? -21.141 30.734 5.273 1 94.56 372 ASN B N 1
ATOM 5807 C CA . ASN B 1 372 ? -22.172 31.75 5.188 1 94.56 372 ASN B CA 1
ATOM 5808 C C . ASN B 1 372 ? -23.297 31.5 6.188 1 94.56 372 ASN B C 1
ATOM 5810 O O . ASN B 1 372 ? -24.125 32.375 6.441 1 94.56 372 ASN B O 1
ATOM 5814 N N . GLU B 1 373 ? -23.438 30.375 6.641 1 89.69 373 GLU B N 1
ATOM 5815 C CA . GLU B 1 373 ? -24.438 30.062 7.664 1 89.69 373 GLU B CA 1
ATOM 5816 C C . GLU B 1 373 ? -24.031 30.625 9.023 1 89.69 373 GLU B C 1
ATOM 5818 O O . GLU B 1 373 ? -24.875 31.062 9.805 1 89.69 373 GLU B O 1
#

Nearest PDB structures (foldseek):
  5w8p-assembly1_B  TM=9.382E-01  e=1.293E-34  Mycobacteroides abscessus ATCC 19977
  7ryt-assembly1_B  TM=9.352E-01  e=2.457E-34  Mycobacterium tuberculosis
  6pux-assembly1_B  TM=9.333E-01  e=2.689E-33  Mycobacterium tuberculosis H37Rv
  5w8o-assembly1_B  TM=9.438E-01  e=3.037E-31  Mycolicibacterium hassiacum DSM 44199
  2b61-assembly1_A-2  TM=9.152E-01  e=4.067E-31  Haemophilus influenzae

Organism: NCBI:txid5486

InterPro domains:
  IPR000073 Alpha/beta hydrolase fold-1 [PF00561] (59-359)
  IPR008220 Homoserine/serine acetyltransferase MetX-like [MF_00296] (13-372)
  IPR008220 Homoserine/serine acetyltransferase MetX-like [NF001209] (18-372)
  IPR008220 Homoserine/serine acetyltransferase MetX-like [PIRSF000443] (14-372)
  IPR008220 Homoserine/serine acetyltransferase MetX-like [PTHR32268] (11-373)
  IPR029058 Alpha/Beta hydrolase fold [G3DSA:3.40.50.1820] (14-373)
  IPR029058 Alpha/Beta hydrolase fold [SSF53474] (21-372)

Foldseek 3Di:
DAFAWCLVVQVVQQVLQVVQPQKTKGFDAWDQAPVGDMAGRWIKIKHKAADQDPQLAFEEEEEEAQQDANPCCVQQVLQDDPPWLNHNPRGIYMYIGDQLFSNIGPHQSDQRPVVRHRCFLVDDQHALLSVVVVVVVNSVSRPHQAHLEYAYEALSLLSQVLNLLVCFPVRRHQEYEYELYFQAADPLLLVLLVVLLVLQVPQPQCVSRPNVPDPDHSLRSNLVSQLSVQPLQFAPVVCCVVFPQDAADPVRPPRPHGNSVNVSSVRSVVSSVNGDSSSSNSSSVNRNPRHSQPPPDDPPPDDSNLVSQLSRARAYEQEEEPQADSRHVVRSVSNQVRHPRYDYHYDDDNTYNCCCSVVSVVNRVSSSVSSVD/DAFAWCLVVQVVQQVLQVVQPQKTKGFDAWDQAPVGDMAGRWIKIKHKAADQDPQLEFEEEEEEAQQDANPCCVQQVLQDDPPWLNHNPRGIYMYIGDQLFSNIGPHQSDQRPVVRHRCFLVDDQHALLRVLVVVVVNSVSRPHQAHLEYAYEALSLLSQVLNLLVCFPVRRHQEYEYELYFQAADPLLLVLLVVLLVLQVPQPQCVSRPNVVDPDHSLRSNLVSVLSVQPLQFAPVVCCVVFPQDAADPVNPPRPHGNSVNVSSVRSVVSSVNGDSSSSNSSSVNRNPRHSQPPPDDPPPDDSNLVSQLSRARAYEQEEEPLADSRHVVRSVSNQVRHPRYDYHYDDDNTYNCCCSVVSVVNRVSSSVSSVD

Sequence (746 aa):
MPYKDVTEEQFKTNPYAALVEGQTIIEIPEYHLECGETLYNFPVAYKTWGKLNEEGTNTLLITHALSGSAAIDSWWGELLGKDKAFDPSKYFIICINFLGSPYGSCSPVTIDKSTGKRYGPTFPLVTFKDDVGIQRLLLDSLGVKLLAAIIGGSMGGMLALEYLVTYNNTGYVKKVVALATAARTSAWCISWNEAQRQCIFSDGKYNGGYYYDFDDKPLAGLAAARMAALLTYRSGSSFDTRFGRKMGGPNGKDEELFSAQSYLRYNGSKFVDRFDTNCYVVISRKMDCHDLSRGFEHDGTNDPLVTVLQGLTTPTLVVGIESDQLFPLADSKLLADNLPSSLLKVLNSEEGHDAFLLEFEKINSYIVNFLNEMPYKDVTEEQFKTNPYAALVEGQTIIEIPEYHLECGETLYNFPVAYKTWGKLNEEGTNTLLITHALSGSAAIDSWWGELLGKDKAFDPSKYFIICINFLGSPYGSCSPVTIDKSTGKRYGPTFPLVTFKDDVGIQRLLLDSLGVKLLAAIIGGSMGGMLALEYLVTYNNTGYVKKVVALATAARTSAWCISWNEAQRQCIFSDGKYNGGYYYDFDDKPLAGLAAARMAALLTYRSGSSFDTRFGRKMGGPNGKDEELFSAQSYLRYNGSKFVDRFDTNCYVVISRKMDCHDLSRGFEHDGTNDPLVTVLQGLTTPTLVVGIESDQLFPLADSKLLADNLPSSLLKVLNSEEGHDAFLLEFEKINSYIVNFLNE

pLDDT: mean 94.81, std 7.1, range [51.84, 98.94]

Radius of gyration: 28.37 Å; Cα contacts (8 Å, |Δi|>4): 1662; chains: 2; bounding box: 52×92×68 Å

Secondary structure (DSSP, 8-state):
-PPEE-HHHHHHH-TTGGGSTT-EEEEEEEEE-TTS-EEEEEEEEEEEES---TTS--EEEEE--TT--S-HHHHSGGGBSTTSTB-TTT-EEEEEPPTT-TTSSSSTTSEETTTTEE-GGGPPP--HHHHHHHHHHHHHHTT---EEEEEEETHHHHHHHHHHHHTTTTSSB--EEEES--SB--HHHHHHHHHHHHHHHHBTT-GGG--TTSSS--HHHHHHHHHHHHHHHS-HHHHHHHHTT-BS-TTS--TTSBHHHHHHHHHHHHHHTTS-HHHHHHHHHHHHH-BTTTT----SSS-HHHHHHHT--S-EEEEEETT-SSS-HHHHHHHHHH-TTEEEEEE--SSGGGHHHH-HHHHHHHHHHHHH-/-PPEE-HHHHHHH-TTGGGSTT-EEEEEEEEE-TTS-EEEEEEEEEEEES---TTS--EEEEE--TT--S-HHHHSGGGBSTTSTB-TTT-EEEEEPPTT-TTSSSSTTSEETTTTEE-GGGPPP--HHHHHHHHHHHHHHTT---EEEEEEETHHHHHHHHHHHHTTTTSSB--EEEES--SB--HHHHHHHHHHHHHHHHBTT-GGG--TTSSS--HHHHHHHHHHHHHHHS-HHHHHHHHTT-BS-TTS--TTSBHHHHHHHHHHHHHHTT--HHHHHHHHHHHHH-BTTTT----SSS-HHHHHHHT--S-EEEEEETT-SSS-HHHHHHHHHH-TTEEEEEE--SSGGGHHHH-HHHHHHHHHHHHH-

Solvent-accessible surface area (backbone atoms only — not comparable to full-atom values): 37465 Å² total; per-residue (Å²): 120,75,61,52,77,42,40,69,61,45,41,73,68,26,76,44,20,56,72,47,74,86,50,46,25,29,37,47,64,67,49,80,40,89,76,70,50,69,50,60,65,37,39,45,17,30,25,72,43,55,54,71,48,94,82,12,51,36,26,34,42,42,35,48,37,87,89,56,53,32,52,47,70,78,66,51,33,89,33,52,36,84,93,36,55,45,20,39,90,74,20,16,33,37,17,54,37,49,66,21,35,54,58,43,10,40,24,22,65,35,65,35,79,92,78,71,40,54,36,32,65,69,43,74,79,58,46,57,66,46,43,51,54,53,49,46,56,53,39,49,57,74,51,49,63,27,30,45,27,29,38,13,36,37,58,9,9,36,41,35,50,47,49,51,63,73,40,52,94,67,67,37,55,51,31,38,34,32,27,42,26,45,68,44,54,46,22,41,45,39,33,52,46,43,28,29,47,36,14,30,69,20,8,58,42,24,60,86,45,69,29,86,90,47,93,69,57,38,47,50,5,40,18,21,20,43,30,48,49,51,61,47,31,38,29,52,69,44,38,33,72,74,37,38,81,40,65,18,25,100,81,64,54,56,71,86,34,42,25,46,44,40,51,40,53,50,52,13,58,55,45,51,75,69,50,49,62,58,20,53,52,47,44,47,52,25,49,53,66,40,41,76,33,66,91,56,87,59,91,75,82,60,68,45,49,54,60,51,36,51,70,35,68,57,41,30,42,32,34,23,25,69,45,11,72,60,38,32,39,66,39,32,48,54,49,40,75,31,26,75,39,44,44,76,46,73,45,88,48,63,42,9,47,44,31,85,69,65,46,53,70,63,50,32,51,54,47,41,56,59,74,72,105,118,76,60,53,76,42,39,71,62,44,42,74,68,24,76,43,21,56,72,48,74,87,52,46,25,29,39,46,64,67,50,80,41,88,76,70,50,69,50,60,64,38,39,45,17,29,26,75,41,55,54,72,48,94,80,13,50,35,28,35,41,41,36,46,39,87,88,55,54,32,52,48,68,77,67,50,34,90,33,52,35,83,93,36,55,44,21,39,90,73,21,16,33,37,18,55,37,49,66,22,34,55,56,43,10,41,24,21,66,34,66,35,80,90,76,71,39,55,36,33,67,68,43,74,79,60,46,58,66,44,43,51,55,55,48,46,55,54,39,50,54,73,51,49,64,26,30,44,27,29,37,11,36,39,58,9,9,35,43,34,50,47,49,51,64,75,39,53,94,66,69,37,54,52,28,38,33,33,27,43,26,46,69,44,54,46,24,40,46,39,33,53,45,44,28,29,48,36,16,31,68,22,8,60,41,24,58,87,45,69,28,86,89,46,92,69,57,38,48,50,6,40,17,20,19,44,30,49,49,51,61,47,30,37,29,52,67,44,38,34,71,74,37,39,83,42,66,19,25,100,80,63,56,53,73,87,35,42,26,46,42,41,50,38,52,48,52,14,59,55,45,53,74,71,51,48,60,58,20,52,51,48,42,48,53,25,50,52,65,40,38,76,34,66,91,57,85,58,90,75,82,61,67,44,48,55,61,52,37,51,69,34,68,57,41,29,43,33,34,23,25,67,44,10,71,61,38,32,39,66,39,31,48,54,48,40,76,32,26,75,39,46,46,74,46,73,44,88,48,63,41,10,46,46,31,85,68,65,46,53,70,63,50,31,51,54,46,40,56,58,74,70,104